Protein AF-0000000071114055 (afdb_homodimer)

Nearest PDB structures (foldseek):
  3h9j-assembly1_B  TM=8.373E-01  e=1.378E-15  Escherichia coli
  3h5r-assembly1_D  TM=8.541E-01  e=4.914E-15  Escherichia coli
  3h9j-assembly2_D  TM=8.555E-01  e=6.753E-15  Escherichia coli
  3h5r-assembly1_C  TM=8.258E-01  e=2.602E-15  Escherichia coli
  3h5n-assembly1_C  TM=8.292E-01  e=1.197E-14  Escherichia coli

pLDDT: mean 90.51, std 11.68, range [39.25, 97.94]

Sequence (422 aa):
MYGVRKLIVADYDIIEPSNLNRQILYTESDVGKEKINVLSEKIHKYNSDVQVVPISIKVSSVEELEKIVAEYGSIDFIVKAIDTPIDIIKIVNQFAVSHKISYISGGFNGCYLIIDNIYIPTIGSCFGCRNINKDINKYTLSDKTKWPTTPEMPAILGGIMTNLIIKIFLGCYNEILIDNAYVYNMRNHALSQEKYVLENGECPICKKIIKMYGVRKLIVADYDIIEPSNLNRQILYTESDVGKEKINVLSEKIHKYNSDVQVVPISIKVSSVEELEKIVAEYGSIDFIVKAIDTPIDIIKIVNQFAVSHKISYISGGFNGCYLIIDNIYIPTIGSCFGCRNINKDINKYTLSDKTKWPTTPEMPAILGGIMTNLIIKIFLGCYNEILIDNAYVYNMRNHALSQEKYVLENGECPICKKIIK

Secondary structure (DSSP, 8-state):
-TT--EEEEE--PBP-GGGTTT-TT--GGGTTSBHHHHHHHHHHHH-TTSEEEEE-----SHHHHHHHHHHH---SEEEE----STTHHHHHHHHHHHHT-EEEEEEEETTEEEEEEEE-TTTS--GGGG-SSS-TTT--------PPPPTHHHHHHHHHHHHHHHHHHHT-GGGS-TTEEEEEETTTTEEEEEE--PPSEE-TTT-PEE-/-TT--EEEEE---B--GGGTTT-TT--GGGTTSBHHHHHHHHHHHH-TTSEEEEE-----SHHHHHHHHHHH---SEEEE----STTHHHHHHHHHHHHT-EEEEEEEETTEEEEEEEE-TTTS--GGGG-SSS-TTS----S---PPPPTHHHHHHHHHHHHHHHHHHHT-GGGS-TTEEEEEETTTTEEEEEE--PPSEE-TTT-PEE-

Organism: Streptococcus pneumoniae serotype 4 (strain ATCC BAA-334 / TIGR4) (NCBI:txid170187)

Foldseek 3Di:
DLPAAEAEDEEADFDDPLCVQAPPQDDPVRHRPGPQVSVQVSVCVVPVRHHYHYDNDDDDALVVVVVCCVVPHDDQEEEAEDPPPVLVLVRCQLNCLVVQHWYWYWDDAAQKTKTDDTDHGPPADTPLQLQVPPPSVPPRPPVRPDDRDGRVRCVVNVVVVVVVVSCVVVVVCVVPDGQWMWMAGNPVGDIDIGHRDGDAQQRPRNRDGDD/DLPAAEAEDEEADFAAPLCVQAPPQDDPVRHGPGPQVSVQVSVCVVPVRHHYHYDNDDDDALVVVVVVCVVPHDDQEEEAEDPPPVLVLVRCQLNCLVVQHWYWYWDDAAQKTKTDDTDHGPPADTPLQLQVPPPSVPPRPPVRPPDRDGRVRCVVNVVVVVVVVSCVVVVVCVVPDGQWMWMAGNVVGDIDIHHRDGDAQQRPRNRDGDD

Structure (mmCIF, N/CA/C/O backbone):
data_AF-0000000071114055-model_v1
#
loop_
_entity.id
_entity.type
_entity.pdbx_description
1 polymer 'HesA/MoeB/ThiF family protein'
#
loop_
_atom_site.group_PDB
_atom_site.id
_atom_site.type_symbol
_atom_site.label_atom_id
_atom_site.label_alt_id
_atom_site.label_comp_id
_atom_site.label_asym_id
_atom_site.label_entity_id
_atom_site.label_seq_id
_atom_site.pdbx_PDB_ins_code
_atom_site.Cartn_x
_atom_site.Cartn_y
_atom_site.Cartn_z
_atom_site.occupancy
_atom_site.B_iso_or_equiv
_atom_site.auth_seq_id
_atom_site.auth_comp_id
_atom_site.auth_asym_id
_atom_site.auth_atom_id
_atom_site.pdbx_PDB_model_num
ATOM 1 N N . MET A 1 1 ? 13.852 5.281 6.555 1 71.81 1 MET A N 1
ATOM 2 C CA . MET A 1 1 ? 12.742 6.207 6.75 1 71.81 1 MET A CA 1
ATOM 3 C C . MET A 1 1 ? 13.047 7.566 6.129 1 71.81 1 MET A C 1
ATOM 5 O O . MET A 1 1 ? 12.719 8.602 6.703 1 71.81 1 MET A O 1
ATOM 9 N N . TYR A 1 2 ? 13.695 7.555 5.008 1 81.94 2 TYR A N 1
ATOM 10 C CA . TYR A 1 2 ? 13.945 8.703 4.145 1 81.94 2 TYR A CA 1
ATOM 11 C C . TYR A 1 2 ? 14.586 9.844 4.93 1 81.94 2 TYR A C 1
ATOM 13 O O . TYR A 1 2 ? 14.281 11.016 4.688 1 81.94 2 TYR A O 1
ATOM 21 N N . GLY A 1 3 ? 15.234 9.555 6.051 1 84.62 3 GLY A N 1
ATOM 22 C CA . GLY A 1 3 ? 15.945 10.578 6.805 1 84.62 3 GLY A CA 1
ATOM 23 C C . GLY A 1 3 ? 15.125 11.164 7.938 1 84.62 3 GLY A C 1
ATOM 24 O O . GLY A 1 3 ? 15.602 12.023 8.672 1 84.62 3 GLY A O 1
ATOM 25 N N . VAL A 1 4 ? 13.875 10.766 8.078 1 89.5 4 VAL A N 1
ATOM 26 C CA . VAL A 1 4 ? 13.07 11.195 9.219 1 89.5 4 VAL A CA 1
ATOM 27 C C . VAL A 1 4 ? 13.719 10.727 10.516 1 89.5 4 VAL A C 1
ATOM 29 O O . VAL A 1 4 ? 14.062 9.547 10.656 1 89.5 4 VAL A O 1
ATOM 32 N N . ARG A 1 5 ? 13.82 11.578 11.461 1 92.94 5 ARG A N 1
ATOM 33 C CA . ARG A 1 5 ? 14.508 11.234 12.695 1 92.94 5 ARG A CA 1
ATOM 34 C C . ARG A 1 5 ? 13.555 11.273 13.883 1 92.94 5 ARG A C 1
ATOM 36 O O . ARG A 1 5 ? 13.812 10.656 14.922 1 92.94 5 ARG A O 1
ATOM 43 N N . LYS A 1 6 ? 12.586 12.109 13.695 1 96 6 LYS A N 1
ATOM 44 C CA . LYS A 1 6 ? 11.617 12.258 14.781 1 96 6 LYS A CA 1
ATOM 45 C C . LYS A 1 6 ? 10.188 12.18 14.258 1 96 6 LYS A C 1
ATOM 47 O O . LYS A 1 6 ? 9.852 12.797 13.25 1 96 6 LYS A O 1
ATOM 52 N N . LEU A 1 7 ? 9.414 11.391 14.906 1 96.25 7 LEU A N 1
ATOM 53 C CA . LEU A 1 7 ? 7.996 11.242 14.609 1 96.25 7 LEU A CA 1
ATOM 54 C C . LEU A 1 7 ? 7.145 11.492 15.852 1 96.25 7 LEU A C 1
ATOM 56 O O . LEU A 1 7 ? 7.254 10.766 16.844 1 96.25 7 LEU A O 1
ATOM 60 N N . ILE A 1 8 ? 6.387 12.555 15.789 1 96.88 8 ILE A N 1
ATOM 61 C CA . ILE A 1 8 ? 5.398 12.805 16.828 1 96.88 8 ILE A CA 1
ATOM 62 C C . ILE A 1 8 ? 4.043 12.234 16.406 1 96.88 8 ILE A C 1
ATOM 64 O O . ILE A 1 8 ? 3.527 12.578 15.336 1 96.88 8 ILE A O 1
ATOM 68 N N . VAL A 1 9 ? 3.49 11.367 17.219 1 96.25 9 VAL A N 1
ATOM 69 C CA . VAL A 1 9 ? 2.23 10.711 16.891 1 96.25 9 VAL A CA 1
ATOM 70 C C . VAL A 1 9 ? 1.19 11.016 17.969 1 96.25 9 VAL A C 1
ATOM 72 O O . VAL A 1 9 ? 1.419 10.758 19.156 1 96.25 9 VAL A O 1
ATOM 75 N N . ALA A 1 10 ? 0.084 11.57 17.578 1 95.81 10 ALA A N 1
ATOM 76 C CA . ALA A 1 10 ? -1.011 11.898 18.484 1 95.81 10 ALA A CA 1
ATOM 77 C C . ALA A 1 10 ? -2.24 11.039 18.203 1 95.81 10 ALA A C 1
ATOM 79 O O . ALA A 1 10 ? -2.752 11.039 17.078 1 95.81 10 ALA A O 1
ATOM 80 N N . ASP A 1 11 ? -2.637 10.32 19.094 1 94.31 11 ASP A N 1
ATOM 81 C CA . ASP A 1 11 ? -3.795 9.43 19.062 1 94.31 11 ASP A CA 1
ATOM 82 C C . ASP A 1 11 ? -4.23 9.047 20.469 1 94.31 11 ASP A C 1
ATOM 84 O O . ASP A 1 11 ? -3.418 9.047 21.406 1 94.31 11 ASP A O 1
ATOM 88 N N . TYR A 1 12 ? -5.496 8.711 20.641 1 94 12 TYR A N 1
ATOM 89 C CA . TYR A 1 12 ? -5.961 8.383 21.984 1 94 12 TYR A CA 1
ATOM 90 C C . TYR A 1 12 ? -6.645 7.02 22.016 1 94 12 TYR A C 1
ATOM 92 O O . TYR A 1 12 ? -7.152 6.59 23.047 1 94 12 TYR A O 1
ATOM 100 N N . ASP A 1 13 ? -6.648 6.285 20.953 1 93.88 13 ASP A N 1
ATOM 101 C CA . ASP A 1 13 ? -7.414 5.051 20.812 1 93.88 13 ASP A CA 1
ATOM 102 C C . ASP A 1 13 ? -6.641 3.863 21.391 1 93.88 13 ASP A C 1
ATOM 104 O O . ASP A 1 13 ? -5.414 3.91 21.5 1 93.88 13 ASP A O 1
ATOM 108 N N . ILE A 1 14 ? -7.441 2.879 21.688 1 96.81 14 ILE A N 1
ATOM 109 C CA . ILE A 1 14 ? -6.922 1.563 22.047 1 96.81 14 ILE A CA 1
ATOM 110 C C . ILE A 1 14 ? -7.086 0.606 20.875 1 96.81 14 ILE A C 1
ATOM 112 O O . ILE A 1 14 ? -8 0.758 20.062 1 96.81 14 ILE A O 1
ATOM 116 N N . ILE A 1 15 ? -6.199 -0.333 20.828 1 97.19 15 ILE A N 1
ATOM 117 C CA . ILE A 1 15 ? -6.25 -1.305 19.734 1 97.19 15 ILE A CA 1
ATOM 118 C C . ILE A 1 15 ? -7.43 -2.254 19.953 1 97.19 15 ILE A C 1
ATOM 120 O O . ILE A 1 15 ? -7.559 -2.863 21.016 1 97.19 15 ILE A O 1
ATOM 124 N N . GLU A 1 16 ? -8.242 -2.318 18.969 1 96.19 16 GLU A N 1
ATOM 125 C CA . GLU A 1 16 ? -9.383 -3.225 18.938 1 96.19 16 GLU A CA 1
ATOM 126 C C . GLU A 1 16 ? -9.188 -4.336 17.906 1 96.19 16 GLU A C 1
ATOM 128 O O . GLU A 1 16 ? -8.398 -4.188 16.969 1 96.19 16 GLU A O 1
ATOM 133 N N . PRO A 1 17 ? -9.938 -5.422 18.078 1 93.44 17 PRO A N 1
ATOM 134 C CA . PRO A 1 17 ? -9.82 -6.504 17.094 1 93.44 17 PRO A CA 1
ATOM 135 C C . PRO A 1 17 ? -10.062 -6.031 15.664 1 93.44 17 PRO A C 1
ATOM 137 O O . PRO A 1 17 ? -9.406 -6.508 14.734 1 93.44 17 PRO A O 1
ATOM 140 N N . SER A 1 18 ? -10.922 -5.086 15.508 1 89.94 18 SER A N 1
ATOM 141 C CA . SER A 1 18 ? -11.273 -4.598 14.18 1 89.94 18 SER A CA 1
ATOM 142 C C . SER A 1 18 ? -10.109 -3.855 13.531 1 89.94 18 SER A C 1
ATOM 144 O O . SER A 1 18 ? -10.117 -3.613 12.328 1 89.94 18 SER A O 1
ATOM 146 N N . ASN A 1 19 ? -9.102 -3.473 14.312 1 90.81 19 ASN A N 1
ATOM 147 C CA . ASN A 1 19 ? -7.941 -2.768 13.773 1 90.81 19 ASN A CA 1
ATOM 148 C C . ASN A 1 19 ? -6.969 -3.727 13.094 1 90.81 19 ASN A C 1
ATOM 150 O O . ASN A 1 19 ? -6.148 -3.309 12.273 1 90.81 19 ASN A O 1
ATOM 154 N N . LEU A 1 20 ? -7.074 -4.973 13.43 1 91.25 20 LEU A N 1
ATOM 155 C CA . LEU A 1 20 ? -6.066 -5.949 13.016 1 91.25 20 LEU A CA 1
ATOM 156 C C . LEU A 1 20 ? -6.16 -6.23 11.523 1 91.25 20 LEU A C 1
ATOM 158 O O . LEU A 1 20 ? -5.195 -6.691 10.914 1 91.25 20 LEU A O 1
ATOM 162 N N . ASN A 1 21 ? -7.234 -5.875 10.93 1 86.88 21 ASN A N 1
ATOM 163 C CA . ASN A 1 21 ? -7.402 -6.148 9.508 1 86.88 21 ASN A CA 1
ATOM 164 C C . ASN A 1 21 ? -6.688 -5.109 8.648 1 86.88 21 ASN A C 1
ATOM 166 O O . ASN A 1 21 ? -6.32 -5.387 7.508 1 86.88 21 ASN A O 1
ATOM 170 N N . ARG A 1 22 ? -6.457 -3.949 9.273 1 87.69 22 ARG A N 1
ATOM 171 C CA . ARG A 1 22 ? -6.051 -2.893 8.352 1 87.69 22 ARG A CA 1
ATOM 172 C C . ARG A 1 22 ? -4.883 -2.094 8.922 1 87.69 22 ARG A C 1
ATOM 174 O O . ARG A 1 22 ? -4.293 -1.267 8.219 1 87.69 22 ARG A O 1
ATOM 181 N N . GLN A 1 23 ? -4.578 -2.27 10.109 1 90 23 GLN A N 1
ATOM 182 C CA . GLN A 1 23 ? -3.414 -1.613 10.695 1 90 23 GLN A CA 1
ATOM 183 C C . GLN A 1 23 ? -2.291 -2.613 10.953 1 90 23 GLN A C 1
ATOM 185 O O . GLN A 1 23 ? -2.287 -3.301 11.977 1 90 23 GLN A O 1
ATOM 190 N N . ILE A 1 24 ? -1.28 -2.578 10.211 1 88.31 24 ILE A N 1
ATOM 191 C CA . ILE A 1 24 ? -0.362 -3.695 10.016 1 88.31 24 ILE A CA 1
ATOM 192 C C . ILE A 1 24 ? 0.672 -3.717 11.141 1 88.31 24 ILE A C 1
ATOM 194 O O . ILE A 1 24 ? 1.422 -4.684 11.289 1 88.31 24 ILE A O 1
ATOM 198 N N . LEU A 1 25 ? 0.739 -2.736 11.898 1 91.62 25 LEU A N 1
ATOM 199 C CA . LEU A 1 25 ? 1.747 -2.723 12.953 1 91.62 25 LEU A CA 1
ATOM 200 C C . LEU A 1 25 ? 1.233 -3.426 14.203 1 91.62 25 LEU A C 1
ATOM 202 O O . LEU A 1 25 ? 2.008 -3.717 15.117 1 91.62 25 LEU A O 1
ATOM 206 N N . TYR A 1 26 ? -0.04 -3.721 14.266 1 95.25 26 TYR A N 1
ATOM 207 C CA . TYR A 1 26 ? -0.627 -4.32 15.461 1 95.25 26 TYR A CA 1
ATOM 208 C C . TYR A 1 26 ? -0.868 -5.809 15.266 1 95.25 26 TYR A C 1
ATOM 210 O O . TYR A 1 26 ? -1.292 -6.238 14.188 1 95.25 26 TYR A O 1
ATOM 218 N N . THR A 1 27 ? -0.626 -6.559 16.281 1 95.62 27 THR A N 1
ATOM 219 C CA . THR A 1 27 ? -0.859 -7.996 16.281 1 95.62 27 THR A CA 1
ATOM 220 C C . THR A 1 27 ? -1.947 -8.367 17.281 1 95.62 27 THR A C 1
ATOM 222 O O . THR A 1 27 ? -2.439 -7.516 18.016 1 95.62 27 THR A O 1
ATOM 225 N N . GLU A 1 28 ? -2.307 -9.633 17.312 1 96.19 28 GLU A N 1
ATOM 226 C CA . GLU A 1 28 ? -3.357 -10.133 18.203 1 96.19 28 GLU A CA 1
ATOM 227 C C . GLU A 1 28 ? -3.031 -9.844 19.656 1 96.19 28 GLU A C 1
ATOM 229 O O . GLU A 1 28 ? -3.918 -9.492 20.438 1 96.19 28 GLU A O 1
ATOM 234 N N . SER A 1 29 ? -1.782 -9.883 20.031 1 96.94 29 SER A N 1
ATOM 235 C CA . SER A 1 29 ? -1.371 -9.703 21.422 1 96.94 29 SER A CA 1
ATOM 236 C C . SER A 1 29 ? -1.438 -8.234 21.828 1 96.94 29 SER A C 1
ATOM 238 O O . SER A 1 29 ? -1.354 -7.914 23.016 1 96.94 29 SER A O 1
ATOM 240 N N . ASP A 1 30 ? -1.608 -7.395 20.875 1 97.5 30 ASP A N 1
ATOM 241 C CA . ASP A 1 30 ? -1.59 -5.961 21.172 1 97.5 30 ASP A CA 1
ATOM 242 C C . ASP A 1 30 ? -2.986 -5.453 21.516 1 97.5 30 ASP A C 1
ATOM 244 O O . ASP A 1 30 ? -3.143 -4.328 22 1 97.5 30 ASP A O 1
ATOM 248 N N . VAL A 1 31 ? -3.984 -6.273 21.281 1 97.38 31 VAL A N 1
ATOM 249 C CA . VAL A 1 31 ? -5.363 -5.852 21.516 1 97.38 31 VAL A CA 1
ATOM 250 C C . VAL A 1 31 ? -5.527 -5.414 22.969 1 97.38 31 VAL A C 1
ATOM 252 O O . VAL A 1 31 ? -5.059 -6.094 23.875 1 97.38 31 VAL A O 1
ATOM 255 N N . GLY A 1 32 ? -6.148 -4.219 23.172 1 97.88 32 GLY A N 1
ATOM 256 C CA . GLY A 1 32 ? -6.367 -3.682 24.5 1 97.88 32 GLY A CA 1
ATOM 257 C C . GLY A 1 32 ? -5.32 -2.664 24.922 1 97.88 32 GLY A C 1
ATOM 258 O O . GLY A 1 32 ? -5.512 -1.928 25.891 1 97.88 32 GLY A O 1
ATOM 259 N N . LYS A 1 33 ? -4.234 -2.617 24.203 1 97.69 33 LYS A N 1
ATOM 260 C CA . LYS A 1 33 ? -3.162 -1.671 24.5 1 97.69 33 LYS A CA 1
ATOM 261 C C . LYS A 1 33 ? -3.383 -0.346 23.781 1 97.69 33 LYS A C 1
ATOM 263 O O . LYS A 1 33 ? -4.18 -0.27 22.844 1 97.69 33 LYS A O 1
ATOM 268 N N . GLU A 1 34 ? -2.686 0.67 24.219 1 96.81 34 GLU A N 1
ATOM 269 C CA . GLU A 1 34 ? -2.752 1.97 23.562 1 96.81 34 GLU A CA 1
ATOM 270 C C . GLU A 1 34 ? -2.062 1.933 22.203 1 96.81 34 GLU A C 1
ATOM 272 O O . GLU A 1 34 ? -0.915 1.496 22.094 1 96.81 34 GLU A O 1
ATOM 277 N N . LYS A 1 35 ? -2.717 2.439 21.141 1 96.44 35 LYS A N 1
ATOM 278 C CA . LYS A 1 35 ? -2.201 2.418 19.781 1 96.44 35 LYS A CA 1
ATOM 279 C C . LYS A 1 35 ? -0.82 3.064 19.703 1 96.44 35 LYS A C 1
ATOM 281 O O . LYS A 1 35 ? 0.11 2.488 19.141 1 96.44 35 LYS A O 1
ATOM 286 N N . ILE A 1 36 ? -0.714 4.176 20.281 1 95.81 36 ILE A N 1
ATOM 287 C CA . ILE A 1 36 ? 0.465 5.012 20.078 1 95.81 36 ILE A CA 1
ATOM 288 C C . ILE A 1 36 ? 1.675 4.371 20.75 1 95.81 36 ILE A C 1
ATOM 290 O O . ILE A 1 36 ? 2.793 4.441 20.234 1 95.81 36 ILE A O 1
ATOM 294 N N . ASN A 1 37 ? 1.49 3.768 21.859 1 96.31 37 ASN A N 1
ATOM 295 C CA . ASN A 1 37 ? 2.605 3.111 22.531 1 96.31 37 ASN A CA 1
ATOM 296 C C . ASN A 1 37 ? 3.1 1.897 21.75 1 96.31 37 ASN A C 1
ATOM 298 O O . ASN A 1 37 ? 4.305 1.713 21.578 1 96.31 37 ASN A O 1
ATOM 302 N N . VAL A 1 38 ? 2.146 1.115 21.328 1 97.12 38 VAL A N 1
ATOM 303 C CA . VAL A 1 38 ? 2.51 -0.054 20.531 1 97.12 38 VAL A CA 1
ATOM 304 C C . VAL A 1 38 ? 3.178 0.391 19.234 1 97.12 38 VAL A C 1
ATOM 306 O O . VAL A 1 38 ? 4.188 -0.18 18.812 1 97.12 38 VAL A O 1
ATOM 309 N N . LEU A 1 39 ? 2.621 1.394 18.656 1 96.25 39 LEU A N 1
ATOM 310 C CA . LEU A 1 39 ? 3.189 1.944 17.422 1 96.25 39 LEU A CA 1
ATOM 311 C C . LEU A 1 39 ? 4.633 2.381 17.641 1 96.25 39 LEU A C 1
ATOM 313 O O . LEU A 1 39 ? 5.512 2.066 16.828 1 96.25 39 LEU A O 1
ATOM 317 N N . SER A 1 40 ? 4.844 3.088 18.672 1 96.12 40 SER A N 1
ATOM 318 C CA . SER A 1 40 ? 6.184 3.559 19 1 96.12 40 SER A CA 1
ATOM 319 C C . SER A 1 40 ? 7.156 2.395 19.156 1 96.12 40 SER A C 1
ATOM 321 O O . SER A 1 40 ? 8.258 2.416 18.609 1 96.12 40 SER A O 1
ATOM 323 N N . GLU A 1 41 ? 6.719 1.407 19.891 1 96.19 41 GLU A N 1
ATOM 324 C CA . GLU A 1 41 ? 7.547 0.224 20.125 1 96.19 41 GLU A CA 1
ATOM 325 C C . GLU A 1 41 ? 7.879 -0.472 18.797 1 96.19 41 GLU A C 1
ATOM 327 O O . GLU A 1 41 ? 9.031 -0.849 18.562 1 96.19 41 GLU A O 1
ATOM 332 N N . LYS A 1 42 ? 6.895 -0.615 18.016 1 95.25 42 LYS A N 1
ATOM 333 C CA . LYS A 1 42 ? 7.074 -1.316 16.75 1 95.25 42 LYS A CA 1
ATOM 334 C C . LYS A 1 42 ? 8.008 -0.541 15.812 1 95.25 42 LYS A C 1
ATOM 336 O O . LYS A 1 42 ? 8.898 -1.121 15.195 1 95.25 42 LYS A O 1
ATOM 341 N N . ILE A 1 43 ? 7.84 0.717 15.688 1 94.56 43 ILE A N 1
ATOM 342 C CA . ILE A 1 43 ? 8.664 1.54 14.812 1 94.56 43 ILE A CA 1
ATOM 343 C C . ILE A 1 43 ? 10.117 1.483 15.273 1 94.56 43 ILE A C 1
ATOM 345 O O . ILE A 1 43 ? 11.039 1.408 14.453 1 94.56 43 ILE A O 1
ATOM 349 N N . HIS A 1 44 ? 10.273 1.513 16.531 1 94.31 44 HIS A N 1
ATOM 350 C CA . HIS A 1 44 ? 11.625 1.436 17.078 1 94.31 44 HIS A CA 1
ATOM 351 C C . HIS A 1 44 ? 12.312 0.141 16.656 1 94.31 44 HIS A C 1
ATOM 353 O O . HIS A 1 44 ? 13.516 0.131 16.391 1 94.31 44 HIS A O 1
ATOM 359 N N . LYS A 1 45 ? 11.578 -0.948 16.609 1 93.25 45 LYS A N 1
ATOM 360 C CA . LYS A 1 45 ? 12.125 -2.234 16.203 1 93.25 45 LYS A CA 1
ATOM 361 C C . LYS A 1 45 ? 12.508 -2.217 14.719 1 93.25 45 LYS A C 1
ATOM 363 O O . LYS A 1 45 ? 13.438 -2.914 14.305 1 93.25 45 LYS A O 1
ATOM 368 N N . TYR A 1 46 ? 11.805 -1.411 13.961 1 91.5 46 TYR A N 1
ATOM 369 C CA . TYR A 1 46 ? 12.078 -1.298 12.531 1 91.5 46 TYR A CA 1
ATOM 370 C C . TYR A 1 46 ? 13.297 -0.418 12.281 1 91.5 46 TYR A C 1
ATOM 372 O O . TYR A 1 46 ? 14.125 -0.725 11.414 1 91.5 46 TYR A O 1
ATOM 380 N N . ASN A 1 47 ? 13.367 0.656 12.961 1 92.56 47 ASN A N 1
ATOM 381 C CA . ASN A 1 47 ? 14.453 1.619 12.836 1 92.56 47 ASN A CA 1
ATOM 382 C C . ASN A 1 47 ? 14.773 2.277 14.18 1 92.56 47 ASN A C 1
ATOM 384 O O . ASN A 1 47 ? 14.109 3.234 14.578 1 92.56 47 ASN A O 1
ATOM 388 N N . SER A 1 48 ? 15.75 1.902 14.742 1 93.31 48 SER A N 1
ATOM 389 C CA . SER A 1 48 ? 16.109 2.338 16.094 1 93.31 48 SER A CA 1
ATOM 390 C C . SER A 1 48 ? 16.625 3.77 16.094 1 93.31 48 SER A C 1
ATOM 392 O O . SER A 1 48 ? 16.75 4.395 17.141 1 93.31 48 SER A O 1
ATOM 394 N N . ASP A 1 49 ? 16.891 4.309 14.914 1 92.94 49 ASP A N 1
ATOM 395 C CA . ASP A 1 49 ? 17.422 5.668 14.812 1 92.94 49 ASP A CA 1
ATOM 396 C C . ASP A 1 49 ? 16.297 6.699 14.852 1 92.94 49 ASP A C 1
ATOM 398 O O . ASP A 1 49 ? 16.547 7.898 14.992 1 92.94 49 ASP A O 1
ATOM 402 N N . VAL A 1 50 ? 15.102 6.238 14.766 1 94.06 50 VAL A N 1
ATOM 403 C CA . VAL A 1 50 ? 13.977 7.16 14.727 1 94.06 50 VAL A CA 1
ATOM 404 C C . VAL A 1 50 ? 13.398 7.332 16.125 1 94.06 50 VAL A C 1
ATOM 406 O O . VAL A 1 50 ? 13.094 6.348 16.812 1 94.06 50 VAL A O 1
ATOM 409 N N . GLN A 1 51 ? 13.32 8.516 16.531 1 95.44 51 GLN A N 1
ATOM 410 C CA . GLN A 1 51 ? 12.648 8.828 17.797 1 95.44 51 GLN A CA 1
ATOM 411 C C . GLN A 1 51 ? 11.148 8.992 17.578 1 95.44 51 GLN A C 1
ATOM 413 O O . GLN A 1 51 ? 10.711 9.875 16.844 1 95.44 51 GLN A O 1
ATOM 418 N N . VAL A 1 52 ? 10.406 8.172 18.25 1 96.06 52 VAL A N 1
ATOM 419 C CA . VAL A 1 52 ? 8.953 8.273 18.203 1 96.06 52 VAL A CA 1
ATOM 420 C C . VAL A 1 52 ? 8.43 8.859 19.516 1 96.06 52 VAL A C 1
ATOM 422 O O . VAL A 1 52 ? 8.766 8.359 20.594 1 96.06 52 VAL A O 1
ATOM 425 N N . VAL A 1 53 ? 7.656 9.891 19.438 1 96.62 53 VAL A N 1
ATOM 426 C CA . VAL A 1 53 ? 7.055 10.547 20.594 1 96.62 53 VAL A CA 1
ATOM 427 C C . VAL A 1 53 ? 5.539 10.344 20.562 1 96.62 53 VAL A C 1
ATOM 429 O O . VAL A 1 53 ? 4.824 11.047 19.844 1 96.62 53 VAL A O 1
ATOM 432 N N . PRO A 1 54 ? 5.086 9.391 21.344 1 97 54 PRO A N 1
ATOM 433 C CA . PRO A 1 54 ? 3.641 9.164 21.422 1 97 54 PRO A CA 1
ATOM 434 C C . PRO A 1 54 ? 2.941 10.156 22.359 1 97 54 PRO A C 1
ATOM 436 O O . PRO A 1 54 ? 3.408 10.391 23.484 1 97 54 PRO A O 1
ATOM 439 N N . ILE A 1 55 ? 1.879 10.742 21.906 1 96.5 55 ILE A N 1
ATOM 440 C CA . ILE A 1 55 ? 1.08 11.656 22.703 1 96.5 55 ILE A CA 1
ATOM 441 C C . ILE A 1 55 ? -0.366 11.172 22.766 1 96.5 55 ILE A C 1
ATOM 443 O O . ILE A 1 55 ? -1.066 11.164 21.75 1 96.5 55 ILE A O 1
ATOM 447 N N . SER A 1 56 ? -0.821 10.773 23.922 1 95.44 56 SER A N 1
ATOM 448 C CA . SER A 1 56 ? -2.207 10.352 24.094 1 95.44 56 SER A CA 1
ATOM 449 C C . SER A 1 56 ? -3.133 11.555 24.25 1 95.44 56 SER A C 1
ATOM 451 O O . SER A 1 56 ? -3.334 12.047 25.359 1 95.44 56 SER A O 1
ATOM 453 N N . ILE A 1 57 ? -3.688 11.938 23.125 1 94.38 57 ILE A N 1
ATOM 454 C CA . ILE A 1 57 ? -4.523 13.133 23.156 1 94.38 57 ILE A CA 1
ATOM 455 C C . ILE A 1 57 ? -5.539 13.07 22.016 1 94.38 57 ILE A C 1
ATOM 457 O O . ILE A 1 57 ? -5.246 12.539 20.938 1 94.38 57 ILE A O 1
ATOM 461 N N . LYS A 1 58 ? -6.645 13.547 22.281 1 93 58 LYS A N 1
ATOM 462 C CA . LYS A 1 58 ? -7.613 13.852 21.234 1 93 58 LYS A CA 1
ATOM 463 C C . LYS A 1 58 ? -7.477 15.289 20.766 1 93 58 LYS A C 1
ATOM 465 O O . LYS A 1 58 ? -8.039 16.203 21.359 1 93 58 LYS A O 1
ATOM 470 N N . VAL A 1 59 ? -6.77 15.477 19.688 1 93.94 59 VAL A N 1
ATOM 471 C CA . VAL A 1 59 ? -6.559 16.828 19.188 1 93.94 59 VAL A CA 1
ATOM 472 C C . VAL A 1 59 ? -7.895 17.422 18.75 1 93.94 59 VAL A C 1
ATOM 474 O O . VAL A 1 59 ? -8.602 16.844 17.922 1 93.94 59 VAL A O 1
ATOM 477 N N . SER A 1 60 ? -8.234 18.578 19.312 1 93.12 60 SER A N 1
ATOM 478 C CA . SER A 1 60 ? -9.539 19.156 19 1 93.12 60 SER A CA 1
ATOM 479 C C . SER A 1 60 ? -9.445 20.672 18.828 1 93.12 60 SER A C 1
ATOM 481 O O . SER A 1 60 ? -10.461 21.344 18.641 1 93.12 60 SER A O 1
ATOM 483 N N . SER A 1 61 ? -8.242 21.172 18.891 1 95.5 61 SER A N 1
ATOM 484 C CA . SER A 1 61 ? -8.078 22.609 18.719 1 95.5 61 SER A CA 1
ATOM 485 C C . SER A 1 61 ? -6.672 22.969 18.25 1 95.5 61 SER A C 1
ATOM 487 O O . SER A 1 61 ? -5.754 22.156 18.375 1 95.5 61 SER A O 1
ATOM 489 N N . VAL A 1 62 ? -6.488 24.156 17.75 1 96.75 62 VAL A N 1
ATOM 490 C CA . VAL A 1 62 ? -5.184 24.656 17.328 1 96.75 62 VAL A CA 1
ATOM 491 C C . VAL A 1 62 ? -4.266 24.797 18.547 1 96.75 62 VAL A C 1
ATOM 493 O O . VAL A 1 62 ? -3.066 24.531 18.453 1 96.75 62 VAL A O 1
ATOM 496 N N . GLU A 1 63 ? -4.855 25.172 19.656 1 96.94 63 GLU A N 1
ATOM 497 C CA . GLU A 1 63 ? -4.094 25.344 20.891 1 96.94 63 GLU A CA 1
ATOM 498 C C . GLU A 1 63 ? -3.4 24.047 21.297 1 96.94 63 GLU A C 1
ATOM 500 O O . GLU A 1 63 ? -2.277 24.078 21.812 1 96.94 63 GLU A O 1
ATOM 505 N N . GLU A 1 64 ? -4.07 22.984 21.125 1 96.38 64 GLU A N 1
ATOM 506 C CA . GLU A 1 64 ? -3.473 21.703 21.453 1 96.38 64 GLU A CA 1
ATOM 507 C C . GLU A 1 64 ? -2.258 21.406 20.578 1 96.38 64 GLU A C 1
ATOM 509 O O . GLU A 1 64 ? -1.258 20.875 21.047 1 96.38 64 GLU A O 1
ATOM 514 N N . LEU A 1 65 ? -2.332 21.766 19.359 1 96.88 65 LEU A N 1
ATOM 515 C CA . LEU A 1 65 ? -1.197 21.609 18.453 1 96.88 65 LEU A CA 1
ATOM 516 C C . LEU A 1 65 ? -0.049 22.531 18.844 1 96.88 65 LEU A C 1
ATOM 518 O O . LEU A 1 65 ? 1.115 22.125 18.828 1 96.88 65 LEU A O 1
ATOM 522 N N . GLU A 1 66 ? -0.417 23.734 19.25 1 97.38 66 GLU A N 1
ATOM 523 C CA . GLU A 1 66 ? 0.589 24.672 19.734 1 97.38 66 GLU A CA 1
ATOM 524 C C . GLU A 1 66 ? 1.317 24.109 20.953 1 97.38 66 GLU A C 1
ATOM 526 O O . GLU A 1 66 ? 2.539 24.234 21.062 1 97.38 66 GLU A O 1
ATOM 531 N N . LYS A 1 67 ? 0.549 23.516 21.781 1 96.88 67 LYS A N 1
ATOM 532 C CA . LYS A 1 67 ? 1.136 22.938 22.984 1 96.88 67 LYS A CA 1
ATOM 533 C C . LYS A 1 67 ? 2.09 21.797 22.625 1 96.88 67 LYS A C 1
ATOM 535 O O . LYS A 1 67 ? 3.146 21.641 23.25 1 96.88 67 LYS A O 1
ATOM 540 N N . ILE A 1 68 ? 1.712 21.016 21.672 1 95.88 68 ILE A N 1
ATOM 541 C CA . ILE A 1 68 ? 2.547 19.906 21.25 1 95.88 68 ILE A CA 1
ATOM 542 C C . ILE A 1 68 ? 3.877 20.438 20.719 1 95.88 68 ILE A C 1
ATOM 544 O O . ILE A 1 68 ? 4.941 19.922 21.078 1 95.88 68 ILE A O 1
ATOM 548 N N . VAL A 1 69 ? 3.857 21.438 19.922 1 94.88 69 VAL A N 1
ATOM 549 C CA . VAL A 1 69 ? 5.07 22 19.328 1 94.88 69 VAL A CA 1
ATOM 550 C C . VAL A 1 69 ? 5.922 22.641 20.422 1 94.88 69 VAL A C 1
ATOM 552 O O . VAL A 1 69 ? 7.148 22.531 20.406 1 94.88 69 VAL A O 1
ATOM 555 N N . ALA A 1 70 ? 5.262 23.312 21.297 1 95.69 70 ALA A N 1
ATOM 556 C CA . ALA A 1 70 ? 5.973 23.953 22.406 1 95.69 70 ALA A CA 1
ATOM 557 C C . ALA A 1 70 ? 6.711 22.922 23.25 1 95.69 70 ALA A C 1
ATOM 559 O O . ALA A 1 70 ? 7.832 23.188 23.703 1 95.69 70 ALA A O 1
ATOM 560 N N . GLU A 1 71 ? 6.109 21.812 23.406 1 95.94 71 GLU A N 1
ATOM 561 C CA . GLU A 1 71 ? 6.641 20.812 24.312 1 95.94 71 GLU A CA 1
ATOM 562 C C . GLU A 1 71 ? 7.664 19.922 23.609 1 95.94 71 GLU A C 1
ATOM 564 O O . GLU A 1 71 ? 8.664 19.531 24.219 1 95.94 71 GLU A O 1
ATOM 569 N N . TYR A 1 72 ? 7.438 19.672 22.375 1 94.56 72 TYR A N 1
ATOM 570 C CA . TYR A 1 72 ? 8.219 18.609 21.781 1 94.56 72 TYR A CA 1
ATOM 571 C C . TYR A 1 72 ? 9.062 19.125 20.625 1 94.56 72 TYR A C 1
ATOM 573 O O . TYR A 1 72 ? 9.844 18.375 20.016 1 94.56 72 TYR A O 1
ATOM 581 N N . GLY A 1 73 ? 8.898 20.375 20.281 1 91 73 GLY A N 1
ATOM 582 C CA . GLY A 1 73 ? 9.75 20.984 19.281 1 91 73 GLY A CA 1
ATOM 583 C C . GLY A 1 73 ? 9.039 21.219 17.953 1 91 73 GLY A C 1
ATOM 584 O O . GLY A 1 73 ? 7.891 20.797 17.781 1 91 73 GLY A O 1
ATOM 585 N N . SER A 1 74 ? 9.781 21.75 17.047 1 90.44 74 SER A N 1
ATOM 586 C CA . SER A 1 74 ? 9.203 22.172 15.773 1 90.44 74 SER A CA 1
ATOM 587 C C . SER A 1 74 ? 8.875 20.984 14.891 1 90.44 74 SER A C 1
ATOM 589 O O . SER A 1 74 ? 9.469 19.906 15.031 1 90.44 74 SER A O 1
ATOM 591 N N . ILE A 1 75 ? 7.922 21.172 14.023 1 94.44 75 ILE A N 1
ATOM 592 C CA . ILE A 1 75 ? 7.418 20.188 13.07 1 94.44 75 ILE A CA 1
ATOM 593 C C . ILE A 1 75 ? 7.727 20.656 11.648 1 94.44 75 ILE A C 1
ATOM 595 O O . ILE A 1 75 ? 7.539 21.828 11.312 1 94.44 75 ILE A O 1
ATOM 599 N N . ASP A 1 76 ? 8.234 19.688 10.859 1 95.62 76 ASP A N 1
ATOM 600 C CA . ASP A 1 76 ? 8.562 20.031 9.477 1 95.62 76 ASP A CA 1
ATOM 601 C C . ASP A 1 76 ? 7.41 19.672 8.547 1 95.62 76 ASP A C 1
ATOM 603 O O . ASP A 1 76 ? 7.32 20.203 7.434 1 95.62 76 ASP A O 1
ATOM 607 N N . PHE A 1 77 ? 6.617 18.812 8.961 1 97.62 77 PHE A N 1
ATOM 608 C CA . PHE A 1 77 ? 5.543 18.312 8.109 1 97.62 77 PHE A CA 1
ATOM 609 C C . PHE A 1 77 ? 4.441 17.672 8.945 1 97.62 77 PHE A C 1
ATOM 611 O O . PHE A 1 77 ? 4.719 17.016 9.945 1 97.62 77 PHE A O 1
ATOM 618 N N . ILE A 1 78 ? 3.16 17.812 8.516 1 97.94 78 ILE A N 1
ATOM 619 C CA . ILE A 1 78 ? 2.035 17.234 9.242 1 97.94 78 ILE A CA 1
ATOM 620 C C . ILE A 1 78 ? 1.296 16.25 8.359 1 97.94 78 ILE A C 1
ATOM 622 O O . ILE A 1 78 ? 1.037 16.516 7.184 1 97.94 78 ILE A O 1
ATOM 626 N N . VAL A 1 79 ? 1.026 15.102 8.883 1 97.88 79 VAL A N 1
ATOM 627 C CA . VAL A 1 79 ? 0.159 14.117 8.242 1 97.88 79 VAL A CA 1
ATOM 628 C C . VAL A 1 79 ? -1.146 13.992 9.023 1 97.88 79 VAL A C 1
ATOM 630 O O . VAL A 1 79 ? -1.14 13.625 10.195 1 97.88 79 VAL A O 1
ATOM 633 N N . LYS A 1 80 ? -2.217 14.297 8.406 1 96.5 80 LYS A N 1
ATOM 634 C CA . LYS A 1 80 ? -3.529 14.102 9.016 1 96.5 80 LYS A CA 1
ATOM 635 C C . LYS A 1 80 ? -4.164 12.797 8.547 1 96.5 80 LYS A C 1
ATOM 637 O O . LYS A 1 80 ? -4.52 12.664 7.371 1 96.5 80 LYS A O 1
ATOM 642 N N . ALA A 1 81 ? -4.312 11.914 9.445 1 91.5 81 ALA A N 1
ATOM 643 C CA . ALA A 1 81 ? -4.887 10.609 9.125 1 91.5 81 ALA A CA 1
ATOM 644 C C . ALA A 1 81 ? -6.062 10.289 10.047 1 91.5 81 ALA A C 1
ATOM 646 O O . ALA A 1 81 ? -6.375 9.117 10.281 1 91.5 81 ALA A O 1
ATOM 647 N N . ILE A 1 82 ? -6.668 11.266 10.672 1 86.94 82 ILE A N 1
ATOM 648 C CA . ILE A 1 82 ? -7.812 11.062 11.547 1 86.94 82 ILE A CA 1
ATOM 649 C C . ILE A 1 82 ? -9.055 11.719 10.945 1 86.94 82 ILE A C 1
ATOM 651 O O . ILE A 1 82 ? -8.938 12.625 10.117 1 86.94 82 ILE A O 1
ATOM 655 N N . ASP A 1 83 ? -10.141 11.148 11.375 1 82.31 83 ASP A N 1
ATOM 656 C CA . ASP A 1 83 ? -11.367 11.672 10.789 1 82.31 83 ASP A CA 1
ATOM 657 C C . ASP A 1 83 ? -12.25 12.328 11.852 1 82.31 83 ASP A C 1
ATOM 659 O O . ASP A 1 83 ? -13.312 12.867 11.539 1 82.31 83 ASP A O 1
ATOM 663 N N . THR A 1 84 ? -11.82 12.227 13.062 1 81.88 84 THR A N 1
ATOM 664 C CA . THR A 1 84 ? -12.523 12.867 14.172 1 81.88 84 THR A CA 1
ATOM 665 C C . THR A 1 84 ? -11.578 13.766 14.961 1 81.88 84 THR A C 1
ATOM 667 O O . THR A 1 84 ? -10.438 13.391 15.227 1 81.88 84 THR A O 1
ATOM 670 N N . PRO A 1 85 ? -11.992 14.883 15.32 1 85.25 85 PRO A N 1
ATOM 671 C CA . PRO A 1 85 ? -13.312 15.477 15.109 1 85.25 85 PRO A CA 1
ATOM 672 C C . PRO A 1 85 ? -13.562 15.867 13.648 1 85.25 85 PRO A C 1
ATOM 674 O O . PRO A 1 85 ? -12.617 15.938 12.859 1 85.25 85 PRO A O 1
ATOM 677 N N . ILE A 1 86 ? -14.742 16.156 13.352 1 80.12 86 ILE A N 1
ATOM 678 C CA . ILE A 1 86 ? -15.172 16.391 11.977 1 80.12 86 ILE A CA 1
ATOM 679 C C . ILE A 1 86 ? -14.438 17.594 11.406 1 80.12 86 ILE A C 1
ATOM 681 O O . ILE A 1 86 ? -14.164 17.656 10.203 1 80.12 86 ILE A O 1
ATOM 685 N N . ASP A 1 87 ? -14.055 18.531 12.242 1 86.88 87 ASP A N 1
ATOM 686 C CA . ASP A 1 87 ? -13.438 19.766 11.781 1 86.88 87 ASP A CA 1
ATOM 687 C C . ASP A 1 87 ? -11.914 19.688 11.898 1 86.88 87 ASP A C 1
ATOM 689 O O . ASP A 1 87 ? -11.234 20.719 11.82 1 86.88 87 ASP A O 1
ATOM 693 N N . ILE A 1 88 ? -11.359 18.547 12.031 1 92 88 ILE A N 1
ATOM 694 C CA . ILE A 1 88 ? -9.93 18.375 12.266 1 92 88 ILE A CA 1
ATOM 695 C C . ILE A 1 88 ? -9.141 18.984 11.109 1 92 88 ILE A C 1
ATOM 697 O O . ILE A 1 88 ? -8.055 19.531 11.312 1 92 88 ILE A O 1
ATOM 701 N N . ILE A 1 89 ? -9.68 18.953 9.938 1 92.94 89 ILE A N 1
ATOM 702 C CA . ILE A 1 89 ? -8.969 19.484 8.789 1 92.94 89 ILE A CA 1
ATOM 703 C C . ILE A 1 89 ? -8.82 21 8.938 1 92.94 89 ILE A C 1
ATOM 705 O O . ILE A 1 89 ? -7.801 21.578 8.555 1 92.94 89 ILE A O 1
ATOM 709 N N . LYS A 1 90 ? -9.797 21.703 9.492 1 93.19 90 LYS A N 1
ATOM 710 C CA . LYS A 1 90 ? -9.734 23.141 9.727 1 93.19 90 LYS A CA 1
ATOM 711 C C . LYS A 1 90 ? -8.656 23.469 10.758 1 93.19 90 LYS A C 1
ATOM 713 O O . LYS A 1 90 ? -7.906 24.438 10.578 1 93.19 90 LYS A O 1
ATOM 718 N N . ILE A 1 91 ? -8.656 22.641 11.727 1 95 91 ILE A N 1
ATOM 719 C CA . ILE A 1 91 ? -7.707 22.828 12.82 1 95 91 ILE A CA 1
ATOM 720 C C . ILE A 1 91 ? -6.281 22.672 12.297 1 95 91 ILE A C 1
ATOM 722 O O . ILE A 1 91 ? -5.43 23.531 12.523 1 95 91 ILE A O 1
ATOM 726 N N . VAL A 1 92 ? -6.059 21.625 11.562 1 96.38 92 VAL A N 1
ATOM 727 C CA . VAL A 1 92 ? -4.738 21.344 11.008 1 96.38 92 VAL A CA 1
ATOM 728 C C . VAL A 1 92 ? -4.344 22.438 10.016 1 96.38 92 VAL A C 1
ATOM 730 O O . VAL A 1 92 ? -3.211 22.922 10.039 1 96.38 92 VAL A O 1
ATOM 733 N N . ASN A 1 93 ? -5.285 22.828 9.211 1 96.56 93 ASN A N 1
ATOM 734 C CA . ASN A 1 93 ? -5.023 23.859 8.211 1 96.56 93 ASN A CA 1
ATOM 735 C C . ASN A 1 93 ? -4.629 25.188 8.859 1 96.56 93 ASN A C 1
ATOM 737 O O . ASN A 1 93 ? -3.633 25.797 8.469 1 96.56 93 ASN A O 1
ATOM 741 N N . GLN A 1 94 ? -5.355 25.625 9.812 1 96.81 94 GLN A N 1
ATOM 742 C CA . GLN A 1 94 ? -5.078 26.891 10.5 1 96.81 94 GLN A CA 1
ATOM 743 C C . GLN A 1 94 ? -3.693 26.875 11.141 1 96.81 94 GLN A C 1
ATOM 745 O O . GLN A 1 94 ? -2.92 27.812 10.984 1 96.81 94 GLN A O 1
ATOM 750 N N . PHE A 1 95 ? -3.449 25.812 11.797 1 97.38 95 PHE A N 1
ATOM 751 C CA . PHE A 1 95 ? -2.156 25.672 12.453 1 97.38 95 PHE A CA 1
ATOM 752 C C . PHE A 1 95 ? -1.025 25.672 11.43 1 97.38 95 PHE A C 1
ATOM 754 O O . PHE A 1 95 ? -0.047 26.406 11.586 1 97.38 95 PHE A O 1
ATOM 761 N N . ALA A 1 96 ? -1.172 24.828 10.414 1 97.75 96 ALA A N 1
ATOM 762 C CA . ALA A 1 96 ? -0.139 24.672 9.398 1 97.75 96 ALA A CA 1
ATOM 763 C C . ALA A 1 96 ? 0.139 25.984 8.68 1 97.75 96 ALA A C 1
ATOM 765 O O . ALA A 1 96 ? 1.297 26.344 8.453 1 97.75 96 ALA A O 1
ATOM 766 N N . VAL A 1 97 ? -0.905 26.703 8.32 1 97.31 97 VAL A N 1
ATOM 767 C CA . VAL A 1 97 ? -0.763 27.969 7.609 1 97.31 97 VAL A CA 1
ATOM 768 C C . VAL A 1 97 ? -0.041 28.984 8.5 1 97.31 97 VAL A C 1
ATOM 770 O O . VAL A 1 97 ? 0.907 29.641 8.062 1 97.31 97 VAL A O 1
ATOM 773 N N . SER A 1 98 ? -0.445 29.062 9.719 1 96.5 98 SER A N 1
ATOM 774 C CA . SER A 1 98 ? 0.14 30.016 10.656 1 96.5 98 SER A CA 1
ATOM 775 C C . SER A 1 98 ? 1.627 29.75 10.859 1 96.5 98 SER A C 1
ATOM 777 O O . SER A 1 98 ? 2.408 30.688 11.062 1 96.5 98 SER A O 1
ATOM 779 N N . HIS A 1 99 ? 2.029 28.516 10.789 1 96.62 99 HIS A N 1
ATOM 780 C CA . HIS A 1 99 ? 3.412 28.141 11.055 1 96.62 99 HIS A CA 1
ATOM 781 C C . HIS A 1 99 ? 4.18 27.891 9.766 1 96.62 99 HIS A C 1
ATOM 783 O O . HIS A 1 99 ? 5.355 27.531 9.797 1 96.62 99 HIS A O 1
ATOM 789 N N . LYS A 1 100 ? 3.479 28.031 8.648 1 96.19 100 LYS A N 1
ATOM 790 C CA . LYS A 1 100 ? 4.07 27.781 7.34 1 96.19 100 LYS A CA 1
ATOM 791 C C . LYS A 1 100 ? 4.629 26.359 7.25 1 96.19 100 LYS A C 1
ATOM 793 O O . LYS A 1 100 ? 5.77 26.156 6.832 1 96.19 100 LYS A O 1
ATOM 798 N N . ILE A 1 101 ? 3.84 25.422 7.688 1 97.06 101 ILE A N 1
ATOM 799 C CA . ILE A 1 101 ? 4.188 24.016 7.664 1 97.06 101 ILE A CA 1
ATOM 800 C C . ILE A 1 101 ? 3.342 23.297 6.617 1 97.06 101 ILE A C 1
ATOM 802 O O . ILE A 1 101 ? 2.129 23.5 6.539 1 97.06 101 ILE A O 1
ATOM 806 N N . SER A 1 102 ? 3.982 22.5 5.773 1 97.44 102 SER A N 1
ATOM 807 C CA . SER A 1 102 ? 3.24 21.672 4.816 1 97.44 102 SER A CA 1
ATOM 808 C C . SER A 1 102 ? 2.461 20.578 5.52 1 97.44 102 SER A C 1
ATOM 810 O O . SER A 1 102 ? 2.893 20.062 6.555 1 97.44 102 SER A O 1
ATOM 812 N N . TYR A 1 103 ? 1.335 20.234 4.902 1 97.62 103 TYR A N 1
ATOM 813 C CA . TYR A 1 103 ? 0.622 19.062 5.422 1 97.62 103 TYR A CA 1
ATOM 814 C C . TYR A 1 103 ? -0.097 18.328 4.305 1 97.62 103 TYR A C 1
ATOM 816 O O . TYR A 1 103 ? -0.284 18.859 3.211 1 97.62 103 TYR A O 1
ATOM 824 N N . ILE A 1 104 ? -0.387 17.062 4.566 1 97.56 104 ILE A N 1
ATOM 825 C CA . ILE A 1 104 ? -1.164 16.203 3.67 1 97.56 104 ILE A CA 1
ATOM 826 C C . ILE A 1 104 ? -2.275 15.516 4.453 1 97.56 104 ILE A C 1
ATOM 828 O O . ILE A 1 104 ? -2.072 15.102 5.598 1 97.56 104 ILE A O 1
ATOM 832 N N . SER A 1 105 ? -3.4 15.469 3.883 1 96.06 105 SER A N 1
ATOM 833 C CA . SER A 1 105 ? -4.562 14.82 4.484 1 96.06 105 SER A CA 1
ATOM 834 C C . SER A 1 105 ? -5.145 13.758 3.561 1 96.06 105 SER A C 1
ATOM 836 O O . SER A 1 105 ? -5.289 13.984 2.359 1 96.06 105 SER A O 1
ATOM 838 N N . GLY A 1 106 ? -5.414 12.609 4.121 1 93.38 106 GLY A N 1
ATOM 839 C CA . GLY A 1 106 ? -6.004 11.523 3.352 1 93.38 106 GLY A CA 1
ATOM 840 C C . GLY A 1 106 ? -7.043 10.742 4.125 1 93.38 106 GLY A C 1
ATOM 841 O O . GLY A 1 106 ? -7.094 10.812 5.355 1 93.38 106 GLY A O 1
ATOM 842 N N . GLY A 1 107 ? -7.898 10.008 3.402 1 91.5 107 GLY A N 1
ATOM 843 C CA . GLY A 1 107 ? -8.938 9.164 3.975 1 91.5 107 GLY A CA 1
ATOM 844 C C . GLY A 1 107 ? -9.648 8.305 2.943 1 91.5 107 GLY A C 1
ATOM 845 O O . GLY A 1 107 ? -9.172 8.156 1.818 1 91.5 107 GLY A O 1
ATOM 846 N N . PHE A 1 108 ? -10.703 7.695 3.482 1 90.56 108 PHE A N 1
ATOM 847 C CA . PHE A 1 108 ? -11.477 6.773 2.658 1 90.56 108 PHE A CA 1
ATOM 848 C C . PHE A 1 108 ? -12.93 7.219 2.561 1 90.56 108 PHE A C 1
ATOM 850 O O . PHE A 1 108 ? -13.461 7.828 3.49 1 90.56 108 PHE A O 1
ATOM 857 N N . ASN A 1 109 ? -13.539 6.949 1.497 1 88.12 109 ASN A N 1
ATOM 858 C CA . ASN A 1 109 ? -14.977 7.07 1.275 1 88.12 109 ASN A CA 1
ATOM 859 C C . ASN A 1 109 ? -15.5 5.961 0.368 1 88.12 109 ASN A C 1
ATOM 861 O O . ASN A 1 109 ? -15.367 6.039 -0.854 1 88.12 109 ASN A O 1
ATOM 865 N N . GLY A 1 110 ? -16.141 4.953 1.055 1 89.19 110 GLY A N 1
ATOM 866 C CA . GLY A 1 110 ? -16.5 3.791 0.265 1 89.19 110 GLY A CA 1
ATOM 867 C C . GLY A 1 110 ? -15.312 3.094 -0.364 1 89.19 110 GLY A C 1
ATOM 868 O O . GLY A 1 110 ? -14.359 2.732 0.331 1 89.19 110 GLY A O 1
ATOM 869 N N . CYS A 1 111 ? -15.359 3.027 -1.713 1 91 111 CYS A N 1
ATOM 870 C CA . CYS A 1 111 ? -14.281 2.336 -2.406 1 91 111 CYS A CA 1
ATOM 871 C C . CYS A 1 111 ? -13.227 3.324 -2.893 1 91 111 CYS A C 1
ATOM 873 O O . CYS A 1 111 ? -12.328 2.957 -3.658 1 91 111 CYS A O 1
ATOM 875 N N . TYR A 1 112 ? -13.32 4.551 -2.395 1 92.88 112 TYR A N 1
ATOM 876 C CA . TYR A 1 112 ? -12.406 5.582 -2.871 1 92.88 112 TYR A CA 1
ATOM 877 C C . TYR A 1 112 ? -11.359 5.91 -1.815 1 92.88 112 TYR A C 1
ATOM 879 O O . TYR A 1 112 ? -11.68 6.062 -0.635 1 92.88 112 TYR A O 1
ATOM 887 N N . LEU A 1 113 ? -10.148 5.902 -2.268 1 95.25 113 LEU A N 1
ATOM 888 C CA . LEU A 1 113 ? -9.039 6.469 -1.505 1 95.25 113 LEU A CA 1
ATOM 889 C C . LEU A 1 113 ? -8.789 7.918 -1.906 1 95.25 113 LEU A C 1
ATOM 891 O O . LEU A 1 113 ? -8.609 8.219 -3.088 1 95.25 113 LEU A O 1
ATOM 895 N N . ILE A 1 114 ? -8.727 8.805 -0.915 1 94 114 ILE A N 1
ATOM 896 C CA . ILE A 1 114 ? -8.742 10.219 -1.275 1 94 114 ILE A CA 1
ATOM 897 C C . ILE A 1 114 ? -7.633 10.953 -0.531 1 94 114 ILE A C 1
ATOM 899 O O . ILE A 1 114 ? -7.461 10.773 0.676 1 94 114 ILE A O 1
ATOM 903 N N . ILE A 1 115 ? -6.812 11.609 -1.202 1 95.81 115 ILE A N 1
ATOM 904 C CA . ILE A 1 115 ? -5.977 12.672 -0.666 1 95.81 115 ILE A CA 1
ATOM 905 C C . ILE A 1 115 ? -6.586 14.031 -1.009 1 95.81 115 ILE A C 1
ATOM 907 O O . ILE A 1 115 ? -6.441 14.516 -2.131 1 95.81 115 ILE A O 1
ATOM 911 N N . ASP A 1 116 ? -7.168 14.594 -0.061 1 91.81 116 ASP A N 1
ATOM 912 C CA . ASP A 1 116 ? -8.078 15.703 -0.335 1 91.81 116 ASP A CA 1
ATOM 913 C C . ASP A 1 116 ? -7.379 17.047 -0.132 1 91.81 116 ASP A C 1
ATOM 915 O O . ASP A 1 116 ? -7.82 18.062 -0.662 1 91.81 116 ASP A O 1
ATOM 919 N N . ASN A 1 117 ? -6.316 17.094 0.633 1 92.94 117 ASN A N 1
ATOM 920 C CA . ASN A 1 117 ? -5.613 18.344 0.871 1 92.94 117 ASN A CA 1
ATOM 921 C C . ASN A 1 117 ? -4.102 18.141 0.905 1 92.94 117 ASN A C 1
ATOM 923 O O . ASN A 1 117 ? -3.604 17.297 1.638 1 92.94 117 ASN A O 1
ATOM 927 N N . ILE A 1 118 ? -3.496 18.828 0.142 1 96.25 118 ILE A N 1
ATOM 928 C CA . ILE A 1 118 ? -2.051 19.016 0.19 1 96.25 118 ILE A CA 1
ATOM 929 C C . ILE A 1 118 ? -1.731 20.516 0.264 1 96.25 118 ILE A C 1
ATOM 931 O O . ILE A 1 118 ? -2.08 21.266 -0.642 1 96.25 118 ILE A O 1
ATOM 935 N N . TYR A 1 119 ? -1.137 20.891 1.336 1 96.81 119 TYR A N 1
ATOM 936 C CA . TYR A 1 119 ? -0.764 22.297 1.506 1 96.81 119 TYR A CA 1
ATOM 937 C C . TYR A 1 119 ? 0.75 22.453 1.537 1 96.81 119 TYR A C 1
ATOM 939 O O . TYR A 1 119 ? 1.438 21.781 2.305 1 96.81 119 TYR A O 1
ATOM 947 N N . ILE A 1 120 ? 1.202 23.266 0.728 1 96.75 120 ILE A N 1
ATOM 948 C CA . ILE A 1 120 ? 2.602 23.672 0.682 1 96.75 120 ILE A CA 1
ATOM 949 C C . ILE A 1 120 ? 2.693 25.203 0.776 1 96.75 120 ILE A C 1
ATOM 951 O O . ILE A 1 120 ? 2.209 25.906 -0.106 1 96.75 120 ILE A O 1
ATOM 955 N N . PRO A 1 121 ? 3.318 25.625 1.798 1 94.81 121 PRO A N 1
ATOM 956 C CA . PRO A 1 121 ? 3.393 27.078 1.976 1 94.81 121 PRO A CA 1
ATOM 957 C C . PRO A 1 121 ? 3.887 27.797 0.726 1 94.81 121 PRO A C 1
ATOM 959 O O . PRO A 1 121 ? 4.828 27.344 0.073 1 94.81 121 PRO A O 1
ATOM 962 N N . THR A 1 122 ? 3.238 28.875 0.335 1 88.5 122 THR A N 1
ATOM 963 C CA . THR A 1 122 ? 3.594 29.828 -0.705 1 88.5 122 THR A CA 1
ATOM 964 C C . THR A 1 122 ? 3.352 29.234 -2.092 1 88.5 122 THR A C 1
ATOM 966 O O . THR A 1 122 ? 3.443 29.953 -3.098 1 88.5 122 THR A O 1
ATOM 969 N N . ILE A 1 123 ? 3.172 28.031 -2.316 1 89.38 123 ILE A N 1
ATOM 970 C CA . ILE A 1 123 ? 3.035 27.422 -3.631 1 89.38 123 ILE A CA 1
ATOM 971 C C . ILE A 1 123 ? 1.572 27.062 -3.889 1 89.38 123 ILE A C 1
ATOM 973 O O . ILE A 1 123 ? 1.025 27.391 -4.945 1 89.38 123 ILE A O 1
ATOM 977 N N . GLY A 1 124 ? 0.818 26.5 -2.941 1 88.69 124 GLY A N 1
ATOM 978 C CA . GLY A 1 124 ? -0.541 26.016 -3.104 1 88.69 124 GLY A CA 1
ATOM 979 C C . GLY A 1 124 ? -1.549 26.75 -2.242 1 88.69 124 GLY A C 1
ATOM 980 O O . GLY A 1 124 ? -1.191 27.688 -1.521 1 88.69 124 GLY A O 1
ATOM 981 N N . SER A 1 125 ? -2.896 26.422 -2.551 1 95 125 SER A N 1
ATOM 982 C CA . SER A 1 125 ? -3.992 26.953 -1.741 1 95 125 SER A CA 1
ATOM 983 C C . SER A 1 125 ? -4.164 26.156 -0.456 1 95 125 SER A C 1
ATOM 985 O O . SER A 1 125 ? -3.814 24.969 -0.404 1 95 125 SER A O 1
ATOM 987 N N . CYS A 1 126 ? -4.613 26.844 0.482 1 95.69 126 CYS A N 1
ATOM 988 C CA . CYS A 1 126 ? -4.93 26.125 1.713 1 95.69 126 CYS A CA 1
ATOM 989 C C . CYS A 1 126 ? -6.391 25.703 1.733 1 95.69 126 CYS A C 1
ATOM 991 O O . CYS A 1 126 ? -7.145 26 0.81 1 95.69 126 CYS A O 1
ATOM 993 N N . PHE A 1 127 ? -6.812 24.984 2.73 1 94.44 127 PHE A N 1
ATOM 994 C CA . PHE A 1 127 ? -8.188 24.516 2.846 1 94.44 127 PHE A CA 1
ATOM 995 C C . PHE A 1 127 ? -9.148 25.703 2.898 1 94.44 127 PHE A C 1
ATOM 997 O O . PHE A 1 127 ? -10.25 25.641 2.34 1 94.44 127 PHE A O 1
ATOM 1004 N N . GLY A 1 128 ? -8.758 26.734 3.574 1 93.75 128 GLY A N 1
ATOM 1005 C CA . GLY A 1 128 ? -9.578 27.938 3.672 1 93.75 128 GLY A CA 1
ATOM 1006 C C . GLY A 1 128 ? -9.891 28.562 2.324 1 93.75 128 GLY A C 1
ATOM 1007 O O . GLY A 1 128 ? -10.969 29.125 2.127 1 93.75 128 GLY A O 1
ATOM 1008 N N . CYS A 1 129 ? -8.992 28.484 1.403 1 94.75 129 CYS A N 1
ATOM 1009 C CA . CYS A 1 129 ? -9.148 29.078 0.078 1 94.75 129 CYS A CA 1
ATOM 1010 C C . CYS A 1 129 ? -10.328 28.453 -0.657 1 94.75 129 CYS A C 1
ATOM 1012 O O . CYS A 1 129 ? -10.906 29.078 -1.55 1 94.75 129 CYS A O 1
ATOM 1014 N N . ARG A 1 130 ? -10.695 27.25 -0.302 1 92.31 130 ARG A N 1
ATOM 1015 C CA . ARG A 1 130 ? -11.805 26.531 -0.932 1 92.31 130 ARG A CA 1
ATOM 1016 C C . ARG A 1 130 ? -13.117 26.797 -0.201 1 92.31 130 ARG A C 1
ATOM 1018 O O . ARG A 1 130 ? -14.18 26.391 -0.658 1 92.31 130 ARG A O 1
ATOM 1025 N N . ASN A 1 131 ? -13.008 27.422 0.917 1 89.69 131 ASN A N 1
ATOM 1026 C CA . ASN A 1 131 ? -14.156 27.562 1.808 1 89.69 131 ASN A CA 1
ATOM 1027 C C . ASN A 1 131 ? -14.305 29 2.312 1 89.69 131 ASN A C 1
ATOM 1029 O O . ASN A 1 131 ? -14.617 29.219 3.482 1 89.69 131 ASN A O 1
ATOM 1033 N N . ILE A 1 132 ? -13.977 29.906 1.56 1 83.56 132 ILE A N 1
ATOM 1034 C CA . ILE A 1 132 ? -13.953 31.312 1.926 1 83.56 132 ILE A CA 1
ATOM 1035 C C . ILE A 1 132 ? -15.344 31.75 2.379 1 83.56 132 ILE A C 1
ATOM 1037 O O . ILE A 1 132 ? -15.484 32.438 3.391 1 83.56 132 ILE A O 1
ATOM 1041 N N . ASN A 1 133 ? -16.406 31.328 1.638 1 76.06 133 ASN A N 1
ATOM 1042 C CA . ASN A 1 133 ? -17.766 31.781 1.904 1 76.06 133 ASN A CA 1
ATOM 1043 C C . ASN A 1 133 ? -18.547 30.781 2.758 1 76.06 133 ASN A C 1
ATOM 1045 O O . ASN A 1 133 ? -19.734 30.953 2.99 1 76.06 133 ASN A O 1
ATOM 1049 N N . LYS A 1 134 ? -17.906 29.734 2.939 1 69.75 134 LYS A N 1
ATOM 1050 C CA . LYS A 1 134 ? -18.656 28.703 3.66 1 69.75 134 LYS A CA 1
ATOM 1051 C C . LYS A 1 134 ? -18.406 28.797 5.164 1 69.75 134 LYS A C 1
ATOM 1053 O O . LYS A 1 134 ? -17.344 29.25 5.598 1 69.75 134 LYS A O 1
ATOM 1058 N N . ASP A 1 135 ? -19.578 28.844 5.887 1 54.81 135 ASP A N 1
ATOM 1059 C CA . ASP A 1 135 ? -19.422 28.734 7.332 1 54.81 135 ASP A CA 1
ATOM 1060 C C . ASP A 1 135 ? -18.672 27.453 7.711 1 54.81 135 ASP A C 1
ATOM 1062 O O . ASP A 1 135 ? -19.203 26.359 7.539 1 54.81 135 ASP A O 1
ATOM 1066 N N . ILE A 1 136 ? -17.484 27.469 7.75 1 47.56 136 ILE A N 1
ATOM 1067 C CA . ILE A 1 136 ? -16.516 26.422 7.992 1 47.56 136 ILE A CA 1
ATOM 1068 C C . ILE A 1 136 ? -17.016 25.5 9.102 1 47.56 136 ILE A C 1
ATOM 1070 O O . ILE A 1 136 ? -16.641 24.312 9.156 1 47.56 136 ILE A O 1
ATOM 1074 N N . ASN A 1 137 ? -17.703 26.109 9.945 1 44.34 137 ASN A N 1
ATOM 1075 C CA . ASN A 1 137 ? -18.188 25.359 11.102 1 44.34 137 ASN A CA 1
ATOM 1076 C C . ASN A 1 137 ? -19.266 24.359 10.703 1 44.34 137 ASN A C 1
ATOM 1078 O O . ASN A 1 137 ? -19.625 23.469 11.492 1 44.34 137 ASN A O 1
ATOM 1082 N N . LYS A 1 138 ? -19.891 24.594 9.656 1 46.38 138 LYS A N 1
ATOM 1083 C CA . LYS A 1 138 ? -21.031 23.75 9.289 1 46.38 138 LYS A CA 1
ATOM 1084 C C . LYS A 1 138 ? -20.594 22.625 8.367 1 46.38 138 LYS A C 1
ATOM 1086 O O . LYS A 1 138 ? -21.422 21.797 7.953 1 46.38 138 LYS A O 1
ATOM 1091 N N . TYR A 1 139 ? -19.547 22.672 7.766 1 40.41 139 TYR A N 1
ATOM 1092 C CA . TYR A 1 139 ? -19.188 21.625 6.82 1 40.41 139 TYR A CA 1
ATOM 1093 C C . TYR A 1 139 ? -19 20.281 7.527 1 40.41 139 TYR A C 1
ATOM 1095 O O . TYR A 1 139 ? -18.109 20.141 8.375 1 40.41 139 TYR A O 1
ATOM 1103 N N . THR A 1 140 ? -20.109 19.734 7.898 1 40.75 140 THR A N 1
ATOM 1104 C CA . THR A 1 140 ? -20.078 18.406 8.492 1 40.75 140 THR A CA 1
ATOM 1105 C C . THR A 1 140 ? -19.766 17.344 7.434 1 40.75 140 THR A C 1
ATOM 1107 O O . THR A 1 140 ? -20.297 17.391 6.324 1 40.75 140 THR A O 1
ATOM 1110 N N . LEU A 1 141 ? -18.516 16.906 7.254 1 44.59 141 LEU A N 1
ATOM 1111 C CA . LEU A 1 141 ? -18.453 15.672 6.48 1 44.59 141 LEU A CA 1
ATOM 1112 C C . LEU A 1 141 ? -19.703 14.828 6.688 1 44.59 141 LEU A C 1
ATOM 1114 O O . LEU A 1 141 ? -20.203 14.727 7.805 1 44.59 141 LEU A O 1
ATOM 1118 N N . SER A 1 142 ? -20.594 14.859 5.801 1 42.97 142 SER A N 1
ATOM 1119 C CA . SER A 1 142 ? -21.828 14.078 5.883 1 42.97 142 SER A CA 1
ATOM 1120 C C . SER A 1 142 ? -21.656 12.898 6.832 1 42.97 142 SER A C 1
ATOM 1122 O O . SER A 1 142 ? -20.547 12.438 7.074 1 42.97 142 SER A O 1
ATOM 1124 N N . ASP A 1 143 ? -22.734 12.727 7.715 1 45.94 143 ASP A N 1
ATOM 1125 C CA . ASP A 1 143 ? -22.938 11.539 8.539 1 45.94 143 ASP A CA 1
ATOM 1126 C C . ASP A 1 143 ? -22.266 10.32 7.914 1 45.94 143 ASP A C 1
ATOM 1128 O O . ASP A 1 143 ? -22.672 9.867 6.84 1 45.94 143 ASP A O 1
ATOM 1132 N N . LYS A 1 144 ? -21.094 10.305 8.031 1 49.88 144 LYS A N 1
ATOM 1133 C CA . LYS A 1 144 ? -20.141 9.375 7.43 1 49.88 144 LYS A CA 1
ATOM 1134 C C . LYS A 1 144 ? -20.625 7.934 7.555 1 49.88 144 LYS A C 1
ATOM 1136 O O . LYS A 1 144 ? -20.828 7.438 8.664 1 49.88 144 LYS A O 1
ATOM 1141 N N . THR A 1 145 ? -21.594 7.598 6.824 1 51.56 145 THR A N 1
ATOM 1142 C CA . THR A 1 145 ? -21.734 6.148 6.75 1 51.56 145 THR A CA 1
ATOM 1143 C C . THR A 1 145 ? -20.375 5.461 6.914 1 51.56 145 THR A C 1
ATOM 1145 O O . THR A 1 145 ? -19.406 5.852 6.273 1 51.56 145 THR A O 1
ATOM 1148 N N . LYS A 1 146 ? -20.219 4.926 8.086 1 60.41 146 LYS A N 1
ATOM 1149 C CA . LYS A 1 146 ? -19.031 4.105 8.344 1 60.41 146 LYS A CA 1
ATOM 1150 C C . LYS A 1 146 ? -18.891 3 7.301 1 60.41 146 LYS A C 1
ATOM 1152 O O . LYS A 1 146 ? -19.797 2.164 7.148 1 60.41 146 LYS A O 1
ATOM 1157 N N . TRP A 1 147 ? -18.031 3.305 6.371 1 68.12 147 TRP A N 1
ATOM 1158 C CA . TRP A 1 147 ? -17.734 2.242 5.418 1 68.12 147 TRP A CA 1
ATOM 1159 C C . TRP A 1 147 ? -16.609 1.346 5.945 1 68.12 147 TRP A C 1
ATOM 1161 O O . TRP A 1 147 ? -15.672 1.823 6.59 1 68.12 147 TRP A O 1
ATOM 1171 N N . PRO A 1 148 ? -16.859 0.099 5.742 1 78.75 148 PRO A N 1
ATOM 1172 C CA . PRO A 1 148 ? -15.773 -0.805 6.141 1 78.75 148 PRO A CA 1
ATOM 1173 C C . PRO A 1 148 ? -14.484 -0.576 5.352 1 78.75 148 PRO A C 1
ATOM 1175 O O . PRO A 1 148 ? -14.539 -0.266 4.156 1 78.75 148 PRO A O 1
ATOM 1178 N N . THR A 1 149 ? -13.406 -0.505 6.02 1 86.06 149 THR A N 1
ATOM 1179 C CA . THR A 1 149 ? -12.086 -0.374 5.41 1 86.06 149 THR A CA 1
ATOM 1180 C C . THR A 1 149 ? -11.438 -1.744 5.211 1 86.06 149 THR A C 1
ATOM 1182 O O . THR A 1 149 ? -11.414 -2.561 6.133 1 86.06 149 THR A O 1
ATOM 1185 N N . THR A 1 150 ? -11 -1.98 4.004 1 90.12 150 THR A N 1
ATOM 1186 C CA . THR A 1 150 ? -10.305 -3.23 3.715 1 90.12 150 THR A CA 1
ATOM 1187 C C . THR A 1 150 ? -8.797 -3.057 3.852 1 90.12 150 THR A C 1
ATOM 1189 O O . THR A 1 150 ? -8.289 -1.934 3.803 1 90.12 150 THR A O 1
ATOM 1192 N N . PRO A 1 151 ? -8.07 -4.102 4.016 1 90.94 151 PRO A N 1
ATOM 1193 C CA . PRO A 1 151 ? -6.645 -4.0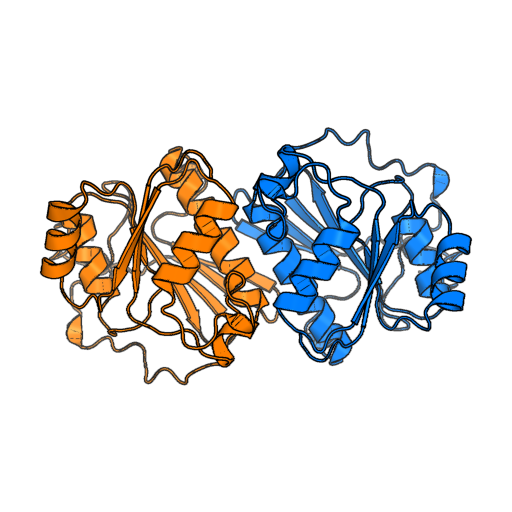16 4.332 1 90.94 151 PRO A CA 1
ATOM 1194 C C . PRO A 1 151 ? -5.836 -3.338 3.229 1 90.94 151 PRO A C 1
ATOM 1196 O O . PRO A 1 151 ? -4.82 -2.691 3.508 1 90.94 151 PRO A O 1
ATOM 1199 N N . GLU A 1 152 ? -6.258 -3.439 2.029 1 94.94 152 GLU A N 1
ATOM 1200 C CA . GLU A 1 152 ? -5.516 -2.896 0.896 1 94.94 152 GLU A CA 1
ATOM 1201 C C . GLU A 1 152 ? -5.574 -1.372 0.875 1 94.94 152 GLU A C 1
ATOM 1203 O O . GLU A 1 152 ? -4.637 -0.714 0.419 1 94.94 152 GLU A O 1
ATOM 1208 N N . MET A 1 153 ? -6.664 -0.887 1.403 1 95.12 153 MET A N 1
ATOM 1209 C CA . MET A 1 153 ? -6.945 0.54 1.276 1 95.12 153 MET A CA 1
ATOM 1210 C C . MET A 1 153 ? -5.871 1.369 1.973 1 95.12 153 MET A C 1
ATOM 1212 O O . MET A 1 153 ? -5.219 2.203 1.343 1 95.12 153 MET A O 1
ATOM 1216 N N . PRO A 1 154 ? -5.598 1.113 3.23 1 95.44 154 PRO A N 1
ATOM 1217 C CA . PRO A 1 154 ? -4.551 1.915 3.871 1 95.44 154 PRO A CA 1
ATOM 1218 C C . PRO A 1 154 ? -3.166 1.659 3.279 1 95.44 154 PRO A C 1
ATOM 1220 O O . PRO A 1 154 ? -2.322 2.559 3.264 1 95.44 154 PRO A O 1
ATOM 1223 N N . ALA A 1 155 ? -2.885 0.487 2.799 1 96.06 155 ALA A N 1
ATOM 1224 C CA . ALA A 1 155 ? -1.594 0.2 2.182 1 96.06 155 ALA A CA 1
ATOM 1225 C C . ALA A 1 155 ? -1.364 1.078 0.955 1 96.06 155 ALA A C 1
ATOM 1227 O O . ALA A 1 155 ? -0.315 1.714 0.825 1 96.06 155 ALA A O 1
ATOM 1228 N N . ILE A 1 156 ? -2.346 1.086 0.109 1 97.25 156 ILE A N 1
ATOM 1229 C CA . ILE A 1 156 ? -2.24 1.854 -1.127 1 97.25 156 ILE A CA 1
ATOM 1230 C C . ILE A 1 156 ? -2.184 3.346 -0.805 1 97.25 156 ILE A C 1
ATOM 1232 O O . ILE A 1 156 ? -1.263 4.043 -1.233 1 97.25 156 ILE A O 1
ATOM 1236 N N . LEU A 1 157 ? -3.123 3.797 -0.035 1 96.94 157 LEU A N 1
ATOM 1237 C CA . LEU A 1 157 ? -3.199 5.223 0.272 1 96.94 157 LEU A CA 1
ATOM 1238 C C . LEU A 1 157 ? -1.951 5.684 1.019 1 96.94 157 LEU A C 1
ATOM 1240 O O . LEU A 1 157 ? -1.387 6.734 0.703 1 96.94 157 LEU A O 1
ATOM 1244 N N . GLY A 1 158 ? -1.553 4.906 2.018 1 96.56 158 GLY A N 1
ATOM 1245 C CA . GLY A 1 158 ? -0.34 5.23 2.75 1 96.56 158 GLY A CA 1
ATOM 1246 C C . GLY A 1 158 ? 0.89 5.312 1.866 1 96.56 158 GLY A C 1
ATOM 1247 O O . GLY A 1 158 ? 1.749 6.172 2.066 1 96.56 158 GLY A O 1
ATOM 1248 N N . GLY A 1 159 ? 0.957 4.414 0.927 1 96.69 159 GLY A N 1
ATOM 1249 C CA . GLY A 1 159 ? 2.057 4.449 -0.024 1 96.69 159 GLY A CA 1
ATOM 1250 C C . GLY A 1 159 ? 2.076 5.715 -0.864 1 96.69 159 GLY A C 1
ATOM 1251 O O . GLY A 1 159 ? 3.125 6.34 -1.029 1 96.69 159 GLY A O 1
ATOM 1252 N N . ILE A 1 160 ? 0.937 6.07 -1.386 1 96.88 160 ILE A N 1
ATOM 1253 C CA . ILE A 1 160 ? 0.838 7.254 -2.234 1 96.88 160 ILE A CA 1
ATOM 1254 C C . ILE A 1 160 ? 1.176 8.5 -1.423 1 96.88 160 ILE A C 1
ATOM 1256 O O . ILE A 1 160 ? 1.969 9.336 -1.859 1 96.88 160 ILE A O 1
ATOM 1260 N N . MET A 1 161 ? 0.62 8.602 -0.243 1 97.38 161 MET A N 1
ATOM 1261 C CA . MET A 1 161 ? 0.866 9.758 0.615 1 97.38 161 MET A CA 1
ATOM 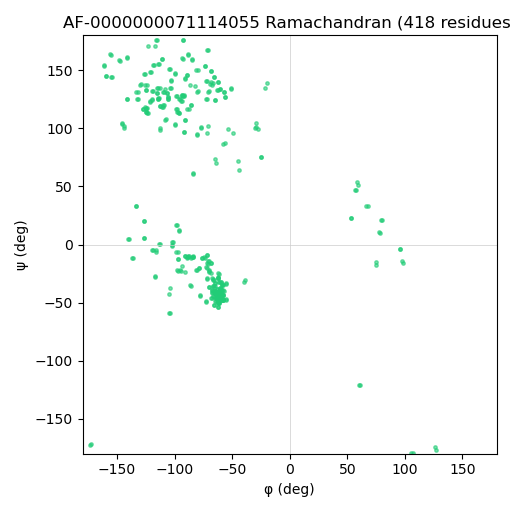1262 C C . MET A 1 161 ? 2.35 9.883 0.95 1 97.38 161 MET A C 1
ATOM 1264 O O . MET A 1 161 ? 2.914 10.977 0.894 1 97.38 161 MET A O 1
ATOM 1268 N N . THR A 1 162 ? 2.949 8.758 1.269 1 96.62 162 THR A N 1
ATOM 1269 C CA . THR A 1 162 ? 4.367 8.773 1.607 1 96.62 162 THR A CA 1
ATOM 1270 C C . THR A 1 162 ? 5.203 9.258 0.427 1 96.62 162 THR A C 1
ATOM 1272 O O . THR A 1 162 ? 6.121 10.062 0.6 1 96.62 162 THR A O 1
ATOM 1275 N N . ASN A 1 163 ? 4.902 8.766 -0.73 1 96.5 163 ASN A N 1
ATOM 1276 C CA . ASN A 1 163 ? 5.625 9.219 -1.917 1 96.5 163 ASN A CA 1
ATOM 1277 C C . ASN A 1 163 ? 5.5 10.727 -2.111 1 96.5 163 ASN A C 1
ATOM 1279 O O . ASN A 1 163 ? 6.484 11.398 -2.42 1 96.5 163 ASN A O 1
ATOM 1283 N N . LEU A 1 164 ? 4.328 11.258 -1.938 1 96.62 164 LEU A N 1
ATOM 1284 C CA . LEU A 1 164 ? 4.09 12.688 -2.098 1 96.62 164 LEU A CA 1
ATOM 1285 C C . LEU A 1 164 ? 4.84 13.484 -1.034 1 96.62 164 LEU A C 1
ATOM 1287 O O . LEU A 1 164 ? 5.402 14.547 -1.328 1 96.62 164 LEU A O 1
ATOM 1291 N N . ILE A 1 165 ? 4.859 12.992 0.152 1 96.81 165 ILE A N 1
ATOM 1292 C CA . ILE A 1 165 ? 5.566 13.648 1.249 1 96.81 165 ILE A CA 1
ATOM 1293 C C . ILE A 1 165 ? 7.051 13.766 0.91 1 96.81 165 ILE A C 1
ATOM 1295 O O . ILE A 1 165 ? 7.652 14.828 1.078 1 96.81 165 ILE A O 1
ATOM 1299 N N . ILE A 1 166 ? 7.59 12.719 0.429 1 95.56 166 ILE A N 1
ATOM 1300 C CA . ILE A 1 166 ? 9.008 12.711 0.084 1 95.56 166 ILE A CA 1
ATOM 1301 C C . ILE A 1 166 ? 9.273 13.719 -1.035 1 95.56 166 ILE A C 1
ATOM 1303 O O . ILE A 1 166 ? 10.266 14.453 -0.997 1 95.56 166 ILE A O 1
ATOM 1307 N N . LYS A 1 167 ? 8.43 13.75 -1.959 1 95.62 167 LYS A N 1
ATOM 1308 C CA . LYS A 1 167 ? 8.578 14.711 -3.047 1 95.62 167 LYS A CA 1
ATOM 1309 C C . LYS A 1 167 ? 8.555 16.141 -2.521 1 95.62 167 LYS A C 1
ATOM 1311 O O . LYS A 1 167 ? 9.305 17 -2.998 1 95.62 167 LYS A O 1
ATOM 1316 N N . ILE A 1 168 ? 7.684 16.375 -1.633 1 95.38 168 ILE A N 1
ATOM 1317 C CA . ILE A 1 168 ? 7.586 17.703 -1.036 1 95.38 168 ILE A CA 1
ATOM 1318 C C . ILE A 1 168 ? 8.883 18.047 -0.307 1 95.38 168 ILE A C 1
ATOM 1320 O O . ILE A 1 168 ? 9.43 19.141 -0.473 1 95.38 168 ILE A O 1
ATOM 1324 N N . PHE A 1 169 ? 9.477 17.094 0.451 1 94.69 169 PHE A N 1
ATOM 1325 C CA . PHE A 1 169 ? 10.719 17.297 1.185 1 94.69 169 PHE A CA 1
ATOM 1326 C C . PHE A 1 169 ? 11.875 17.547 0.228 1 94.69 169 PHE A C 1
ATOM 1328 O O . PHE A 1 169 ? 12.773 18.344 0.531 1 94.69 169 PHE A O 1
ATOM 1335 N N . LEU A 1 170 ? 11.758 16.906 -0.906 1 93.81 170 LEU A N 1
ATOM 1336 C CA . LEU A 1 170 ? 12.852 17 -1.867 1 93.81 170 LEU A CA 1
ATOM 1337 C C . LEU A 1 170 ? 12.672 18.203 -2.785 1 93.81 170 LEU A C 1
ATOM 1339 O O . LEU A 1 170 ? 13.547 18.5 -3.602 1 93.81 170 LEU A O 1
ATOM 1343 N N . GLY A 1 171 ? 11.547 18.812 -2.719 1 93.25 171 GLY A N 1
ATOM 1344 C CA . GLY A 1 171 ? 11.273 19.969 -3.549 1 93.25 171 GLY A CA 1
ATOM 1345 C C . GLY A 1 171 ? 10.891 19.609 -4.973 1 93.25 171 GLY A C 1
ATOM 1346 O O . GLY A 1 171 ? 11.086 20.406 -5.895 1 93.25 171 GLY A O 1
ATOM 1347 N N . CYS A 1 172 ? 10.43 18.391 -5.195 1 93.19 172 CYS A N 1
ATOM 1348 C CA . CYS A 1 172 ? 10 17.938 -6.516 1 93.19 172 CYS A CA 1
ATOM 1349 C C . CYS A 1 172 ? 8.555 18.344 -6.789 1 93.19 172 CYS A C 1
ATOM 1351 O O . CYS A 1 172 ? 7.727 17.5 -7.129 1 93.19 172 CYS A O 1
ATOM 1353 N N . TYR A 1 173 ? 8.336 19.594 -6.785 1 91.62 173 TYR A N 1
ATOM 1354 C CA . TYR A 1 173 ? 6.973 20.109 -6.867 1 91.62 173 TYR A CA 1
ATOM 1355 C C . TYR A 1 173 ? 6.402 19.922 -8.266 1 91.62 173 TYR A C 1
ATOM 1357 O O . TYR A 1 173 ? 5.18 19.906 -8.453 1 91.62 173 TYR A O 1
ATOM 1365 N N . ASN A 1 174 ? 7.242 19.734 -9.242 1 90.75 174 ASN A N 1
ATOM 1366 C CA . ASN A 1 174 ? 6.797 19.516 -10.609 1 90.75 174 ASN A CA 1
ATOM 1367 C C . ASN A 1 174 ? 6.148 18.141 -10.773 1 90.75 174 ASN A C 1
ATOM 1369 O O . ASN A 1 174 ? 5.469 17.891 -11.766 1 90.75 174 ASN A O 1
ATOM 1373 N N . GLU A 1 175 ? 6.32 17.297 -9.836 1 91.62 175 GLU A N 1
ATOM 1374 C CA . GLU A 1 175 ? 5.754 15.945 -9.891 1 91.62 175 GLU A CA 1
ATOM 1375 C C . GLU A 1 175 ? 4.508 15.836 -9.016 1 91.62 175 GLU A C 1
ATOM 1377 O O . GLU A 1 175 ? 3.951 14.75 -8.852 1 91.62 175 GLU A O 1
ATOM 1382 N N . ILE A 1 176 ? 4.141 16.922 -8.43 1 92.62 176 ILE A N 1
ATOM 1383 C CA . ILE A 1 176 ? 2.938 17 -7.613 1 92.62 176 ILE A CA 1
ATOM 1384 C C . ILE A 1 176 ? 1.917 17.922 -8.273 1 92.62 176 ILE A C 1
ATOM 1386 O O . ILE A 1 176 ? 2.244 19.047 -8.656 1 92.62 176 ILE A O 1
ATOM 1390 N N . LEU A 1 177 ? 0.731 17.438 -8.469 1 89.44 177 LEU A N 1
ATOM 1391 C CA . LEU A 1 177 ? -0.3 18.344 -8.945 1 89.44 177 LEU A CA 1
ATOM 1392 C C . LEU A 1 177 ? -0.822 19.234 -7.812 1 89.44 177 LEU A C 1
ATOM 1394 O O . LEU A 1 177 ? -1.688 18.812 -7.043 1 89.44 177 LEU A O 1
ATOM 1398 N N . ILE A 1 178 ? -0.324 20.391 -7.812 1 89.5 178 ILE A N 1
ATOM 1399 C CA . ILE A 1 178 ? -0.667 21.359 -6.77 1 89.5 178 ILE A CA 1
ATOM 1400 C C . ILE A 1 178 ? -2.131 21.766 -6.91 1 89.5 178 ILE A C 1
ATOM 1402 O O . ILE A 1 178 ? -2.629 21.938 -8.023 1 89.5 178 ILE A O 1
ATOM 1406 N N . ASP A 1 179 ? -2.822 21.844 -5.84 1 94.56 179 ASP A N 1
ATOM 1407 C CA . ASP A 1 179 ? -4.219 22.266 -5.781 1 94.56 179 ASP A CA 1
ATOM 1408 C C . ASP A 1 179 ? -5.129 21.234 -6.449 1 94.56 179 ASP A C 1
ATOM 1410 O O . ASP A 1 179 ? -6.055 21.609 -7.18 1 94.56 179 ASP A O 1
ATOM 1414 N N . ASN A 1 180 ? -4.75 20.031 -6.344 1 94 180 ASN A N 1
ATOM 1415 C CA . ASN A 1 180 ? -5.566 18.906 -6.793 1 94 180 ASN A CA 1
ATOM 1416 C C . ASN A 1 180 ? -5.762 17.875 -5.684 1 94 180 ASN A C 1
ATOM 1418 O O . ASN A 1 180 ? -4.855 17.641 -4.883 1 94 180 ASN A O 1
ATOM 1422 N N . ALA A 1 181 ? -6.906 17.297 -5.742 1 94.38 181 ALA A N 1
ATOM 1423 C CA . ALA A 1 181 ? -7.137 16.094 -4.953 1 94.38 181 ALA A CA 1
ATOM 1424 C C . ALA A 1 181 ? -6.789 14.836 -5.75 1 94.38 181 ALA A C 1
ATOM 1426 O O . ALA A 1 181 ? -6.941 14.805 -6.973 1 94.38 181 ALA A O 1
ATOM 1427 N N . TYR A 1 182 ? -6.262 13.891 -5.082 1 94.38 182 TYR A N 1
ATOM 1428 C CA . TYR A 1 182 ? -6.051 12.578 -5.668 1 94.38 182 TYR A CA 1
ATOM 1429 C C . TYR A 1 182 ? -7.16 11.609 -5.258 1 94.38 182 TYR A C 1
ATOM 1431 O O . TYR A 1 182 ? -7.453 11.461 -4.07 1 94.38 182 TYR A O 1
ATOM 1439 N N . VAL A 1 183 ? -7.746 10.984 -6.23 1 94.56 183 VAL A N 1
ATOM 1440 C CA . VAL A 1 183 ? -8.836 10.055 -5.969 1 94.56 183 VAL A CA 1
ATOM 1441 C C . VAL A 1 183 ? -8.539 8.711 -6.629 1 94.56 183 VAL A C 1
ATOM 1443 O O . VAL A 1 183 ? -8.453 8.617 -7.855 1 94.56 183 VAL A O 1
ATOM 1446 N N . TYR A 1 184 ? -8.406 7.734 -5.824 1 94.38 184 TYR A N 1
ATOM 1447 C CA . TYR A 1 184 ? -8.188 6.375 -6.297 1 94.38 184 TYR A CA 1
ATOM 1448 C C . TYR A 1 184 ? -9.453 5.531 -6.137 1 94.38 184 TYR A C 1
ATOM 1450 O O . TYR A 1 184 ? -9.992 5.41 -5.035 1 94.38 184 TYR A O 1
ATOM 1458 N N . ASN A 1 185 ? -9.875 4.949 -7.23 1 93.56 185 ASN A N 1
ATOM 1459 C CA . ASN A 1 185 ? -11.039 4.074 -7.25 1 93.56 185 ASN A CA 1
ATOM 1460 C C . ASN A 1 185 ? -10.641 2.605 -7.137 1 93.56 185 ASN A C 1
ATOM 1462 O O . ASN A 1 185 ? -10.047 2.041 -8.062 1 93.56 185 ASN A O 1
ATOM 1466 N N . MET A 1 186 ? -10.977 1.999 -6.078 1 92.94 186 MET A N 1
ATOM 1467 C CA . MET A 1 186 ? -10.586 0.619 -5.797 1 92.94 186 MET A CA 1
ATOM 1468 C C . MET A 1 186 ? -11.328 -0.35 -6.715 1 92.94 186 MET A C 1
ATOM 1470 O O . MET A 1 186 ? -10.914 -1.501 -6.871 1 92.94 186 MET A O 1
ATOM 1474 N N . ARG A 1 187 ? -12.406 0.031 -7.234 1 91.75 187 ARG A N 1
ATOM 1475 C CA . ARG A 1 187 ? -13.219 -0.869 -8.047 1 91.75 187 ARG A CA 1
ATOM 1476 C C . ARG A 1 187 ? -12.562 -1.119 -9.406 1 91.75 187 ARG A C 1
ATOM 1478 O O . ARG A 1 187 ? -12.391 -2.27 -9.812 1 91.75 187 ARG A O 1
ATOM 1485 N N . ASN A 1 188 ? -12.188 -0.078 -10.039 1 89.94 188 ASN A N 1
ATOM 1486 C CA . ASN A 1 188 ? -11.648 -0.253 -11.383 1 89.94 188 ASN A CA 1
ATOM 1487 C C . ASN A 1 188 ? -10.164 0.098 -11.43 1 89.94 188 ASN A C 1
ATOM 1489 O O . ASN A 1 188 ? -9.547 0.067 -12.5 1 89.94 188 ASN A O 1
ATOM 1493 N N . HIS A 1 189 ? -9.602 0.48 -10.281 1 92.12 189 HIS A N 1
ATOM 1494 C CA . HIS A 1 189 ? -8.195 0.836 -10.156 1 92.12 189 HIS A CA 1
ATOM 1495 C C . HIS A 1 189 ? -7.832 1.994 -11.078 1 92.12 189 HIS A C 1
ATOM 1497 O O . HIS A 1 189 ? -6.879 1.899 -11.859 1 92.12 189 HIS A O 1
ATOM 1503 N N . ALA A 1 190 ? -8.562 3.008 -10.93 1 89.69 190 ALA A N 1
ATOM 1504 C CA . ALA A 1 190 ? -8.289 4.27 -11.609 1 89.69 190 ALA A CA 1
ATOM 1505 C C . ALA A 1 190 ? -7.891 5.355 -10.617 1 89.69 190 ALA A C 1
ATOM 1507 O O . ALA A 1 190 ? -8.461 5.449 -9.531 1 89.69 190 ALA A O 1
ATOM 1508 N N . LEU A 1 191 ? -6.887 6.039 -10.961 1 91.12 191 LEU A N 1
ATOM 1509 C CA . LEU A 1 191 ? -6.473 7.199 -10.18 1 91.12 191 LEU A CA 1
ATOM 1510 C C . LEU A 1 191 ? -6.734 8.492 -10.945 1 91.12 191 LEU A C 1
ATOM 1512 O O . LEU A 1 191 ? -6.242 8.672 -12.062 1 91.12 191 LEU A O 1
ATOM 1516 N N . SER A 1 192 ? -7.539 9.32 -10.359 1 90.31 192 SER A N 1
ATOM 1517 C CA . SER A 1 192 ? -7.867 10.594 -10.977 1 90.31 192 SER A CA 1
ATOM 1518 C C . SER A 1 192 ? -7.418 11.766 -10.109 1 90.31 192 SER A C 1
ATOM 1520 O O . SER A 1 192 ? -7.203 11.602 -8.906 1 90.31 192 SER A O 1
ATOM 1522 N N . GLN A 1 193 ? -7.207 12.789 -10.773 1 89.44 193 GLN A N 1
ATOM 1523 C CA . GLN A 1 193 ? -6.891 14.055 -10.109 1 89.44 193 GLN A CA 1
ATOM 1524 C C . GLN A 1 193 ? -7.984 15.094 -10.359 1 89.44 193 GLN A C 1
ATOM 1526 O O . GLN A 1 193 ? -8.422 15.273 -11.5 1 89.44 193 GLN A O 1
ATOM 1531 N N . GLU A 1 194 ? -8.398 15.68 -9.242 1 91.75 194 GLU A N 1
ATOM 1532 C CA . GLU A 1 194 ? -9.484 16.656 -9.312 1 91.75 194 GLU A CA 1
ATOM 1533 C C . GLU A 1 194 ? -9.031 18.016 -8.805 1 91.75 194 GLU A C 1
ATOM 1535 O O . GLU A 1 194 ? -8.648 18.156 -7.641 1 91.75 194 GLU A O 1
ATOM 1540 N N . LYS A 1 195 ? -9.211 19.016 -9.656 1 93.69 195 LYS A N 1
ATOM 1541 C CA . LYS A 1 195 ? -8.781 20.359 -9.273 1 93.69 195 LYS A CA 1
ATOM 1542 C C . LYS A 1 195 ? -9.648 20.906 -8.141 1 93.69 195 LYS A C 1
ATOM 1544 O O . LYS A 1 195 ? -10.875 20.734 -8.148 1 93.69 195 LYS A O 1
ATOM 1549 N N . TYR A 1 196 ? -8.992 21.578 -7.227 1 92.19 196 TYR A N 1
ATOM 1550 C CA . TYR A 1 196 ? -9.742 22.25 -6.172 1 92.19 196 TYR A CA 1
ATOM 1551 C C . TYR A 1 196 ? -10.656 23.328 -6.754 1 92.19 196 TYR A C 1
ATOM 1553 O O . TYR A 1 196 ? -10.266 24.031 -7.688 1 92.19 196 TYR A O 1
ATOM 1561 N N . VAL A 1 197 ? -11.789 23.406 -6.223 1 91.25 197 VAL A N 1
ATOM 1562 C CA . VAL A 1 197 ? -12.641 24.547 -6.52 1 91.25 197 VAL A CA 1
ATOM 1563 C C . VAL A 1 197 ? -12.391 25.656 -5.5 1 91.25 197 VAL A C 1
ATOM 1565 O O . VAL A 1 197 ? -12.82 25.562 -4.348 1 91.25 197 VAL A O 1
ATOM 1568 N N . LEU A 1 198 ? -11.727 26.703 -5.953 1 92.81 198 LEU A N 1
ATOM 1569 C CA . LEU A 1 198 ? -11.406 27.828 -5.078 1 92.81 198 LEU A CA 1
ATOM 1570 C C . LEU A 1 198 ? -12.523 28.875 -5.098 1 92.81 198 LEU A C 1
ATOM 1572 O O . LEU A 1 198 ? -13.164 29.078 -6.125 1 92.81 198 LEU A O 1
ATOM 1576 N N . GLU A 1 199 ? -12.703 29.469 -3.973 1 92.25 199 GLU A N 1
ATOM 1577 C CA . GLU A 1 199 ? -13.742 30.484 -3.873 1 92.25 199 GLU A CA 1
ATOM 1578 C C . GLU A 1 199 ? -13.156 31.891 -3.986 1 92.25 199 GLU A C 1
ATOM 1580 O O . GLU A 1 199 ? -12.094 32.156 -3.434 1 92.25 199 GLU A O 1
ATOM 1585 N N . ASN A 1 200 ? -13.938 32.719 -4.555 1 93.56 200 ASN A N 1
ATOM 1586 C CA . ASN A 1 200 ? -13.484 34.094 -4.73 1 93.56 200 ASN A CA 1
ATOM 1587 C C . ASN A 1 200 ? -13.469 34.875 -3.404 1 93.56 200 ASN A C 1
ATOM 1589 O O . ASN A 1 200 ? -14.367 34.688 -2.576 1 93.56 200 ASN A O 1
ATOM 1593 N N . GLY A 1 201 ? -12.344 35.75 -3.266 1 94.31 201 GLY A N 1
ATOM 1594 C CA . GLY A 1 201 ? -12.219 36.562 -2.082 1 94.31 201 GLY A CA 1
ATOM 1595 C C . GLY A 1 201 ? -10.883 36.406 -1.386 1 94.31 201 GLY A C 1
ATOM 1596 O O . GLY A 1 201 ? -9.969 35.781 -1.91 1 94.31 201 GLY A O 1
ATOM 1597 N N . GLU A 1 202 ? -10.789 37.094 -0.267 1 95.44 202 GLU A N 1
ATOM 1598 C CA . GLU A 1 202 ? -9.594 36.938 0.561 1 95.44 202 GLU A CA 1
ATOM 1599 C C . GLU A 1 202 ? -9.742 35.781 1.535 1 95.44 202 GLU A C 1
ATOM 1601 O O . GLU A 1 202 ? -10.664 35.75 2.35 1 95.44 202 GLU A O 1
ATOM 1606 N N . CYS A 1 203 ? -8.938 34.781 1.412 1 95.5 203 CYS A N 1
ATOM 1607 C CA . CYS A 1 203 ? -8.969 33.656 2.336 1 95.5 203 CYS A CA 1
ATOM 1608 C C . CYS A 1 203 ? -8.773 34.125 3.773 1 95.5 203 CYS A C 1
ATOM 1610 O O . CYS A 1 203 ? -7.809 34.844 4.074 1 95.5 203 CYS A O 1
ATOM 1612 N N . PRO A 1 204 ? -9.641 33.75 4.617 1 93.25 204 PRO A N 1
ATOM 1613 C CA . PRO A 1 204 ? -9.523 34.219 6.004 1 93.25 204 PRO A CA 1
ATOM 1614 C C . PRO A 1 204 ? -8.367 33.562 6.75 1 93.25 204 PRO A C 1
ATOM 1616 O O . PRO A 1 204 ? -8.016 33.969 7.852 1 93.25 204 PRO A O 1
ATOM 1619 N N . ILE A 1 205 ? -7.738 32.562 6.176 1 95.06 205 ILE A N 1
ATOM 1620 C CA . ILE A 1 205 ? -6.707 31.797 6.875 1 95.06 205 ILE A CA 1
ATOM 1621 C C . ILE A 1 205 ? -5.328 32.219 6.355 1 95.06 205 ILE A C 1
ATOM 1623 O O . ILE A 1 205 ? -4.523 32.781 7.09 1 95.06 205 ILE A O 1
ATOM 1627 N N . CYS A 1 206 ? -5.105 32.062 5.047 1 95.25 206 CYS A N 1
ATOM 1628 C CA . CYS A 1 206 ? -3.771 32.344 4.535 1 95.25 206 CYS A CA 1
ATOM 1629 C C . CYS A 1 206 ? -3.705 33.75 3.951 1 95.25 206 CYS A C 1
ATOM 1631 O O . CYS A 1 206 ? -2.629 34.219 3.588 1 95.25 206 CYS A O 1
ATOM 1633 N N . LYS A 1 207 ? -4.887 34.406 3.742 1 93.94 207 LYS A N 1
ATOM 1634 C CA . LYS A 1 207 ? -5.008 35.812 3.338 1 93.94 207 LYS A CA 1
ATOM 1635 C C . LYS A 1 207 ? -4.746 35.969 1.844 1 93.94 207 LYS A C 1
ATOM 1637 O O . LYS A 1 207 ? -4.613 37.094 1.353 1 93.94 207 LYS A O 1
ATOM 1642 N N . LYS A 1 208 ? -4.66 34.906 1.165 1 93.5 208 LYS A N 1
ATOM 1643 C CA . LYS A 1 208 ? -4.562 34.969 -0.291 1 93.5 208 LYS A CA 1
ATOM 1644 C C . LYS A 1 208 ? -5.836 35.531 -0.901 1 93.5 208 LYS A C 1
ATOM 1646 O O . LYS A 1 208 ? -6.941 35.219 -0.454 1 93.5 208 LYS A O 1
ATOM 1651 N N . ILE A 1 209 ? -5.645 36.281 -1.939 1 94.31 209 ILE A N 1
ATOM 1652 C CA . ILE A 1 209 ? -6.781 36.812 -2.689 1 94.31 209 ILE A CA 1
ATOM 1653 C C . ILE A 1 209 ? -7.027 35.938 -3.924 1 94.31 209 ILE A C 1
ATOM 1655 O O . ILE A 1 209 ? -6.156 35.812 -4.789 1 94.31 209 ILE A O 1
ATOM 1659 N N . ILE A 1 210 ? -8.133 35.344 -3.957 1 91 210 ILE A N 1
ATOM 1660 C CA . ILE A 1 210 ? -8.531 34.5 -5.062 1 91 210 ILE A CA 1
ATOM 1661 C C . ILE A 1 210 ? -9.531 35.219 -5.957 1 91 210 ILE A C 1
ATOM 1663 O O . ILE A 1 210 ? -10.516 35.781 -5.473 1 91 210 ILE A O 1
ATOM 1667 N N . LYS A 1 211 ? -9.273 35.094 -7.262 1 88.12 211 LYS A N 1
ATOM 1668 C CA . LYS A 1 211 ? -10.133 35.781 -8.227 1 88.12 211 LYS A CA 1
ATOM 1669 C C . LYS A 1 211 ? -10.758 34.781 -9.203 1 88.12 211 LYS A C 1
ATOM 1671 O O . LYS A 1 211 ? -10.156 33.75 -9.531 1 88.12 211 LYS A O 1
ATOM 1676 N N . MET B 1 1 ? -7.68 -12 6.98 1 71.75 1 MET B N 1
ATOM 1677 C CA . MET B 1 1 ? -6.98 -12.438 5.777 1 71.75 1 MET B CA 1
ATOM 1678 C C . MET B 1 1 ? -7.961 -13 4.75 1 71.75 1 MET B C 1
ATOM 1680 O O . MET B 1 1 ? -7.672 -14 4.094 1 71.75 1 MET B O 1
ATOM 1684 N N . TYR B 1 2 ? -9.109 -12.414 4.656 1 81.69 2 TYR B N 1
ATOM 1685 C CA . TYR B 1 2 ? -10.125 -12.648 3.643 1 81.69 2 TYR B CA 1
ATOM 1686 C C . TYR B 1 2 ? -10.477 -14.133 3.557 1 81.69 2 TYR B C 1
ATOM 1688 O O . TYR B 1 2 ? -10.719 -14.656 2.467 1 81.69 2 TYR B O 1
ATOM 1696 N N . GLY B 1 3 ? -10.234 -14.891 4.617 1 84.56 3 GLY B N 1
ATOM 1697 C CA . GLY B 1 3 ? -10.625 -16.297 4.641 1 84.56 3 GLY B C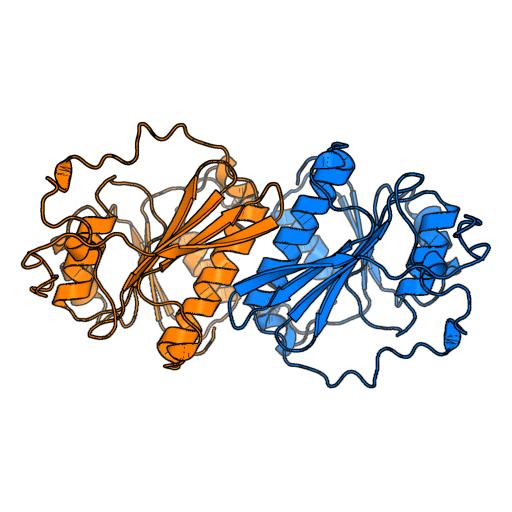A 1
ATOM 1698 C C . GLY B 1 3 ? -9.5 -17.234 4.242 1 84.56 3 GLY B C 1
ATOM 1699 O O . GLY B 1 3 ? -9.672 -18.453 4.238 1 84.56 3 GLY B O 1
ATOM 1700 N N . VAL B 1 4 ? -8.352 -16.703 3.855 1 89.44 4 VAL B N 1
ATOM 1701 C CA . VAL B 1 4 ? -7.195 -17.547 3.572 1 89.44 4 VAL B CA 1
ATOM 1702 C C . VAL B 1 4 ? -6.801 -18.328 4.828 1 89.44 4 VAL B C 1
ATOM 1704 O O . VAL B 1 4 ? -6.652 -17.75 5.902 1 89.44 4 VAL B O 1
ATOM 1707 N N . ARG B 1 5 ? -6.562 -19.562 4.695 1 93 5 ARG B N 1
ATOM 1708 C CA . ARG B 1 5 ? -6.27 -20.391 5.863 1 93 5 ARG B CA 1
ATOM 1709 C C . ARG B 1 5 ? -4.859 -20.969 5.785 1 93 5 ARG B C 1
ATOM 1711 O O . ARG B 1 5 ? -4.281 -21.359 6.805 1 93 5 ARG B O 1
ATOM 1718 N N . LYS B 1 6 ? -4.465 -21.094 4.559 1 96 6 LYS B N 1
ATOM 1719 C CA . LYS B 1 6 ? -3.139 -21.672 4.355 1 96 6 LYS B CA 1
ATOM 1720 C C . LYS B 1 6 ? -2.332 -20.859 3.355 1 96 6 LYS B C 1
ATOM 1722 O O . LYS B 1 6 ? -2.842 -20.484 2.297 1 96 6 LYS B O 1
ATOM 1727 N N . LEU B 1 7 ? -1.144 -20.562 3.73 1 96.19 7 LEU B N 1
ATOM 1728 C CA . LEU B 1 7 ? -0.196 -19.859 2.875 1 96.19 7 LEU B CA 1
ATOM 1729 C C . LEU B 1 7 ? 1.102 -20.641 2.732 1 96.19 7 LEU B C 1
ATOM 1731 O O . LEU B 1 7 ? 1.804 -20.875 3.719 1 96.19 7 LEU B O 1
ATOM 1735 N N . ILE B 1 8 ? 1.346 -21.078 1.53 1 96.81 8 ILE B N 1
ATOM 1736 C CA . ILE B 1 8 ? 2.635 -21.688 1.223 1 96.81 8 ILE B CA 1
ATOM 1737 C C . ILE B 1 8 ? 3.578 -20.641 0.645 1 96.81 8 ILE B C 1
ATOM 1739 O O . ILE B 1 8 ? 3.252 -19.984 -0.347 1 96.81 8 ILE B O 1
ATOM 1743 N N . VAL B 1 9 ? 4.719 -20.469 1.267 1 96.25 9 VAL B N 1
ATOM 1744 C CA . VAL B 1 9 ? 5.668 -19.453 0.845 1 96.25 9 VAL B CA 1
ATOM 1745 C C . VAL B 1 9 ? 7.004 -20.094 0.488 1 96.25 9 VAL B C 1
ATOM 1747 O O . VAL B 1 9 ? 7.594 -20.812 1.307 1 96.25 9 VAL B O 1
ATOM 1750 N N . ALA B 1 10 ? 7.469 -19.891 -0.701 1 95.75 10 ALA B N 1
ATOM 1751 C CA . ALA B 1 10 ? 8.742 -20.422 -1.179 1 95.75 10 ALA B CA 1
ATOM 1752 C C . ALA B 1 10 ? 9.742 -19.312 -1.431 1 95.75 10 ALA B C 1
ATOM 1754 O O . ALA B 1 10 ? 9.477 -18.391 -2.211 1 95.75 10 ALA B O 1
ATOM 1755 N N . ASP B 1 11 ? 10.766 -19.328 -0.79 1 94.25 11 ASP B N 1
ATOM 1756 C CA . ASP B 1 11 ? 11.883 -18.375 -0.866 1 94.25 11 ASP B CA 1
ATOM 1757 C C . ASP B 1 11 ? 13.141 -18.984 -0.257 1 94.25 11 ASP B C 1
ATOM 1759 O O . ASP B 1 11 ? 13.07 -19.844 0.622 1 94.25 11 ASP B O 1
ATOM 1763 N N . TYR B 1 12 ? 14.305 -18.531 -0.692 1 94.06 12 TYR B N 1
ATOM 1764 C CA . TYR B 1 12 ? 15.531 -19.109 -0.167 1 94.06 12 TYR B CA 1
ATOM 1765 C C . TYR B 1 12 ? 16.453 -18.016 0.386 1 94.06 12 TYR B C 1
ATOM 1767 O O . TYR B 1 12 ? 17.562 -18.312 0.828 1 94.06 12 TYR B O 1
ATOM 1775 N N . ASP B 1 13 ? 16.047 -16.797 0.439 1 93.81 13 ASP B N 1
ATOM 1776 C CA . ASP B 1 13 ? 16.906 -15.672 0.792 1 93.81 13 ASP B CA 1
ATOM 1777 C C . ASP B 1 13 ? 16.984 -15.5 2.307 1 93.81 13 ASP B C 1
ATOM 1779 O O . ASP B 1 13 ? 16.109 -15.953 3.037 1 93.81 13 ASP B O 1
ATOM 1783 N N . ILE B 1 14 ? 18.047 -14.812 2.648 1 96.81 14 ILE B N 1
ATOM 1784 C CA . ILE B 1 14 ? 18.234 -14.336 4.016 1 96.81 14 ILE B CA 1
ATOM 1785 C C . ILE B 1 14 ? 17.953 -12.844 4.082 1 96.81 14 ILE B C 1
ATOM 1787 O O . ILE B 1 14 ? 18.125 -12.117 3.098 1 96.81 14 ILE B O 1
ATOM 1791 N N . ILE B 1 15 ? 17.516 -12.453 5.23 1 97.19 15 ILE B N 1
ATOM 1792 C CA . ILE B 1 15 ? 17.203 -11.039 5.414 1 97.19 15 ILE B CA 1
ATOM 1793 C C . ILE B 1 15 ? 18.484 -10.219 5.473 1 97.19 15 ILE B C 1
ATOM 1795 O O . ILE B 1 15 ? 19.375 -10.516 6.27 1 97.19 15 ILE B O 1
ATOM 1799 N N . GLU B 1 16 ? 18.547 -9.258 4.625 1 96.19 16 GLU B N 1
ATOM 1800 C CA . GLU B 1 16 ? 19.656 -8.312 4.574 1 96.19 16 GLU B CA 1
ATOM 1801 C C . GLU B 1 16 ? 19.219 -6.918 5.023 1 96.19 16 GLU B C 1
ATOM 1803 O O . GLU B 1 16 ? 18.031 -6.594 4.984 1 96.19 16 GLU B O 1
ATOM 1808 N N . PRO B 1 17 ? 20.188 -6.105 5.41 1 93.44 17 PRO B N 1
ATOM 1809 C CA . PRO B 1 17 ? 19.828 -4.742 5.816 1 93.44 17 PRO B CA 1
ATOM 1810 C C . PRO B 1 17 ? 19.047 -3.998 4.742 1 93.44 17 PRO B C 1
ATOM 1812 O O . PRO B 1 17 ? 18.141 -3.225 5.059 1 93.44 17 PRO B O 1
ATOM 1815 N N . SER B 1 18 ? 19.344 -4.27 3.514 1 90.06 18 SER B N 1
ATOM 1816 C CA . SER B 1 18 ? 18.703 -3.574 2.404 1 90.06 18 SER B CA 1
ATOM 1817 C C . SER B 1 18 ? 17.219 -3.947 2.301 1 90.06 18 SER B C 1
ATOM 1819 O O . SER B 1 18 ? 16.453 -3.266 1.623 1 90.06 18 SER B O 1
ATOM 1821 N N . ASN B 1 19 ? 16.797 -5.035 2.959 1 90.94 19 ASN B N 1
ATOM 1822 C CA . ASN B 1 19 ? 15.406 -5.461 2.918 1 90.94 19 ASN B CA 1
ATOM 1823 C C . ASN B 1 19 ? 14.539 -4.629 3.859 1 90.94 19 ASN B C 1
ATOM 1825 O O . ASN B 1 19 ? 13.32 -4.574 3.701 1 90.94 19 ASN B O 1
ATOM 1829 N N . LEU B 1 20 ? 15.164 -4.004 4.801 1 91.38 20 LEU B N 1
ATOM 1830 C CA . LEU B 1 20 ? 14.43 -3.355 5.887 1 91.38 20 LEU B CA 1
ATOM 1831 C C . LEU B 1 20 ? 13.719 -2.105 5.387 1 91.38 20 LEU B C 1
ATOM 1833 O O . LEU B 1 20 ? 12.758 -1.641 6.012 1 91.38 20 LEU B O 1
ATOM 1837 N N . ASN B 1 21 ? 14.094 -1.626 4.262 1 86.94 21 ASN B N 1
ATOM 1838 C CA . ASN B 1 21 ? 13.469 -0.412 3.742 1 86.94 21 ASN B CA 1
ATOM 1839 C C . ASN B 1 21 ? 12.125 -0.708 3.078 1 86.94 21 ASN B C 1
ATOM 1841 O O . ASN B 1 21 ? 11.266 0.166 2.998 1 86.94 21 ASN B O 1
ATOM 1845 N N . ARG B 1 22 ? 11.977 -1.982 2.678 1 87.81 22 ARG B N 1
ATOM 1846 C CA . ARG B 1 22 ? 10.828 -2.162 1.794 1 87.81 22 ARG B CA 1
ATOM 1847 C C . ARG B 1 22 ? 10.047 -3.416 2.164 1 87.81 22 ARG B C 1
ATOM 1849 O O . ARG B 1 22 ? 8.953 -3.646 1.642 1 87.81 22 ARG B O 1
ATOM 1856 N N . GLN B 1 23 ? 10.57 -4.211 2.967 1 90 23 GLN B N 1
ATOM 1857 C CA . GLN B 1 23 ? 9.836 -5.383 3.439 1 90 23 GLN B CA 1
ATOM 1858 C C . GLN B 1 23 ? 9.414 -5.215 4.895 1 90 23 GLN B C 1
ATOM 1860 O O . GLN B 1 23 ? 10.203 -5.449 5.812 1 90 23 GLN B O 1
ATOM 1865 N N . ILE B 1 24 ? 8.195 -5.023 5.141 1 88.31 24 ILE B N 1
ATOM 1866 C CA . ILE B 1 24 ? 7.695 -4.402 6.359 1 88.31 24 ILE B CA 1
ATOM 1867 C C . ILE B 1 24 ? 7.566 -5.453 7.461 1 88.31 24 ILE B C 1
ATOM 1869 O O . ILE B 1 24 ? 7.336 -5.117 8.625 1 88.31 24 ILE B O 1
ATOM 1873 N N . LEU B 1 25 ? 7.691 -6.645 7.156 1 91.69 25 LEU B N 1
ATOM 1874 C CA . LEU B 1 25 ? 7.531 -7.66 8.195 1 91.69 25 LEU B CA 1
ATOM 1875 C C . LEU B 1 25 ? 8.859 -7.922 8.906 1 91.69 25 LEU B C 1
ATOM 1877 O O . LEU B 1 25 ? 8.883 -8.578 9.945 1 91.69 25 LEU B O 1
ATOM 1881 N N . TYR B 1 26 ? 9.945 -7.402 8.391 1 95.25 26 TYR B N 1
ATOM 1882 C CA . TYR B 1 26 ? 11.258 -7.664 8.969 1 95.25 26 TYR B CA 1
ATOM 1883 C C . TYR B 1 26 ? 11.742 -6.469 9.781 1 95.25 26 TYR B C 1
ATOM 1885 O O . TYR B 1 26 ? 11.555 -5.316 9.375 1 95.25 26 TYR B O 1
ATOM 1893 N N . THR B 1 27 ? 12.375 -6.742 10.867 1 95.69 27 THR B N 1
ATOM 1894 C CA . THR B 1 27 ? 12.961 -5.719 11.727 1 95.69 27 THR B CA 1
ATOM 1895 C C . THR B 1 27 ? 14.477 -5.855 11.773 1 95.69 27 THR B C 1
ATOM 1897 O O . THR B 1 27 ? 15.039 -6.793 11.211 1 95.69 27 THR B O 1
ATOM 1900 N N . GLU B 1 28 ? 15.133 -4.938 12.461 1 96.25 28 GLU B N 1
ATOM 1901 C CA . GLU B 1 28 ? 16.594 -4.918 12.562 1 96.25 28 GLU B CA 1
ATOM 1902 C C . GLU B 1 28 ? 17.109 -6.215 13.172 1 96.25 28 GLU B C 1
ATOM 1904 O O . GLU B 1 28 ? 18.141 -6.734 12.742 1 96.25 28 GLU B O 1
ATOM 1909 N N . SER B 1 29 ? 16.391 -6.797 14.094 1 97 29 SER B N 1
ATOM 1910 C CA . SER B 1 29 ? 16.844 -7.992 14.797 1 97 29 SER B CA 1
ATOM 1911 C C . SER B 1 29 ? 16.719 -9.234 13.922 1 97 29 SER B C 1
ATOM 1913 O O . SER B 1 29 ? 17.25 -10.289 14.25 1 97 29 SER B O 1
ATOM 1915 N N . ASP B 1 30 ? 16.047 -9.094 12.828 1 97.56 30 ASP B N 1
ATOM 1916 C CA . ASP B 1 30 ? 15.805 -10.25 11.969 1 97.56 30 ASP B CA 1
ATOM 1917 C C . ASP B 1 30 ? 16.922 -10.43 10.945 1 97.56 30 ASP B C 1
ATOM 1919 O O . ASP B 1 30 ? 17 -11.461 10.273 1 97.56 30 ASP B O 1
ATOM 1923 N N . VAL B 1 31 ? 17.766 -9.422 10.828 1 97.44 31 VAL B N 1
ATOM 1924 C CA . VAL B 1 31 ? 18.828 -9.477 9.828 1 97.44 31 VAL B CA 1
ATOM 1925 C C . VAL B 1 31 ? 19.688 -10.727 10.047 1 97.44 31 VAL B C 1
ATOM 1927 O O . VAL B 1 31 ? 20.062 -11.039 11.172 1 97.44 31 VAL B O 1
ATOM 1930 N N . GLY B 1 32 ? 19.938 -11.5 8.945 1 97.88 32 GLY B N 1
ATOM 1931 C CA . GLY B 1 32 ? 20.734 -12.719 9.016 1 97.88 32 GLY B CA 1
ATOM 1932 C C . GLY B 1 32 ? 19.891 -13.977 9.094 1 97.88 32 GLY B C 1
ATOM 1933 O O . GLY B 1 32 ? 20.391 -15.078 8.891 1 97.88 32 GLY B O 1
ATOM 1934 N N . LYS B 1 33 ? 18.641 -13.828 9.406 1 97.69 33 LYS B N 1
ATOM 1935 C CA . LYS B 1 33 ? 17.734 -14.969 9.5 1 97.69 33 LYS B CA 1
ATOM 1936 C C . LYS B 1 33 ? 17.094 -15.281 8.148 1 97.69 33 LYS B C 1
ATOM 1938 O O . LYS B 1 33 ? 17.141 -14.461 7.23 1 97.69 33 LYS B O 1
ATOM 1943 N N . GLU B 1 34 ? 16.547 -16.469 8.031 1 96.81 34 GLU B N 1
ATOM 1944 C CA . GLU B 1 34 ? 15.844 -16.844 6.816 1 96.81 34 GLU B CA 1
ATOM 1945 C C . GLU B 1 34 ? 14.531 -16.078 6.668 1 96.81 34 GLU B C 1
ATOM 1947 O O . GLU B 1 34 ? 13.727 -16.047 7.598 1 96.81 34 GLU B O 1
ATOM 1952 N N . LYS B 1 35 ? 14.266 -15.5 5.484 1 96.44 35 LYS B N 1
ATOM 1953 C CA . LYS B 1 35 ? 13.086 -14.688 5.223 1 96.44 35 LYS B CA 1
ATOM 1954 C C . LYS B 1 35 ? 11.805 -15.453 5.551 1 96.44 35 LYS B C 1
ATOM 1956 O O . LYS B 1 35 ? 10.93 -14.945 6.254 1 96.44 35 LYS B O 1
ATOM 1961 N N . ILE B 1 36 ? 11.75 -16.625 5.094 1 95.88 36 ILE B N 1
ATOM 1962 C CA . ILE B 1 36 ? 10.492 -17.375 5.117 1 95.88 36 ILE B CA 1
ATOM 1963 C C . ILE B 1 36 ? 10.148 -17.75 6.555 1 95.88 36 ILE B C 1
ATOM 1965 O O . ILE B 1 36 ? 8.977 -17.75 6.941 1 95.88 36 ILE B O 1
ATOM 1969 N N . ASN B 1 37 ? 11.109 -18.062 7.324 1 96.38 37 ASN B N 1
ATOM 1970 C CA . ASN B 1 37 ? 10.836 -18.406 8.719 1 96.38 37 ASN B CA 1
ATOM 1971 C C . ASN B 1 37 ? 10.352 -17.203 9.516 1 96.38 37 ASN B C 1
ATOM 1973 O O . ASN B 1 37 ? 9.383 -17.297 10.273 1 96.38 37 ASN B O 1
ATOM 1977 N N . VAL B 1 38 ? 11.047 -16.125 9.32 1 97.19 38 VAL B N 1
ATOM 1978 C CA . VAL B 1 38 ? 10.641 -14.898 10.008 1 97.19 38 VAL B CA 1
ATOM 1979 C C . VAL B 1 38 ? 9.25 -14.484 9.539 1 97.19 38 VAL B C 1
ATOM 1981 O O . VAL B 1 38 ? 8.398 -14.102 10.344 1 97.19 38 VAL B O 1
ATOM 1984 N N . LEU B 1 39 ? 9.039 -14.586 8.266 1 96.25 39 LEU B N 1
ATOM 1985 C CA . LEU B 1 39 ? 7.738 -14.266 7.699 1 96.25 39 LEU B CA 1
ATOM 1986 C C . LEU B 1 39 ? 6.645 -15.117 8.328 1 96.25 39 LEU B C 1
ATOM 1988 O O . LEU B 1 39 ? 5.594 -14.602 8.719 1 96.25 39 LEU B O 1
ATOM 1992 N N . SER B 1 40 ? 6.887 -16.359 8.398 1 96.12 40 SER B N 1
ATOM 1993 C CA . SER B 1 40 ? 5.93 -17.281 9 1 96.12 40 SER B CA 1
ATOM 1994 C C . SER B 1 40 ? 5.613 -16.891 10.438 1 96.12 40 SER B C 1
ATOM 1996 O O . SER B 1 40 ? 4.445 -16.828 10.828 1 96.12 40 SER B O 1
ATOM 1998 N N . GLU B 1 41 ? 6.652 -16.625 11.18 1 96.19 41 GLU B N 1
ATOM 1999 C CA . GLU B 1 41 ? 6.488 -16.234 12.578 1 96.19 41 GLU B CA 1
ATOM 2000 C C . GLU B 1 41 ? 5.66 -14.953 12.695 1 96.19 41 GLU B C 1
ATOM 2002 O O . GLU B 1 41 ? 4.758 -14.867 13.523 1 96.19 41 GLU B O 1
ATOM 2007 N N . LYS B 1 42 ? 5.988 -14.031 11.875 1 95.25 42 LYS B N 1
ATOM 2008 C CA . LYS B 1 42 ? 5.309 -12.734 11.93 1 95.25 42 LYS B CA 1
ATOM 2009 C C . LYS B 1 42 ? 3.84 -12.875 11.531 1 95.25 42 LYS B C 1
ATOM 2011 O O . LYS B 1 42 ? 2.963 -12.312 12.195 1 95.25 42 LYS B O 1
ATOM 2016 N N . ILE B 1 43 ? 3.535 -13.578 10.516 1 94.56 43 ILE B N 1
ATOM 2017 C CA . ILE B 1 43 ? 2.162 -13.75 10.055 1 94.56 43 ILE B CA 1
ATOM 2018 C C . ILE B 1 43 ? 1.34 -14.445 11.141 1 94.56 43 ILE B C 1
ATOM 2020 O O . ILE B 1 43 ? 0.184 -14.086 11.375 1 94.56 43 ILE B O 1
ATOM 2024 N N . HIS B 1 44 ? 1.948 -15.383 11.742 1 94.25 44 HIS B N 1
ATOM 2025 C CA . HIS B 1 44 ? 1.255 -16.078 12.812 1 94.25 44 HIS B CA 1
ATOM 2026 C C . HIS B 1 44 ? 0.852 -15.125 13.93 1 94.25 44 HIS B C 1
ATOM 2028 O O . HIS B 1 44 ? -0.216 -15.281 14.523 1 94.25 44 HIS B O 1
ATOM 2034 N N . LYS B 1 45 ? 1.703 -14.172 14.242 1 93.25 45 LYS B N 1
ATOM 2035 C CA . LYS B 1 45 ? 1.405 -13.188 15.281 1 93.25 45 LYS B CA 1
ATOM 2036 C C . LYS B 1 45 ? 0.248 -12.289 14.859 1 93.25 45 LYS B C 1
ATOM 2038 O O . LYS B 1 45 ? -0.505 -11.805 15.703 1 93.25 45 LYS B O 1
ATOM 2043 N N . TYR B 1 46 ? 0.118 -12.094 13.57 1 91.5 46 TYR B N 1
ATOM 2044 C CA . TYR B 1 46 ? -0.956 -11.258 13.047 1 91.5 46 TYR B CA 1
ATOM 2045 C C . TYR B 1 46 ? -2.281 -12.008 13.047 1 91.5 46 TYR B C 1
ATOM 2047 O O . TYR B 1 46 ? -3.326 -11.438 13.375 1 91.5 46 TYR B O 1
ATOM 2055 N N . ASN B 1 47 ? -2.248 -13.211 12.633 1 92.56 47 ASN B N 1
ATOM 2056 C CA . ASN B 1 47 ? -3.422 -14.078 12.555 1 92.56 47 ASN B CA 1
ATOM 2057 C C . ASN B 1 47 ? -3.07 -15.531 12.852 1 92.56 47 ASN B C 1
ATOM 2059 O O . ASN B 1 47 ? -2.6 -16.25 11.969 1 92.56 47 ASN B O 1
ATOM 2063 N N . SER B 1 48 ? -3.377 -15.961 13.922 1 93.31 48 SER B N 1
ATOM 2064 C CA . SER B 1 48 ? -2.982 -17.281 14.391 1 93.31 48 SER B CA 1
ATOM 2065 C C . SER B 1 48 ? -3.791 -18.375 13.703 1 93.31 48 SER B C 1
ATOM 2067 O O . SER B 1 48 ? -3.443 -19.562 13.789 1 93.31 48 SER B O 1
ATOM 2069 N N . ASP B 1 49 ? -4.832 -17.984 12.984 1 92.88 49 ASP B N 1
ATOM 2070 C CA . ASP B 1 49 ? -5.684 -18.953 12.312 1 92.88 49 ASP B CA 1
ATOM 2071 C C . ASP B 1 49 ? -5.098 -19.359 10.961 1 92.88 49 ASP B C 1
ATOM 2073 O O . ASP B 1 49 ? -5.559 -20.312 10.336 1 92.88 49 ASP B O 1
ATOM 2077 N N . VAL B 1 50 ? -4.105 -18.656 10.539 1 94.06 50 VAL B N 1
ATOM 2078 C CA . VAL B 1 50 ? -3.527 -18.922 9.227 1 94.06 50 VAL B CA 1
ATOM 2079 C C . VAL B 1 50 ? -2.316 -19.844 9.375 1 94.06 50 VAL B C 1
ATOM 2081 O O . VAL B 1 50 ? -1.411 -19.578 10.164 1 94.06 50 VAL B O 1
ATOM 2084 N N . GLN B 1 51 ? -2.352 -20.891 8.68 1 95.38 51 GLN B N 1
ATOM 2085 C CA . GLN B 1 51 ? -1.193 -21.766 8.617 1 95.38 51 GLN B CA 1
ATOM 2086 C C . GLN B 1 51 ? -0.217 -21.312 7.535 1 95.38 51 GLN B C 1
ATOM 2088 O O . GLN B 1 51 ? -0.569 -21.266 6.352 1 95.38 51 GLN B O 1
ATOM 2093 N N . VAL B 1 52 ? 0.963 -21.016 7.949 1 96.06 52 VAL B N 1
ATOM 2094 C CA . VAL B 1 52 ? 2.01 -20.641 7.008 1 96.06 52 VAL B CA 1
ATOM 2095 C C . VAL B 1 52 ? 3.01 -21.781 6.859 1 96.06 52 VAL B C 1
ATOM 2097 O O . VAL B 1 52 ? 3.523 -22.297 7.855 1 96.06 52 VAL B O 1
ATOM 2100 N N . VAL B 1 53 ? 3.27 -22.203 5.664 1 96.56 53 VAL B N 1
ATOM 2101 C CA . VAL B 1 53 ? 4.215 -23.266 5.348 1 96.56 53 VAL B CA 1
ATOM 2102 C C . VAL B 1 53 ? 5.41 -22.688 4.594 1 96.56 53 VAL B C 1
ATOM 2104 O O . VAL B 1 53 ? 5.336 -22.453 3.387 1 96.56 53 VAL B O 1
ATOM 2107 N N . PRO B 1 54 ? 6.477 -22.453 5.336 1 96.94 54 PRO B N 1
ATOM 2108 C CA . PRO B 1 54 ? 7.688 -21.953 4.68 1 96.94 54 PRO B CA 1
ATOM 2109 C C . PRO B 1 54 ? 8.484 -23.062 3.984 1 96.94 54 PRO B C 1
ATOM 2111 O O . PRO B 1 54 ? 8.711 -24.125 4.57 1 96.94 54 PRO B O 1
ATOM 2114 N N . ILE B 1 55 ? 8.867 -22.828 2.758 1 96.44 55 ILE B N 1
ATOM 2115 C CA . ILE B 1 55 ? 9.68 -23.766 1.994 1 96.44 55 ILE B CA 1
ATOM 2116 C C . ILE B 1 55 ? 10.953 -23.062 1.511 1 96.44 55 ILE B C 1
ATOM 2118 O O . ILE B 1 55 ? 10.891 -22.156 0.677 1 96.44 55 ILE B O 1
ATOM 2122 N N . SER B 1 56 ? 12.086 -23.469 2.014 1 95.44 56 SER B N 1
ATOM 2123 C CA . SER B 1 56 ? 13.367 -22.922 1.567 1 95.44 56 SER B CA 1
ATOM 2124 C C . SER B 1 56 ? 13.82 -23.562 0.262 1 95.44 56 SER B C 1
ATOM 2126 O O . SER B 1 56 ? 14.484 -24.609 0.275 1 95.44 56 SER B O 1
ATOM 2128 N N . ILE B 1 57 ? 13.484 -22.891 -0.802 1 94.31 57 ILE B N 1
ATOM 2129 C CA . ILE B 1 57 ? 13.797 -23.453 -2.105 1 94.31 57 ILE B CA 1
ATOM 2130 C C . ILE B 1 57 ? 13.914 -22.344 -3.146 1 94.31 57 ILE B C 1
ATOM 2132 O O . ILE B 1 57 ? 13.211 -21.344 -3.062 1 94.31 57 ILE B O 1
ATOM 2136 N N . LYS B 1 58 ? 14.781 -22.531 -4 1 92.88 58 LYS B N 1
ATOM 2137 C CA . LYS B 1 58 ? 14.82 -21.734 -5.223 1 92.88 58 LYS B CA 1
ATOM 2138 C C . LYS B 1 58 ? 14.023 -22.406 -6.34 1 92.88 58 LYS B C 1
ATOM 2140 O O . LYS B 1 58 ? 14.539 -23.281 -7.039 1 92.88 58 LYS B O 1
ATOM 2145 N N . VAL B 1 59 ? 12.812 -21.984 -6.508 1 93.81 59 VAL B N 1
ATOM 2146 C CA . VAL B 1 59 ? 11.969 -22.594 -7.535 1 93.81 59 VAL B CA 1
ATOM 2147 C C . VAL B 1 59 ? 12.562 -22.312 -8.914 1 93.81 59 VAL B C 1
ATOM 2149 O O . VAL B 1 59 ? 12.789 -21.156 -9.273 1 93.81 59 VAL B O 1
ATOM 2152 N N . SER B 1 60 ? 12.82 -23.375 -9.672 1 92.94 60 SER B N 1
ATOM 2153 C CA . SER B 1 60 ? 13.461 -23.172 -10.969 1 92.94 60 SER B CA 1
ATOM 2154 C C . SER B 1 60 ? 12.867 -24.094 -12.031 1 92.94 60 SER B C 1
ATOM 2156 O O . SER B 1 60 ? 13.344 -24.125 -13.164 1 92.94 60 SER B O 1
ATOM 2158 N N . SER B 1 61 ? 11.852 -24.828 -11.648 1 95.44 61 SER B N 1
ATOM 2159 C CA . SER B 1 61 ? 11.227 -25.719 -12.617 1 95.44 61 SER B CA 1
ATOM 2160 C C . SER B 1 61 ? 9.781 -26.016 -12.242 1 95.44 61 SER B C 1
ATOM 2162 O O . SER B 1 61 ? 9.383 -25.812 -11.086 1 95.44 61 SER B O 1
ATOM 2164 N N . VAL B 1 62 ? 9.016 -26.516 -13.172 1 96.69 62 VAL B N 1
ATOM 2165 C CA . VAL B 1 62 ? 7.633 -26.938 -12.945 1 96.69 62 VAL B CA 1
ATOM 2166 C C . VAL B 1 62 ? 7.609 -28.125 -11.984 1 96.69 62 VAL B C 1
ATOM 2168 O O . VAL B 1 62 ? 6.719 -28.219 -11.133 1 96.69 62 VAL B O 1
ATOM 2171 N N . GLU B 1 63 ? 8.594 -28.969 -12.109 1 96.88 63 GLU B N 1
ATOM 2172 C CA . GLU B 1 63 ? 8.688 -30.156 -11.258 1 96.88 63 GLU B CA 1
ATOM 2173 C C . GLU B 1 63 ? 8.766 -29.766 -9.789 1 96.88 63 GLU B C 1
ATOM 2175 O O . GLU B 1 63 ? 8.203 -30.453 -8.93 1 96.88 63 GLU B O 1
ATOM 2180 N N . GLU B 1 64 ? 9.469 -28.75 -9.523 1 96.31 64 GLU B N 1
ATOM 2181 C CA . GLU B 1 64 ? 9.57 -28.281 -8.141 1 96.31 64 GLU B CA 1
ATOM 2182 C C . GLU B 1 64 ? 8.219 -27.828 -7.605 1 96.31 64 GLU B C 1
ATOM 2184 O O . GLU B 1 64 ? 7.891 -28.078 -6.441 1 96.31 64 GLU B O 1
ATOM 2189 N N . LEU B 1 65 ? 7.457 -27.203 -8.422 1 96.81 65 LEU B N 1
ATOM 2190 C CA . LEU B 1 65 ? 6.113 -26.797 -8.023 1 96.81 65 LEU B CA 1
ATOM 2191 C C . LEU B 1 65 ? 5.211 -28.016 -7.816 1 96.81 65 LEU B C 1
ATOM 2193 O O . LEU B 1 65 ? 4.426 -28.047 -6.871 1 96.81 65 LEU B O 1
ATOM 2197 N N . GLU B 1 66 ? 5.383 -28.984 -8.695 1 97.38 66 GLU B N 1
ATOM 2198 C CA . GLU B 1 66 ? 4.641 -30.234 -8.539 1 97.38 66 GLU B CA 1
ATOM 2199 C C . GLU B 1 66 ? 4.961 -30.906 -7.211 1 97.38 66 GLU B C 1
ATOM 2201 O O . GLU B 1 66 ? 4.062 -31.406 -6.535 1 97.38 66 GLU B O 1
ATOM 2206 N N . LYS B 1 67 ? 6.195 -30.859 -6.906 1 96.81 67 LYS B N 1
ATOM 2207 C CA . LYS B 1 67 ? 6.621 -31.469 -5.648 1 96.81 67 LYS B CA 1
ATOM 2208 C C . LYS B 1 67 ? 6.008 -30.734 -4.457 1 96.81 67 LYS B C 1
ATOM 2210 O O . LYS B 1 67 ? 5.609 -31.375 -3.473 1 96.81 67 LYS B O 1
ATOM 2215 N N . ILE B 1 68 ? 5.965 -29.453 -4.547 1 95.81 68 ILE B N 1
ATOM 2216 C CA . ILE B 1 68 ? 5.395 -28.656 -3.469 1 95.81 68 ILE B CA 1
ATOM 2217 C C . ILE B 1 68 ? 3.924 -29.016 -3.281 1 95.81 68 ILE B C 1
ATOM 2219 O O . ILE B 1 68 ? 3.471 -29.234 -2.154 1 95.81 68 ILE B O 1
ATOM 2223 N N . VAL B 1 69 ? 3.188 -29.125 -4.324 1 94.88 69 VAL B N 1
ATOM 2224 C CA . VAL B 1 69 ? 1.764 -29.438 -4.258 1 94.88 69 VAL B CA 1
ATOM 2225 C C . VAL B 1 69 ? 1.571 -30.875 -3.74 1 94.88 69 VAL B C 1
ATOM 2227 O O . VAL B 1 69 ? 0.663 -31.125 -2.947 1 94.88 69 VAL B O 1
ATOM 2230 N N . ALA B 1 70 ? 2.395 -31.719 -4.211 1 95.62 70 ALA B N 1
ATOM 2231 C CA . ALA B 1 70 ? 2.316 -33.125 -3.771 1 95.62 70 ALA B CA 1
ATOM 2232 C C . ALA B 1 70 ? 2.541 -33.219 -2.268 1 95.62 70 ALA B C 1
ATOM 2234 O O . ALA B 1 70 ? 1.887 -34.031 -1.593 1 95.62 70 ALA B O 1
ATOM 2235 N N . GLU B 1 71 ? 3.402 -32.438 -1.787 1 95.88 71 GLU B N 1
ATOM 2236 C CA . GLU B 1 71 ? 3.816 -32.531 -0.391 1 95.88 71 GLU B CA 1
ATOM 2237 C C . GLU B 1 71 ? 2.879 -31.75 0.523 1 95.88 71 GLU B C 1
ATOM 2239 O O . GLU B 1 71 ? 2.582 -32.188 1.637 1 95.88 71 GLU B O 1
ATOM 2244 N N . TYR B 1 72 ? 2.408 -30.656 0.025 1 94.5 72 TYR B N 1
ATOM 2245 C CA . TYR B 1 72 ? 1.766 -29.75 0.966 1 94.5 72 TYR B CA 1
ATOM 2246 C C . TYR B 1 72 ? 0.3 -29.547 0.605 1 94.5 72 TYR B C 1
ATOM 2248 O O . TYR B 1 72 ? -0.43 -28.859 1.324 1 94.5 72 TYR B O 1
ATOM 2256 N N . GLY B 1 73 ? -0.133 -30.109 -0.488 1 90.88 73 GLY B N 1
ATOM 2257 C CA . GLY B 1 73 ? -1.541 -30.062 -0.848 1 90.88 73 GLY B CA 1
ATOM 2258 C C . GLY B 1 73 ? -1.838 -29.094 -1.978 1 90.88 73 GLY B C 1
ATOM 2259 O O . GLY B 1 73 ? -0.951 -28.359 -2.426 1 90.88 73 GLY B O 1
ATOM 2260 N N . SER B 1 74 ? -3.094 -29.031 -2.305 1 90.38 74 SER B N 1
ATOM 2261 C CA . SER B 1 74 ? -3.523 -28.281 -3.477 1 90.38 74 SER B CA 1
ATOM 2262 C C . SER B 1 74 ? -3.453 -26.781 -3.223 1 90.38 74 SER B C 1
ATOM 2264 O O . SER B 1 74 ? -3.52 -26.328 -2.074 1 90.38 74 SER B O 1
ATOM 2266 N N . ILE B 1 75 ? -3.293 -26.047 -4.281 1 94.38 75 ILE B N 1
ATOM 2267 C CA . ILE B 1 75 ? -3.189 -24.578 -4.301 1 94.38 75 ILE B CA 1
ATOM 2268 C C . ILE B 1 75 ? -4.391 -24 -5.039 1 94.38 75 ILE B C 1
ATOM 2270 O O . ILE B 1 75 ? -4.781 -24.484 -6.098 1 94.38 75 ILE B O 1
ATOM 2274 N N . ASP B 1 76 ? -4.957 -22.953 -4.402 1 95.56 76 ASP B N 1
ATOM 2275 C CA . ASP B 1 76 ? -6.105 -22.312 -5.031 1 95.56 76 ASP B CA 1
ATOM 2276 C C . ASP B 1 76 ? -5.676 -21.109 -5.863 1 95.56 76 ASP B C 1
ATOM 2278 O O . ASP B 1 76 ? -6.406 -20.672 -6.754 1 95.56 76 ASP B O 1
ATOM 2282 N N . PHE B 1 77 ? -4.582 -20.594 -5.555 1 97.62 77 PHE B N 1
ATOM 2283 C CA . PHE B 1 77 ? -4.121 -19.375 -6.199 1 97.62 77 PHE B CA 1
ATOM 2284 C C . PHE B 1 77 ? -2.611 -19.219 -6.051 1 97.62 77 PHE B C 1
ATOM 2286 O O . PHE B 1 77 ? -2.049 -19.547 -5.004 1 97.62 77 PHE B O 1
ATOM 2293 N N . ILE B 1 78 ? -1.941 -18.656 -7.082 1 97.88 78 ILE B N 1
ATOM 2294 C CA . ILE B 1 78 ? -0.496 -18.453 -7.035 1 97.88 78 ILE B CA 1
ATOM 2295 C C . ILE B 1 78 ? -0.172 -16.969 -7.152 1 97.88 78 ILE B C 1
ATOM 2297 O O . ILE B 1 78 ? -0.74 -16.266 -7.996 1 97.88 78 ILE B O 1
ATOM 2301 N N . VAL B 1 79 ? 0.664 -16.5 -6.297 1 97.81 79 VAL B N 1
ATOM 2302 C CA . VAL B 1 79 ? 1.225 -15.156 -6.398 1 97.81 79 VAL B CA 1
ATOM 2303 C C . VAL B 1 79 ? 2.709 -15.242 -6.742 1 97.81 79 VAL B C 1
ATOM 2305 O O . VAL B 1 79 ? 3.496 -15.82 -5.988 1 97.81 79 VAL B O 1
ATOM 2308 N N . LYS B 1 80 ? 3.08 -14.727 -7.836 1 96.44 80 LYS B N 1
ATOM 2309 C CA . LYS B 1 80 ? 4.488 -14.641 -8.211 1 96.44 80 LYS B CA 1
ATOM 2310 C C . LYS B 1 80 ? 5.062 -13.266 -7.887 1 96.44 80 LYS B C 1
ATOM 2312 O O . LYS B 1 80 ? 4.68 -12.266 -8.492 1 96.44 80 LYS B O 1
ATOM 2317 N N . ALA B 1 81 ? 5.953 -13.25 -6.98 1 91.38 81 ALA B N 1
ATOM 2318 C CA . ALA B 1 81 ? 6.57 -12 -6.551 1 91.38 81 ALA B CA 1
ATOM 2319 C C . ALA B 1 81 ? 8.094 -12.086 -6.629 1 91.38 81 ALA B C 1
ATOM 2321 O O . ALA B 1 81 ? 8.797 -11.359 -5.926 1 91.38 81 ALA B O 1
ATOM 2322 N N . ILE B 1 82 ? 8.648 -12.992 -7.379 1 86.81 82 ILE B N 1
ATOM 2323 C CA . ILE B 1 82 ? 10.08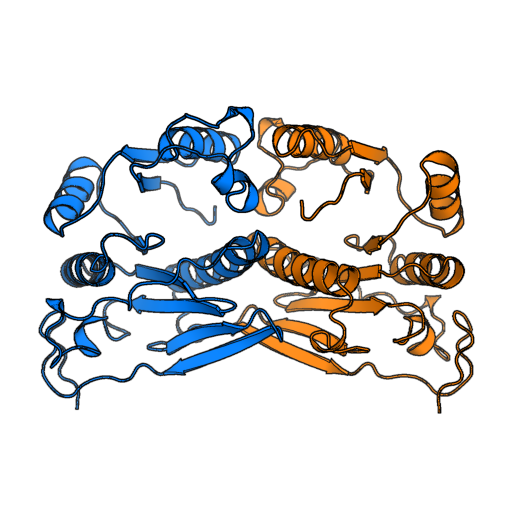6 -13.141 -7.539 1 86.81 82 ILE B CA 1
ATOM 2324 C C . ILE B 1 82 ? 10.484 -12.805 -8.977 1 86.81 82 ILE B C 1
ATOM 2326 O O . ILE B 1 82 ? 9.656 -12.859 -9.883 1 86.81 82 ILE B O 1
ATOM 2330 N N . ASP B 1 83 ? 11.719 -12.422 -9.047 1 81.94 83 ASP B N 1
ATOM 2331 C CA . ASP B 1 83 ? 12.164 -12.016 -10.375 1 81.94 83 ASP B CA 1
ATOM 2332 C C . ASP B 1 83 ? 13.266 -12.93 -10.891 1 81.94 83 ASP B C 1
ATOM 2334 O O . ASP B 1 83 ? 13.727 -12.781 -12.023 1 81.94 83 ASP B O 1
ATOM 2338 N N . THR B 1 84 ? 13.695 -13.805 -10.031 1 81.44 84 THR B N 1
ATOM 2339 C CA . THR B 1 84 ? 14.695 -14.789 -10.422 1 81.44 84 THR B CA 1
ATOM 2340 C C . THR B 1 84 ? 14.188 -16.203 -10.156 1 81.44 84 THR B C 1
ATOM 2342 O O . THR B 1 84 ? 13.578 -16.469 -9.117 1 81.44 84 THR B O 1
ATOM 2345 N N . PRO B 1 85 ? 14.391 -17.078 -11.016 1 84.75 85 PRO B N 1
ATOM 2346 C CA . PRO B 1 85 ? 15.109 -16.953 -12.289 1 84.75 85 PRO B CA 1
ATOM 2347 C C . PRO B 1 85 ? 14.328 -16.141 -13.328 1 84.75 85 PRO B C 1
ATOM 2349 O O . PRO B 1 85 ? 13.133 -15.914 -13.164 1 84.75 85 PRO B O 1
ATOM 2352 N N . ILE B 1 86 ? 14.984 -15.797 -14.336 1 79.5 86 ILE B N 1
ATOM 2353 C CA . ILE B 1 86 ? 14.445 -14.883 -15.336 1 79.5 86 ILE B CA 1
ATOM 2354 C C . ILE B 1 86 ? 13.211 -15.508 -15.992 1 79.5 86 ILE B C 1
ATOM 2356 O O . ILE B 1 86 ? 12.281 -14.797 -16.375 1 79.5 86 ILE B O 1
ATOM 2360 N N . ASP B 1 87 ? 13.141 -16.812 -16.047 1 86.56 87 ASP B N 1
ATOM 2361 C CA . ASP B 1 87 ? 12.047 -17.5 -16.734 1 86.56 87 ASP B CA 1
ATOM 2362 C C . ASP B 1 87 ? 10.977 -17.953 -15.75 1 86.56 87 ASP B C 1
ATOM 2364 O O . ASP B 1 87 ? 10.125 -18.781 -16.094 1 86.56 87 ASP B O 1
ATOM 2368 N N . ILE B 1 88 ? 10.953 -17.453 -14.586 1 91.75 88 ILE B N 1
ATOM 2369 C CA . ILE B 1 88 ? 10.055 -17.906 -13.531 1 91.75 88 ILE B CA 1
ATOM 2370 C C . ILE B 1 88 ? 8.602 -17.734 -13.984 1 91.75 88 ILE B C 1
ATOM 2372 O O . ILE B 1 88 ? 7.742 -18.547 -13.641 1 91.75 88 ILE B O 1
ATOM 2376 N N . ILE B 1 89 ? 8.344 -16.75 -14.766 1 92.88 89 ILE B N 1
ATOM 2377 C CA . ILE B 1 89 ? 6.973 -16.516 -15.211 1 92.88 89 ILE B CA 1
ATOM 2378 C C . ILE B 1 89 ? 6.523 -17.672 -16.109 1 92.88 89 ILE B C 1
ATOM 2380 O O . ILE B 1 89 ? 5.359 -18.078 -16.078 1 92.88 89 ILE B O 1
ATOM 2384 N N . LYS B 1 90 ? 7.391 -18.234 -16.922 1 93.06 90 LYS B N 1
ATOM 2385 C CA . LYS B 1 90 ? 7.078 -19.375 -17.781 1 93.06 90 LYS B CA 1
ATOM 2386 C C . LYS B 1 90 ? 6.758 -20.609 -16.953 1 93.06 90 LYS B C 1
ATOM 2388 O O . LYS B 1 90 ? 5.812 -21.344 -17.25 1 93.06 90 LYS B O 1
ATOM 2393 N N . ILE B 1 91 ? 7.566 -20.719 -15.961 1 94.88 91 ILE B N 1
ATOM 2394 C CA . ILE B 1 91 ? 7.43 -21.875 -15.07 1 94.88 91 ILE B CA 1
ATOM 2395 C C . ILE B 1 91 ? 6.086 -21.812 -14.352 1 94.88 91 ILE B C 1
ATOM 2397 O O . ILE B 1 91 ? 5.328 -22.781 -14.352 1 94.88 91 ILE B O 1
ATOM 2401 N N . VAL B 1 92 ? 5.777 -20.688 -13.812 1 96.31 92 VAL B N 1
ATOM 2402 C CA . VAL B 1 92 ? 4.535 -20.484 -13.078 1 96.31 92 VAL B CA 1
ATOM 2403 C C . VAL B 1 92 ? 3.344 -20.641 -14.023 1 96.31 92 VAL B C 1
ATOM 2405 O O . VAL B 1 92 ? 2.357 -21.297 -13.68 1 96.31 92 VAL B O 1
ATOM 2408 N N . ASN B 1 93 ? 3.473 -20.062 -15.188 1 96.5 93 ASN B N 1
ATOM 2409 C CA . ASN B 1 93 ? 2.398 -20.141 -16.172 1 96.5 93 ASN B CA 1
ATOM 2410 C C . ASN B 1 93 ? 2.102 -21.578 -16.578 1 96.5 93 ASN B C 1
ATOM 2412 O O . ASN B 1 93 ? 0.945 -22 -16.594 1 96.5 93 ASN B O 1
ATOM 2416 N N . GLN B 1 94 ? 3.084 -22.328 -16.906 1 96.75 94 GLN B N 1
ATOM 2417 C CA . GLN B 1 94 ? 2.92 -23.719 -17.328 1 96.75 94 GLN B CA 1
ATOM 2418 C C . GLN B 1 94 ? 2.244 -24.531 -16.234 1 96.75 94 GLN B C 1
ATOM 2420 O O . GLN B 1 94 ? 1.295 -25.281 -16.5 1 96.75 94 GLN B O 1
ATOM 2425 N N . PHE B 1 95 ? 2.74 -24.359 -15.078 1 97.38 95 PHE B N 1
ATOM 2426 C CA . PHE B 1 95 ? 2.182 -25.094 -13.945 1 97.38 95 PHE B CA 1
ATOM 2427 C C . PHE B 1 95 ? 0.724 -24.703 -13.719 1 97.38 95 PHE B C 1
ATOM 2429 O O . PHE B 1 95 ? -0.141 -25.578 -13.594 1 97.38 95 PHE B O 1
ATOM 2436 N N . ALA B 1 96 ? 0.477 -23.406 -13.656 1 97.69 96 ALA B N 1
ATOM 2437 C CA . ALA B 1 96 ? -0.856 -22.891 -13.375 1 97.69 96 ALA B CA 1
ATOM 2438 C C . ALA B 1 96 ? -1.861 -23.344 -14.43 1 97.69 96 ALA B C 1
ATOM 2440 O O . ALA B 1 96 ? -2.975 -23.75 -14.094 1 97.69 96 ALA B O 1
ATOM 2441 N N . VAL B 1 97 ? -1.478 -23.266 -15.68 1 97.25 97 VAL B N 1
ATOM 2442 C CA . VAL B 1 97 ? -2.359 -23.672 -16.781 1 97.25 97 VAL B CA 1
ATOM 2443 C C . VAL B 1 97 ? -2.672 -25.156 -16.672 1 97.25 97 VAL B C 1
ATOM 2445 O O . VAL B 1 97 ? -3.834 -25.562 -16.766 1 97.25 97 VAL B O 1
ATOM 2448 N N . SER B 1 98 ? -1.671 -25.938 -16.453 1 96.44 98 SER B N 1
ATOM 2449 C CA . SER B 1 98 ? -1.838 -27.391 -16.375 1 96.44 98 SER B CA 1
ATOM 2450 C C . SER B 1 98 ? -2.773 -27.766 -15.227 1 96.44 98 SER B C 1
ATOM 2452 O O . SER B 1 98 ? -3.516 -28.75 -15.328 1 96.44 98 SER B O 1
ATOM 2454 N N . HIS B 1 99 ? -2.773 -27.016 -14.164 1 96.56 99 HIS B N 1
ATOM 2455 C CA . HIS B 1 99 ? -3.562 -27.344 -12.984 1 96.56 99 HIS B CA 1
ATOM 2456 C C . HIS B 1 99 ? -4.828 -26.5 -12.914 1 96.56 99 HIS B C 1
ATOM 2458 O O . HIS B 1 99 ? -5.605 -26.625 -11.961 1 96.56 99 HIS B O 1
ATOM 2464 N N . LYS B 1 100 ? -4.988 -25.625 -13.898 1 96.12 100 LYS B N 1
ATOM 2465 C CA . LYS B 1 100 ? -6.133 -24.719 -13.938 1 96.12 100 LYS B CA 1
ATOM 2466 C C . LYS B 1 100 ? -6.211 -23.875 -12.672 1 96.12 100 LYS B C 1
ATOM 2468 O O . LYS B 1 100 ? -7.27 -23.766 -12.047 1 96.12 100 LYS B O 1
ATOM 2473 N N . ILE B 1 101 ? -5.09 -23.328 -12.305 1 97 101 ILE B N 1
ATOM 2474 C CA . ILE B 1 101 ? -4.969 -22.469 -11.133 1 97 101 ILE B CA 1
ATOM 2475 C C . ILE B 1 101 ? -4.73 -21.031 -11.578 1 97 101 ILE B C 1
ATOM 2477 O O . ILE B 1 101 ? -3.914 -20.766 -12.461 1 97 101 ILE B O 1
ATOM 2481 N N . SER B 1 102 ? -5.484 -20.094 -11.016 1 97.31 102 SER B N 1
ATOM 2482 C CA . SER B 1 102 ? -5.246 -18.688 -11.289 1 97.31 102 SER B CA 1
ATOM 2483 C C . SER B 1 102 ? -3.932 -18.219 -10.68 1 97.31 102 SER B C 1
ATOM 2485 O O . SER B 1 102 ? -3.514 -18.719 -9.633 1 97.31 102 SER B O 1
ATOM 2487 N N . TYR B 1 103 ? -3.344 -17.25 -11.359 1 97.56 103 TYR B N 1
ATOM 2488 C CA . TYR B 1 103 ? -2.168 -16.625 -10.758 1 97.56 103 TYR B CA 1
ATOM 2489 C C . TYR B 1 103 ? -2.068 -15.156 -11.133 1 97.56 103 TYR B C 1
ATOM 2491 O O . TYR B 1 103 ? -2.717 -14.703 -12.078 1 97.56 103 TYR B O 1
ATOM 2499 N N . ILE B 1 104 ? -1.339 -14.406 -10.305 1 97.5 104 ILE B N 1
ATOM 2500 C CA . ILE B 1 104 ? -1.029 -13.008 -10.555 1 97.5 104 ILE B CA 1
ATOM 2501 C C . ILE B 1 104 ? 0.471 -12.773 -10.398 1 97.5 104 ILE B C 1
ATOM 2503 O O . ILE B 1 104 ? 1.104 -13.344 -9.508 1 97.5 104 ILE B O 1
ATOM 2507 N N . SER B 1 105 ? 1.005 -12.031 -11.266 1 96 105 SER B N 1
ATOM 2508 C CA . SER B 1 105 ? 2.424 -11.688 -11.242 1 96 105 SER B CA 1
ATOM 2509 C C . SER B 1 105 ? 2.629 -10.18 -11.242 1 96 105 SER B C 1
ATOM 2511 O O . SER B 1 105 ? 1.974 -9.453 -12 1 96 105 SER B O 1
ATOM 2513 N N . GLY B 1 106 ? 3.484 -9.719 -10.367 1 93.31 106 GLY B N 1
ATOM 2514 C CA . GLY B 1 106 ? 3.791 -8.305 -10.297 1 93.31 106 GLY B CA 1
ATOM 2515 C C . GLY B 1 106 ? 5.258 -8.023 -10.023 1 93.31 106 GLY B C 1
ATOM 2516 O O . GLY B 1 106 ? 5.992 -8.906 -9.578 1 93.31 106 GLY B O 1
ATOM 2517 N N . GLY B 1 107 ? 5.691 -6.789 -10.32 1 91.5 107 GLY B N 1
ATOM 2518 C CA . GLY B 1 107 ? 7.055 -6.332 -10.102 1 91.5 107 GLY B CA 1
ATOM 2519 C C . GLY B 1 107 ? 7.238 -4.852 -10.367 1 91.5 107 GLY B C 1
ATOM 2520 O O . GLY B 1 107 ? 6.258 -4.105 -10.453 1 91.5 107 GLY B O 1
ATOM 2521 N N . PHE B 1 108 ? 8.523 -4.523 -10.32 1 90.56 108 PHE B N 1
ATOM 2522 C CA . PHE B 1 108 ? 8.891 -3.123 -10.484 1 90.56 108 PHE B CA 1
ATOM 2523 C C . PHE B 1 108 ? 9.812 -2.938 -11.68 1 90.56 108 PHE B C 1
ATOM 2525 O O . PHE B 1 108 ? 10.586 -3.836 -12.023 1 90.56 108 PHE B O 1
ATOM 2532 N N . ASN B 1 109 ? 9.734 -1.852 -12.305 1 88 109 ASN B N 1
ATOM 2533 C CA . ASN B 1 109 ? 10.656 -1.373 -13.328 1 88 109 AS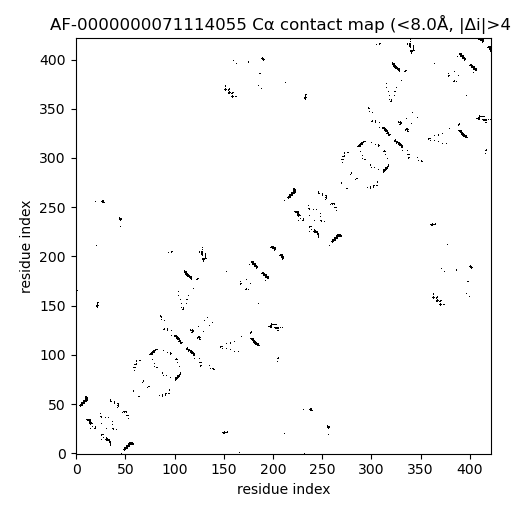N B CA 1
ATOM 2534 C C . ASN B 1 109 ? 10.844 0.14 -13.25 1 88 109 ASN B C 1
ATOM 2536 O O . ASN B 1 109 ? 10.008 0.898 -13.742 1 88 109 ASN B O 1
ATOM 2540 N N . GLY B 1 110 ? 12.016 0.511 -12.617 1 89.12 110 GLY B N 1
ATOM 2541 C CA . GLY B 1 110 ? 12.172 1.935 -12.367 1 89.12 110 GLY B CA 1
ATOM 2542 C C . GLY B 1 110 ? 11.094 2.498 -11.461 1 89.12 110 GLY B C 1
ATOM 2543 O O . GLY B 1 110 ? 10.875 1.988 -10.359 1 89.12 110 GLY B O 1
ATOM 2544 N N . CYS B 1 111 ? 10.367 3.484 -12.016 1 90.94 111 CYS B N 1
ATOM 2545 C CA . CYS B 1 111 ? 9.328 4.117 -11.211 1 90.94 111 CYS B CA 1
ATOM 2546 C C . CYS B 1 111 ? 7.965 3.5 -11.484 1 90.94 111 CYS B C 1
ATOM 2548 O O . CYS B 1 111 ? 6.941 4.02 -11.039 1 90.94 111 CYS B O 1
ATOM 2550 N N . TYR B 1 112 ? 7.984 2.373 -12.18 1 92.81 112 TYR B N 1
ATOM 2551 C CA . TYR B 1 112 ? 6.719 1.758 -12.562 1 92.81 112 TYR B CA 1
ATOM 2552 C C . TYR B 1 112 ? 6.445 0.512 -11.727 1 92.81 112 TYR B C 1
ATOM 2554 O O . TYR B 1 112 ? 7.336 -0.317 -11.531 1 92.81 112 TYR B O 1
ATOM 2562 N N . LEU B 1 113 ? 5.258 0.489 -11.203 1 95.12 113 LEU B N 1
ATOM 2563 C CA . LEU B 1 113 ? 4.699 -0.729 -10.625 1 95.12 113 LEU B CA 1
ATOM 2564 C C . LEU B 1 113 ? 3.863 -1.484 -11.656 1 95.12 113 LEU B C 1
ATOM 2566 O O . LEU B 1 113 ? 2.955 -0.914 -12.266 1 95.12 113 LEU B O 1
ATOM 2570 N N . ILE B 1 114 ? 4.145 -2.779 -11.812 1 93.88 114 ILE B N 1
ATOM 2571 C CA . ILE B 1 114 ? 3.545 -3.465 -12.945 1 93.88 114 ILE B CA 1
ATOM 2572 C C . ILE B 1 114 ? 2.924 -4.781 -12.484 1 93.88 114 ILE B C 1
ATOM 2574 O O . ILE B 1 114 ? 3.547 -5.543 -11.742 1 93.88 114 ILE B O 1
ATOM 2578 N N . ILE B 1 115 ? 1.724 -4.984 -12.742 1 95.69 115 ILE B N 1
ATOM 2579 C CA . ILE B 1 115 ? 1.1 -6.301 -12.766 1 95.69 115 ILE B CA 1
ATOM 2580 C C . ILE B 1 115 ? 0.982 -6.793 -14.203 1 95.69 115 ILE B C 1
ATOM 2582 O O . ILE B 1 115 ? 0.078 -6.383 -14.938 1 95.69 115 ILE B O 1
ATOM 2586 N N . ASP B 1 116 ? 1.826 -7.648 -14.531 1 91.5 116 ASP B N 1
ATOM 2587 C CA . ASP B 1 116 ? 2.045 -7.941 -15.945 1 91.5 116 ASP B CA 1
ATOM 2588 C C . ASP B 1 116 ? 1.247 -9.172 -16.375 1 91.5 116 ASP B C 1
ATOM 2590 O O . ASP B 1 116 ? 0.973 -9.344 -17.562 1 91.5 116 ASP B O 1
ATOM 2594 N N . ASN B 1 117 ? 0.879 -10.031 -15.477 1 92.81 117 ASN B N 1
ATOM 2595 C CA . ASN B 1 117 ? 0.126 -11.227 -15.836 1 92.81 117 ASN B CA 1
ATOM 2596 C C . ASN B 1 117 ? -0.941 -11.555 -14.797 1 92.81 117 ASN B C 1
ATOM 2598 O O . ASN B 1 117 ? -0.647 -11.641 -13.609 1 92.81 117 ASN B O 1
ATOM 2602 N N . ILE B 1 118 ? -2.049 -11.656 -15.234 1 96.12 118 ILE B N 1
ATOM 2603 C CA . ILE B 1 118 ? -3.17 -12.234 -14.5 1 96.12 118 ILE B CA 1
ATOM 2604 C C . ILE B 1 118 ? -3.791 -13.367 -15.312 1 96.12 118 ILE B C 1
ATOM 2606 O O . ILE B 1 118 ? -4.258 -13.148 -16.438 1 96.12 118 ILE B O 1
ATOM 2610 N N . TYR B 1 119 ? -3.727 -14.523 -14.773 1 96.69 119 TYR B N 1
ATOM 2611 C CA . TYR B 1 119 ? -4.309 -15.672 -15.453 1 96.69 119 TYR B CA 1
ATOM 2612 C C . TYR B 1 119 ? -5.488 -16.234 -14.664 1 96.69 119 TYR B C 1
ATOM 2614 O O . TYR B 1 119 ? -5.371 -16.5 -13.469 1 96.69 119 TYR B O 1
ATOM 2622 N N . ILE B 1 120 ? -6.539 -16.328 -15.305 1 96.69 120 ILE B N 1
ATOM 2623 C CA . ILE B 1 120 ? -7.746 -16.969 -14.789 1 96.69 120 ILE B CA 1
ATOM 2624 C C . ILE B 1 120 ? -8.195 -18.078 -15.75 1 96.69 120 ILE B C 1
ATOM 2626 O O . ILE B 1 120 ? -8.547 -17.797 -16.906 1 96.69 120 ILE B O 1
ATOM 2630 N N . PRO B 1 121 ? -8.188 -19.234 -15.242 1 94.69 121 PRO B N 1
ATOM 2631 C CA . PRO B 1 121 ? -8.555 -20.344 -16.125 1 94.69 121 PRO B CA 1
ATOM 2632 C C . PRO B 1 121 ? -9.867 -20.109 -16.859 1 94.69 121 PRO B C 1
ATOM 2634 O O . PRO B 1 121 ? -10.836 -19.609 -16.266 1 94.69 121 PRO B O 1
ATOM 2637 N N . THR B 1 122 ? -9.914 -20.359 -18.156 1 88.25 122 THR B N 1
ATOM 2638 C CA . THR B 1 122 ? -11.062 -20.359 -19.047 1 88.25 122 THR B CA 1
ATOM 2639 C C . THR B 1 122 ? -11.516 -18.938 -19.375 1 88.25 122 THR B C 1
ATOM 2641 O O . THR B 1 122 ? -12.375 -18.734 -20.234 1 88.25 122 THR B O 1
ATOM 2644 N N . ILE B 1 123 ? -11.203 -17.922 -18.734 1 88.75 123 ILE B N 1
ATOM 2645 C CA . ILE B 1 123 ? -11.695 -16.562 -18.953 1 88.75 123 ILE B CA 1
ATOM 2646 C C . ILE B 1 123 ? -10.641 -15.727 -19.656 1 88.75 123 ILE B C 1
ATOM 2648 O O . ILE B 1 123 ? -10.938 -15.039 -20.641 1 88.75 123 ILE B O 1
ATOM 2652 N N . GLY B 1 124 ? -9.328 -15.852 -19.391 1 88.19 124 GLY B N 1
ATOM 2653 C CA . GLY B 1 124 ? -8.242 -15.031 -19.891 1 88.19 124 GLY B CA 1
ATOM 2654 C C . GLY B 1 124 ? -7.176 -15.828 -20.625 1 88.19 124 GLY B C 1
ATOM 2655 O O . GLY B 1 124 ? -7.297 -17.047 -20.766 1 88.19 124 GLY B O 1
ATOM 2656 N N . SER B 1 125 ? -6.23 -15.008 -21.281 1 94.81 125 SER B N 1
ATOM 2657 C CA . SER B 1 125 ? -5.074 -15.602 -21.938 1 94.81 125 SER B CA 1
ATOM 2658 C C . SER B 1 125 ? -3.969 -15.914 -20.938 1 94.81 125 SER B C 1
ATOM 2660 O O . SER B 1 125 ? -3.871 -15.266 -19.891 1 94.81 125 SER B O 1
ATOM 2662 N N . CYS B 1 126 ? -3.277 -16.891 -21.281 1 95.5 126 CYS B N 1
ATOM 2663 C CA . CYS B 1 126 ? -2.115 -17.188 -20.438 1 95.5 126 CYS B CA 1
ATOM 2664 C C . CYS B 1 126 ? -0.869 -16.5 -20.984 1 95.5 126 CYS B C 1
ATOM 2666 O O . CYS B 1 126 ? -0.924 -15.844 -22.031 1 95.5 126 CYS B O 1
ATOM 2668 N N . PHE B 1 127 ? 0.224 -16.594 -20.312 1 94.38 127 PHE B N 1
ATOM 2669 C CA . PHE B 1 127 ? 1.471 -15.969 -20.75 1 94.38 127 PHE B CA 1
ATOM 2670 C C . PHE B 1 127 ? 1.897 -16.516 -22.109 1 94.38 127 PHE B C 1
ATOM 2672 O O . PHE B 1 127 ? 2.418 -15.781 -22.953 1 94.38 127 PHE B O 1
ATOM 2679 N N . GLY B 1 128 ? 1.709 -17.781 -22.328 1 93.56 128 GLY B N 1
ATOM 2680 C CA . GLY B 1 128 ? 2.049 -18.422 -23.594 1 93.56 128 GLY B CA 1
ATOM 2681 C C . GLY B 1 128 ? 1.322 -17.812 -24.781 1 93.56 128 GLY B C 1
ATOM 2682 O O . GLY B 1 128 ? 1.869 -17.75 -25.875 1 93.56 128 GLY B O 1
ATOM 2683 N N . CYS B 1 129 ? 0.134 -17.391 -24.578 1 94.62 129 CYS B N 1
ATOM 2684 C CA . CYS B 1 129 ? -0.688 -16.812 -25.641 1 94.62 129 CYS B CA 1
ATOM 2685 C C . CYS B 1 129 ? -0.042 -15.555 -26.219 1 94.62 129 CYS B C 1
ATOM 2687 O O . CYS B 1 129 ? -0.306 -15.188 -27.359 1 94.62 129 CYS B O 1
ATOM 2689 N N . ARG B 1 130 ? 0.777 -14.891 -25.453 1 92.19 130 ARG B N 1
ATOM 2690 C CA . ARG B 1 130 ? 1.452 -13.672 -25.875 1 92.19 130 ARG B CA 1
ATOM 2691 C C . ARG B 1 130 ? 2.803 -13.977 -26.516 1 92.19 130 ARG B C 1
ATOM 2693 O O . ARG B 1 130 ? 3.465 -13.086 -27.047 1 92.19 130 ARG B O 1
ATOM 2700 N N . ASN B 1 131 ? 3.201 -15.203 -26.406 1 89.5 131 ASN B N 1
ATOM 2701 C CA . ASN B 1 131 ? 4.555 -15.586 -26.797 1 89.5 131 ASN B CA 1
ATOM 2702 C C . ASN B 1 131 ? 4.562 -16.844 -27.656 1 89.5 131 ASN B C 1
ATOM 2704 O O . ASN B 1 131 ? 5.426 -17.703 -27.5 1 89.5 131 ASN B O 1
ATOM 2708 N N . ILE B 1 132 ? 3.607 -17.016 -28.406 1 83.19 132 ILE B N 1
ATOM 2709 C CA . ILE B 1 132 ? 3.412 -18.219 -29.219 1 83.19 132 ILE B CA 1
ATOM 2710 C C . ILE B 1 132 ? 4.613 -18.422 -30.141 1 83.19 132 ILE B C 1
ATOM 2712 O O . ILE B 1 132 ? 5.125 -19.531 -30.266 1 83.19 132 ILE B O 1
ATOM 2716 N N . ASN B 1 133 ? 5.113 -17.297 -30.797 1 75.88 133 ASN B N 1
ATOM 2717 C CA . ASN B 1 133 ? 6.172 -17.391 -31.797 1 75.88 133 ASN B CA 1
ATOM 2718 C C . ASN B 1 133 ? 7.539 -17.062 -31.203 1 75.88 133 ASN B C 1
ATOM 2720 O O . ASN B 1 133 ? 8.531 -16.984 -31.922 1 75.88 133 ASN B O 1
ATOM 2724 N N . LYS B 1 134 ? 7.461 -16.656 -30.031 1 68.94 134 LYS B N 1
ATOM 2725 C CA . LYS B 1 134 ? 8.727 -16.219 -29.453 1 68.94 134 LYS B CA 1
ATOM 2726 C C . LYS B 1 134 ? 9.43 -17.359 -28.719 1 68.94 134 LYS B C 1
ATOM 2728 O O . LYS B 1 134 ? 8.773 -18.266 -28.203 1 68.94 134 LYS B O 1
ATOM 2733 N N . ASP B 1 135 ? 10.734 -17.5 -29.125 1 54.53 135 ASP B N 1
ATOM 2734 C CA . ASP B 1 135 ? 11.523 -18.406 -28.297 1 54.53 135 ASP B CA 1
ATOM 2735 C C . ASP B 1 135 ? 11.539 -17.969 -26.844 1 54.53 135 ASP B C 1
ATOM 2737 O O . ASP B 1 135 ? 12.109 -16.922 -26.516 1 54.53 135 ASP B O 1
ATOM 2741 N N . ILE B 1 136 ? 10.656 -18.328 -26.125 1 46.91 136 ILE B N 1
ATOM 2742 C CA . ILE B 1 136 ? 10.328 -18.016 -24.734 1 46.91 136 ILE B CA 1
ATOM 2743 C C . ILE B 1 136 ? 11.602 -17.922 -23.906 1 46.91 136 ILE B C 1
ATOM 2745 O O . ILE B 1 136 ? 11.625 -17.281 -22.844 1 46.91 136 ILE B O 1
ATOM 2749 N N . ASN B 1 137 ? 12.516 -18.672 -24.328 1 43.97 137 ASN B N 1
ATOM 2750 C CA . ASN B 1 137 ? 13.773 -18.75 -23.594 1 43.97 137 ASN B CA 1
ATOM 2751 C C . ASN B 1 137 ? 14.562 -17.453 -23.688 1 43.97 137 ASN B C 1
ATOM 2753 O O . ASN B 1 137 ? 15.523 -17.25 -22.953 1 43.97 137 ASN B O 1
ATOM 2757 N N . LYS B 1 138 ? 14.312 -16.734 -24.688 1 45.88 138 LYS B N 1
ATOM 2758 C CA . LYS B 1 138 ? 15.156 -15.562 -24.922 1 45.88 138 LYS B CA 1
ATOM 2759 C C . LYS B 1 138 ? 14.578 -14.328 -24.234 1 45.88 138 LYS B C 1
ATOM 2761 O O . LYS B 1 138 ? 15.172 -13.25 -24.312 1 45.88 138 LYS B O 1
ATOM 2766 N N . TYR B 1 139 ? 13.398 -14.242 -23.969 1 39.25 139 TYR B N 1
ATOM 2767 C CA . TYR B 1 139 ? 12.875 -13.016 -23.406 1 39.25 139 TYR B CA 1
ATOM 2768 C C . TYR B 1 139 ? 13.484 -12.742 -22.031 1 39.25 139 TYR B C 1
ATOM 2770 O O . TYR B 1 139 ? 13.297 -13.523 -21.094 1 39.25 139 TYR B O 1
ATOM 2778 N N . THR B 1 140 ? 14.742 -12.414 -22.078 1 40.78 140 THR B N 1
ATOM 2779 C CA . THR B 1 140 ? 15.398 -12.031 -20.844 1 40.78 140 THR B CA 1
ATOM 2780 C C . THR B 1 140 ? 14.906 -10.664 -20.375 1 40.78 140 THR B C 1
ATOM 2782 O O . THR B 1 140 ? 14.703 -9.758 -21.172 1 40.78 140 THR B O 1
ATOM 2785 N N . LEU B 1 141 ? 14.016 -10.594 -19.391 1 44.03 141 LEU B N 1
ATOM 2786 C CA . LEU B 1 141 ? 13.922 -9.258 -18.812 1 44.03 141 LEU B CA 1
ATOM 2787 C C . LEU B 1 141 ? 15.234 -8.508 -18.969 1 44.03 141 LEU B C 1
ATOM 2789 O O . LEU B 1 141 ? 16.312 -9.078 -18.781 1 44.03 141 LEU B O 1
ATOM 2793 N N . SER B 1 142 ? 15.352 -7.68 -19.906 1 42.53 142 SER B N 1
ATOM 2794 C CA . SER B 1 142 ? 16.562 -6.887 -20.125 1 42.53 142 SER B CA 1
ATOM 2795 C C . SER B 1 142 ? 17.406 -6.832 -18.859 1 42.53 142 SER B C 1
ATOM 2797 O O . SER B 1 142 ? 16.906 -7.043 -17.75 1 42.53 142 SER B O 1
ATOM 2799 N N . ASP B 1 143 ? 18.781 -6.953 -19.078 1 45.41 143 ASP B N 1
ATOM 2800 C CA . ASP B 1 143 ? 19.812 -6.691 -18.062 1 45.41 143 ASP B CA 1
ATOM 2801 C C . ASP B 1 143 ? 19.297 -5.727 -17 1 45.41 143 ASP B C 1
ATOM 2803 O O . ASP B 1 143 ? 19.031 -4.562 -17.281 1 45.41 143 ASP B O 1
ATOM 2807 N N . LYS B 1 144 ? 18.531 -6.219 -16.219 1 50 144 LYS B N 1
ATOM 2808 C CA . LYS B 1 144 ? 17.719 -5.57 -15.188 1 50 144 LYS B CA 1
ATOM 2809 C C . LYS B 1 144 ? 18.531 -4.531 -14.43 1 50 144 LYS B C 1
ATOM 2811 O O . LYS B 1 144 ? 19.516 -4.871 -13.758 1 50 144 LYS B O 1
ATOM 2816 N N . THR B 1 145 ? 18.953 -3.539 -15.094 1 50.72 145 THR B N 1
ATOM 2817 C CA . THR B 1 145 ? 19.406 -2.48 -14.195 1 50.72 145 THR B CA 1
ATOM 2818 C C . THR B 1 145 ? 18.641 -2.523 -12.883 1 50.72 145 THR B C 1
ATOM 2820 O O . THR B 1 145 ? 17.406 -2.596 -12.883 1 50.72 145 THR B O 1
ATOM 2823 N N . LYS B 1 146 ? 19.312 -3.088 -11.906 1 59.84 146 LYS B N 1
ATOM 2824 C CA . LYS B 1 146 ? 18.781 -3.066 -10.547 1 59.84 146 LYS B CA 1
ATOM 2825 C C . LYS B 1 146 ? 18.344 -1.656 -10.148 1 59.84 146 LYS B C 1
ATOM 2827 O O . LYS B 1 146 ? 19.172 -0.739 -10.117 1 59.84 146 LYS B O 1
ATOM 2832 N N . TRP B 1 147 ? 17.078 -1.459 -10.328 1 68 147 TRP B N 1
ATOM 2833 C CA . TRP B 1 147 ? 16.562 -0.191 -9.812 1 68 147 TRP B CA 1
ATOM 2834 C C . TRP B 1 147 ? 16.281 -0.287 -8.32 1 68 147 TRP B C 1
ATOM 2836 O O . TRP B 1 147 ? 15.797 -1.317 -7.84 1 68 147 TRP B O 1
ATOM 2846 N N . PRO B 1 148 ? 16.688 0.747 -7.684 1 78.94 148 PRO B N 1
ATOM 2847 C CA . PRO B 1 148 ? 16.359 0.753 -6.258 1 78.94 148 PRO B CA 1
ATOM 2848 C C . PRO B 1 148 ? 14.852 0.782 -6.008 1 78.94 148 PRO B C 1
ATOM 2850 O O . PRO B 1 148 ? 14.109 1.421 -6.758 1 78.94 148 PRO B O 1
ATOM 2853 N N . THR B 1 149 ? 14.391 -0.055 -5.148 1 86.25 149 THR B N 1
ATOM 2854 C CA . THR B 1 149 ? 12.992 -0.093 -4.73 1 86.25 149 THR B CA 1
ATOM 2855 C C . THR B 1 149 ? 12.773 0.768 -3.49 1 86.25 149 THR B C 1
ATOM 2857 O O . THR B 1 149 ? 13.516 0.657 -2.514 1 86.25 149 THR B O 1
ATOM 2860 N N . THR B 1 150 ? 11.805 1.639 -3.58 1 90.25 150 THR B N 1
ATOM 2861 C CA . THR B 1 150 ? 11.461 2.475 -2.434 1 90.25 150 THR B CA 1
ATOM 2862 C C . THR B 1 150 ? 10.352 1.837 -1.61 1 90.25 150 THR B C 1
ATOM 2864 O O . THR B 1 150 ? 9.617 0.977 -2.105 1 90.25 150 THR B O 1
ATOM 2867 N N . PRO B 1 151 ? 10.195 2.213 -0.395 1 90.94 151 PRO B N 1
ATOM 2868 C CA . PRO B 1 151 ? 9.273 1.53 0.516 1 90.94 151 PRO B CA 1
ATOM 2869 C C . PRO B 1 151 ? 7.82 1.611 0.054 1 90.94 151 PRO B C 1
ATOM 2871 O O . PRO B 1 151 ? 7.031 0.701 0.323 1 90.94 151 PRO B O 1
ATOM 2874 N N . GLU B 1 152 ? 7.461 2.629 -0.637 1 94.88 152 GLU B N 1
ATOM 2875 C CA . GLU B 1 152 ? 6.078 2.836 -1.057 1 94.88 152 GLU B CA 1
ATOM 2876 C C . GLU B 1 152 ? 5.68 1.854 -2.154 1 94.88 152 GLU B C 1
ATOM 2878 O O . GLU B 1 152 ? 4.516 1.463 -2.252 1 94.88 152 GLU B O 1
ATOM 2883 N N . MET B 1 153 ? 6.676 1.474 -2.9 1 95.19 153 MET B N 1
ATOM 2884 C CA . MET B 1 153 ? 6.41 0.694 -4.105 1 95.19 153 MET B CA 1
ATOM 2885 C C . MET B 1 153 ? 5.762 -0.643 -3.758 1 95.19 153 MET B C 1
ATOM 2887 O O . MET B 1 153 ? 4.664 -0.946 -4.223 1 95.19 153 MET B O 1
ATOM 2891 N N . PRO B 1 154 ? 6.367 -1.417 -2.889 1 95.44 154 PRO B N 1
ATOM 2892 C CA . PRO B 1 154 ? 5.719 -2.689 -2.561 1 95.44 154 PRO B CA 1
ATOM 2893 C C . PRO B 1 154 ? 4.391 -2.504 -1.83 1 95.44 154 PRO B C 1
ATOM 2895 O O . PRO B 1 154 ? 3.484 -3.328 -1.972 1 95.44 154 PRO B O 1
ATOM 2898 N N . ALA B 1 155 ? 4.23 -1.475 -1.058 1 96 155 ALA B N 1
ATOM 2899 C CA . ALA B 1 155 ? 2.967 -1.225 -0.369 1 96 155 ALA B CA 1
ATOM 2900 C C . ALA B 1 155 ? 1.831 -1.021 -1.367 1 96 155 ALA B C 1
ATOM 2902 O O . ALA B 1 155 ? 0.776 -1.649 -1.252 1 96 155 ALA B O 1
ATOM 2903 N N . ILE B 1 156 ? 2.082 -0.16 -2.309 1 97.25 156 ILE B N 1
ATOM 2904 C CA . ILE B 1 156 ? 1.062 0.156 -3.303 1 97.25 156 ILE B CA 1
ATOM 2905 C C . ILE B 1 156 ? 0.784 -1.073 -4.164 1 97.25 156 ILE B C 1
ATOM 2907 O O . ILE B 1 156 ? -0.366 -1.499 -4.297 1 97.25 156 ILE B O 1
ATOM 2911 N N . LEU B 1 157 ? 1.821 -1.642 -4.695 1 96.88 157 LEU B N 1
ATOM 2912 C CA . LEU B 1 157 ? 1.651 -2.779 -5.594 1 96.88 157 LEU B CA 1
ATOM 2913 C C . LEU B 1 157 ? 1.005 -3.953 -4.867 1 96.88 157 LEU B C 1
ATOM 2915 O O . LEU B 1 157 ? 0.093 -4.59 -5.398 1 96.88 157 LEU B O 1
ATOM 2919 N N . GLY B 1 158 ? 1.509 -4.246 -3.672 1 96.56 158 GLY B N 1
ATOM 2920 C CA . GLY B 1 158 ? 0.92 -5.312 -2.877 1 96.56 158 GLY B CA 1
ATOM 2921 C C . GLY B 1 158 ? -0.554 -5.102 -2.594 1 96.56 158 GLY B C 1
ATOM 2922 O O . GLY B 1 158 ? -1.337 -6.055 -2.604 1 96.56 158 GLY B O 1
ATOM 2923 N N . GLY B 1 159 ? -0.895 -3.873 -2.326 1 96.69 159 GLY B N 1
ATOM 2924 C CA . GLY B 1 159 ? -2.297 -3.553 -2.115 1 96.69 159 GLY B CA 1
ATOM 2925 C C . GLY B 1 159 ? -3.16 -3.816 -3.336 1 96.69 159 GLY B C 1
ATOM 2926 O O . GLY B 1 159 ? -4.23 -4.418 -3.227 1 96.69 159 GLY B O 1
ATOM 2927 N N . ILE B 1 160 ? -2.709 -3.363 -4.473 1 96.81 160 ILE B N 1
ATOM 2928 C CA . ILE B 1 160 ? -3.465 -3.535 -5.711 1 96.81 160 ILE B CA 1
ATOM 2929 C C . ILE B 1 160 ? -3.6 -5.023 -6.027 1 96.81 160 ILE B C 1
ATOM 2931 O O . ILE B 1 160 ? -4.695 -5.504 -6.328 1 96.81 160 ILE B O 1
ATOM 2935 N N . MET B 1 161 ? -2.51 -5.746 -5.922 1 97.31 161 MET B N 1
ATOM 2936 C CA . MET B 1 161 ? -2.521 -7.18 -6.215 1 97.31 161 MET B CA 1
ATOM 2937 C C . MET B 1 161 ? -3.486 -7.914 -5.289 1 97.31 161 MET B C 1
ATOM 2939 O O . MET B 1 161 ? -4.258 -8.766 -5.738 1 97.31 161 MET B O 1
ATOM 2943 N N . THR B 1 162 ? -3.439 -7.559 -4.031 1 96.62 162 THR B N 1
ATOM 2944 C CA . THR B 1 162 ? -4.32 -8.203 -3.066 1 96.62 162 THR B CA 1
ATOM 2945 C C . THR B 1 162 ? -5.785 -7.949 -3.418 1 96.62 162 THR B C 1
ATOM 2947 O O . THR B 1 162 ? -6.609 -8.867 -3.363 1 96.62 162 THR B O 1
ATOM 2950 N N . ASN B 1 163 ? -6.094 -6.738 -3.744 1 96.44 163 ASN B N 1
ATOM 2951 C CA . ASN B 1 163 ? -7.465 -6.426 -4.133 1 96.44 163 ASN B CA 1
ATOM 2952 C C . ASN B 1 163 ? -7.914 -7.258 -5.332 1 96.44 163 ASN B C 1
ATOM 2954 O O . ASN B 1 163 ? -9.031 -7.773 -5.352 1 96.44 163 ASN B O 1
ATOM 2958 N N . LEU B 1 164 ? -7.074 -7.398 -6.312 1 96.56 164 LEU B N 1
ATOM 2959 C CA . LEU B 1 164 ? -7.391 -8.172 -7.508 1 96.56 164 LEU B CA 1
ATOM 2960 C C . LEU B 1 164 ? -7.566 -9.648 -7.172 1 96.56 164 LEU B C 1
ATOM 2962 O O . LEU B 1 164 ? -8.469 -10.305 -7.699 1 96.56 164 LEU B O 1
ATOM 2966 N N . ILE B 1 165 ? -6.746 -10.156 -6.32 1 96.75 165 ILE B N 1
ATOM 2967 C CA . ILE B 1 165 ? -6.832 -11.547 -5.891 1 96.75 165 ILE B CA 1
ATOM 2968 C C . ILE B 1 165 ? -8.195 -11.805 -5.25 1 96.75 165 ILE B C 1
ATOM 2970 O O . ILE B 1 165 ? -8.852 -12.797 -5.559 1 96.75 165 ILE B O 1
ATOM 2974 N N . ILE B 1 166 ? -8.586 -10.938 -4.414 1 95.5 166 ILE B N 1
ATOM 2975 C CA . ILE B 1 166 ? -9.867 -11.086 -3.729 1 95.5 166 ILE B CA 1
ATOM 2976 C C . ILE B 1 166 ? -11.008 -11.055 -4.746 1 95.5 166 ILE B C 1
ATOM 2978 O O . ILE B 1 166 ? -11.945 -11.852 -4.66 1 95.5 166 ILE B O 1
ATOM 2982 N N . LYS B 1 167 ? -10.914 -10.188 -5.66 1 95.56 167 LYS B N 1
ATOM 2983 C CA . LYS B 1 167 ? -11.938 -10.117 -6.703 1 95.56 167 LYS B CA 1
ATOM 2984 C C . LYS B 1 167 ? -12.016 -11.422 -7.484 1 95.56 167 LYS B C 1
ATOM 2986 O O . LYS B 1 167 ? -13.109 -11.875 -7.836 1 95.56 167 LYS B O 1
ATOM 2991 N N . ILE B 1 168 ? -10.898 -11.961 -7.773 1 95.25 168 ILE B N 1
ATOM 2992 C CA . ILE B 1 168 ? -10.852 -13.227 -8.492 1 95.25 168 ILE B CA 1
ATOM 2993 C C . ILE B 1 168 ? -11.508 -14.32 -7.656 1 95.25 168 ILE B C 1
ATOM 2995 O O . ILE B 1 168 ? -12.336 -15.086 -8.164 1 95.25 168 ILE B O 1
ATOM 2999 N N . PHE B 1 169 ? -11.25 -14.383 -6.332 1 94.56 169 PHE B N 1
ATOM 3000 C CA . PHE B 1 169 ? -11.82 -15.383 -5.434 1 94.56 169 PHE B CA 1
ATOM 3001 C C . PHE B 1 169 ? -13.336 -15.219 -5.34 1 94.56 169 PHE B C 1
ATOM 3003 O O . PHE B 1 169 ? -14.062 -16.203 -5.223 1 94.56 169 PHE B O 1
ATOM 3010 N N . LEU B 1 170 ? -13.719 -13.977 -5.445 1 93.69 170 LEU B N 1
ATOM 3011 C CA . LEU B 1 170 ? -15.133 -13.68 -5.277 1 93.69 170 LEU B CA 1
ATOM 3012 C C . LEU B 1 170 ? -15.875 -13.797 -6.605 1 93.69 170 LEU B C 1
ATOM 3014 O O . LEU B 1 170 ? -17.109 -13.68 -6.648 1 93.69 170 LEU B O 1
ATOM 3018 N N . GLY B 1 171 ? -15.156 -13.922 -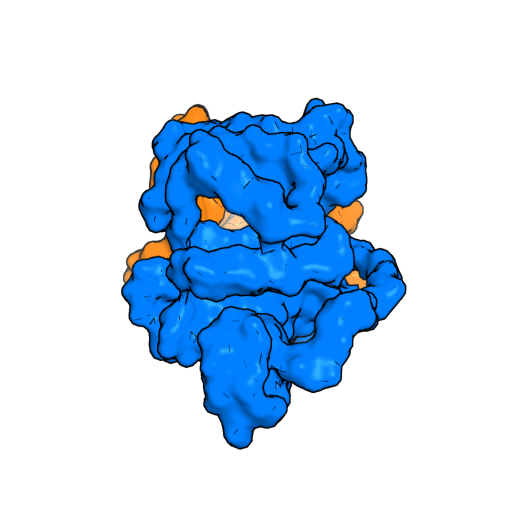7.66 1 93.12 171 GLY B N 1
ATOM 3019 C CA . GLY B 1 171 ? -15.766 -14.039 -8.977 1 93.12 171 GLY B CA 1
ATOM 3020 C C . GLY B 1 171 ? -16.203 -12.711 -9.555 1 93.12 171 GLY B C 1
ATOM 3021 O O . GLY B 1 171 ? -17.109 -12.656 -10.383 1 93.12 171 GLY B O 1
ATOM 3022 N N . CYS B 1 172 ? -15.641 -11.609 -9.07 1 93.12 172 CYS B N 1
ATOM 3023 C CA . CYS B 1 172 ? -15.961 -10.281 -9.57 1 93.12 172 CYS B CA 1
ATOM 3024 C C . CYS B 1 172 ? -15.133 -9.945 -10.805 1 93.12 172 CYS B C 1
ATOM 3026 O O . CYS B 1 172 ? -14.461 -8.914 -10.844 1 93.12 172 CYS B O 1
ATOM 3028 N N . TYR B 1 173 ? -15.312 -10.719 -11.797 1 91.5 173 TYR B N 1
ATOM 3029 C CA . TYR B 1 173 ? -14.469 -10.617 -12.984 1 91.5 173 TYR B CA 1
ATOM 3030 C C . TYR B 1 173 ? -14.789 -9.359 -13.781 1 91.5 173 TYR B C 1
ATOM 3032 O O . TYR B 1 173 ? -13.961 -8.875 -14.547 1 91.5 173 TYR B O 1
ATOM 3040 N N . ASN B 1 174 ? -15.945 -8.805 -13.586 1 90.62 174 ASN B N 1
ATOM 3041 C CA . ASN B 1 174 ? -16.328 -7.578 -14.273 1 90.62 174 ASN B CA 1
ATOM 3042 C C . ASN B 1 174 ? -15.547 -6.375 -13.773 1 90.62 174 ASN B C 1
ATOM 3044 O O . ASN B 1 174 ? -15.523 -5.324 -14.414 1 90.62 174 ASN B O 1
ATOM 3048 N N . GLU B 1 175 ? -14.898 -6.5 -12.68 1 91.56 175 GLU B N 1
ATOM 3049 C CA . GLU B 1 175 ? -14.117 -5.414 -12.102 1 91.56 175 GLU B CA 1
ATOM 3050 C C . GLU B 1 175 ? -12.633 -5.594 -12.375 1 91.56 175 GLU B C 1
ATOM 3052 O O . GLU B 1 175 ? -11.805 -4.832 -11.875 1 91.56 175 GLU B O 1
ATOM 3057 N N . ILE B 1 176 ? -12.32 -6.617 -13.094 1 92.38 176 ILE B N 1
ATOM 3058 C CA . ILE B 1 176 ? -10.945 -6.898 -13.492 1 92.38 176 ILE B CA 1
ATOM 3059 C C . ILE B 1 176 ? -10.805 -6.766 -15.008 1 92.38 176 ILE B C 1
ATOM 3061 O O . ILE B 1 176 ? -11.594 -7.34 -15.766 1 92.38 176 ILE B O 1
ATOM 3065 N N . LEU B 1 177 ? -9.8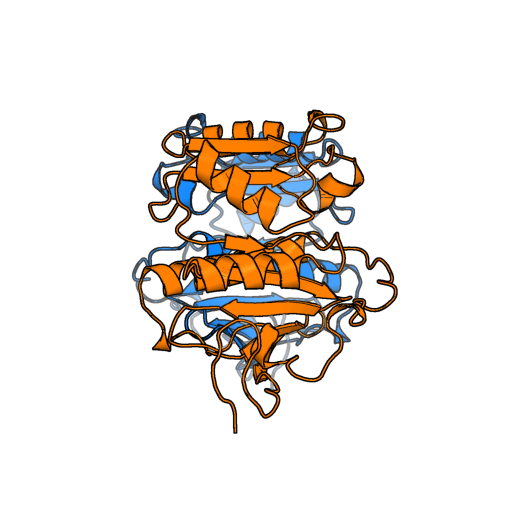91 -5.969 -15.438 1 88.94 177 LEU B N 1
ATOM 3066 C CA . LEU B 1 177 ? -9.641 -5.949 -16.875 1 88.94 177 LEU B CA 1
ATOM 3067 C C . LEU B 1 177 ? -8.828 -7.168 -17.297 1 88.94 177 LEU B C 1
ATOM 3069 O O . LEU B 1 177 ? -7.602 -7.176 -17.172 1 88.94 177 LEU B O 1
ATOM 3073 N N . ILE B 1 178 ? -9.531 -8.086 -17.828 1 89.12 178 ILE B N 1
ATOM 3074 C CA . ILE B 1 178 ? -8.938 -9.352 -18.25 1 89.12 178 ILE B CA 1
ATOM 3075 C C . ILE B 1 178 ? -8.031 -9.109 -19.453 1 89.12 178 ILE B C 1
ATOM 3077 O O . ILE B 1 178 ? -8.359 -8.32 -20.344 1 89.12 178 ILE B O 1
ATOM 3081 N N . ASP B 1 179 ? -6.902 -9.719 -19.469 1 94.25 179 ASP B N 1
ATOM 3082 C CA . ASP B 1 179 ? -5.926 -9.641 -20.547 1 94.25 179 ASP B CA 1
ATOM 3083 C C . ASP B 1 179 ? -5.34 -8.234 -20.656 1 94.25 179 ASP B C 1
ATOM 3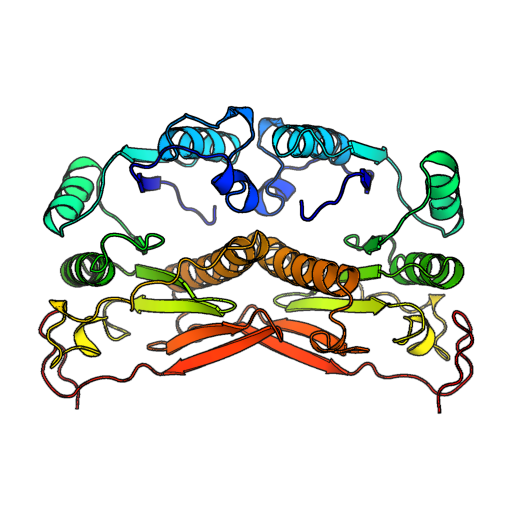085 O O . ASP B 1 179 ? -5.164 -7.707 -21.766 1 94.25 179 ASP B O 1
ATOM 3089 N N . ASN B 1 180 ? -5.223 -7.602 -19.547 1 93.75 180 ASN B N 1
ATOM 3090 C CA . ASN B 1 180 ? -4.547 -6.312 -19.438 1 93.75 180 ASN B CA 1
ATOM 3091 C C . ASN B 1 180 ? -3.457 -6.34 -18.375 1 93.75 180 ASN B C 1
ATOM 3093 O O . ASN B 1 180 ? -3.611 -6.988 -17.328 1 93.75 180 ASN B O 1
ATOM 3097 N N . ALA B 1 181 ? -2.461 -5.59 -18.672 1 94.25 181 ALA B N 1
ATOM 3098 C CA . ALA B 1 181 ? -1.48 -5.266 -17.641 1 94.25 181 ALA B CA 1
ATOM 3099 C C . ALA B 1 181 ? -1.857 -3.98 -16.906 1 94.25 181 ALA B C 1
ATOM 3101 O O . ALA B 1 181 ? -2.438 -3.068 -17.5 1 94.25 181 ALA B O 1
ATOM 3102 N N . TYR B 1 182 ? -1.605 -3.984 -15.656 1 94.31 182 TYR B N 1
ATOM 3103 C CA . TYR B 1 182 ? -1.737 -2.764 -14.867 1 94.31 182 TYR B CA 1
ATOM 3104 C C . TYR B 1 182 ? -0.384 -2.092 -14.68 1 94.31 182 TYR B C 1
ATOM 3106 O O . TYR B 1 182 ? 0.576 -2.727 -14.234 1 94.31 182 TYR B O 1
ATOM 3114 N N . VAL B 1 183 ? -0.329 -0.831 -15 1 94.44 183 VAL B N 1
ATOM 3115 C CA . VAL B 1 183 ? 0.918 -0.083 -14.891 1 94.44 183 VAL B CA 1
ATOM 3116 C C . VAL B 1 183 ? 0.688 1.184 -14.062 1 94.44 183 VAL B C 1
ATOM 3118 O O . VAL B 1 183 ? -0.077 2.062 -14.469 1 94.44 183 VAL B O 1
ATOM 3121 N N . TYR B 1 184 ? 1.337 1.239 -12.969 1 94.31 184 TYR B N 1
ATOM 3122 C CA . TYR B 1 184 ? 1.279 2.408 -12.102 1 94.31 184 TYR B CA 1
ATOM 3123 C C . TYR B 1 184 ? 2.568 3.217 -12.188 1 94.31 184 TYR B C 1
ATOM 3125 O O . TYR B 1 184 ? 3.656 2.688 -11.945 1 94.31 184 TYR B O 1
ATOM 3133 N N . ASN B 1 185 ? 2.422 4.48 -12.492 1 93.5 185 ASN B N 1
ATOM 3134 C CA . ASN B 1 185 ? 3.545 5.406 -12.578 1 93.5 185 ASN B CA 1
ATOM 3135 C C . ASN B 1 185 ? 3.727 6.191 -11.281 1 93.5 185 ASN B C 1
ATOM 3137 O O . ASN B 1 185 ? 2.9 7.039 -10.945 1 93.5 185 ASN B O 1
ATOM 3141 N N . MET B 1 186 ? 4.777 5.965 -10.609 1 93 186 MET B N 1
ATOM 3142 C CA . MET B 1 186 ? 5.039 6.578 -9.312 1 93 186 MET B CA 1
ATOM 3143 C C . MET B 1 186 ? 5.332 8.07 -9.461 1 93 186 MET B C 1
ATOM 3145 O O . MET B 1 186 ? 5.254 8.82 -8.492 1 93 186 MET B O 1
ATOM 3149 N N . ARG B 1 187 ? 5.738 8.477 -10.586 1 91.75 187 ARG B N 1
ATOM 3150 C CA . ARG B 1 187 ? 6.133 9.867 -10.781 1 91.75 187 ARG B CA 1
ATOM 3151 C C . ARG B 1 187 ? 4.914 10.781 -10.797 1 91.75 187 ARG B C 1
ATOM 3153 O O . ARG B 1 187 ? 4.867 11.781 -10.078 1 91.75 187 ARG B O 1
ATOM 3160 N N . ASN B 1 188 ? 3.959 10.406 -11.562 1 90.06 188 ASN B N 1
ATOM 3161 C CA . ASN B 1 188 ? 2.805 11.297 -11.695 1 90.06 188 ASN B CA 1
ATOM 3162 C C . ASN B 1 188 ? 1.549 10.672 -11.094 1 90.06 188 ASN B C 1
ATOM 3164 O O . ASN B 1 188 ? 0.466 11.25 -11.164 1 90.06 188 ASN B O 1
ATOM 3168 N N . HIS B 1 189 ? 1.685 9.461 -10.555 1 92.38 189 HIS B N 1
ATOM 3169 C CA . HIS B 1 189 ? 0.593 8.727 -9.922 1 92.38 189 HIS B CA 1
ATOM 3170 C C . HIS B 1 189 ? -0.547 8.484 -10.906 1 92.38 189 HIS B C 1
ATOM 3172 O O . HIS B 1 189 ? -1.704 8.789 -10.609 1 92.38 189 HIS B O 1
ATOM 3178 N N . ALA B 1 190 ? -0.178 7.973 -11.992 1 89.75 190 ALA B N 1
ATOM 3179 C CA . ALA B 1 190 ? -1.14 7.523 -12.992 1 89.75 190 ALA B CA 1
ATOM 3180 C C . ALA B 1 190 ? -1.181 6 -13.07 1 89.75 190 ALA B C 1
ATOM 3182 O O . ALA B 1 190 ? -0.141 5.34 -12.992 1 89.75 190 ALA B O 1
ATOM 3183 N N . LEU B 1 191 ? -2.33 5.496 -13.086 1 91.19 191 LEU B N 1
ATOM 3184 C CA . LEU B 1 191 ? -2.531 4.066 -13.305 1 91.19 191 LEU B CA 1
ATOM 3185 C C . LEU B 1 191 ? -3.15 3.809 -14.672 1 91.19 191 LEU B C 1
ATOM 3187 O O . LEU B 1 191 ? -4.23 4.32 -14.977 1 91.19 191 LEU B O 1
ATOM 3191 N N . SER B 1 192 ? -2.436 3.07 -15.469 1 90 192 SER B N 1
ATOM 3192 C CA . SER B 1 192 ? -2.912 2.746 -16.812 1 90 192 SER B CA 1
ATOM 3193 C C . SER B 1 192 ? -3.07 1.239 -16.984 1 90 192 SER B C 1
ATOM 3195 O O . SER B 1 192 ? -2.486 0.455 -16.234 1 90 192 SER B O 1
ATOM 3197 N N . GLN B 1 193 ? -3.904 0.952 -17.859 1 89 193 GLN B N 1
ATOM 3198 C CA . GLN B 1 193 ? -4.105 -0.433 -18.281 1 89 193 GLN B CA 1
ATOM 3199 C C . GLN B 1 193 ? -3.715 -0.636 -19.734 1 89 193 GLN B C 1
ATOM 3201 O O . GLN B 1 193 ? -4.09 0.158 -20.609 1 89 193 GLN B O 1
ATOM 3206 N N . GLU B 1 194 ? -2.906 -1.674 -19.906 1 91.38 194 GLU B N 1
ATOM 3207 C CA . GLU B 1 194 ? -2.398 -1.966 -21.25 1 91.38 194 GLU B CA 1
ATOM 3208 C C . GLU B 1 194 ? -2.834 -3.354 -21.719 1 91.38 194 GLU B C 1
ATOM 3210 O O . GLU B 1 194 ? -2.486 -4.359 -21.094 1 91.38 194 GLU B O 1
ATOM 3215 N N . LYS B 1 195 ? -3.479 -3.373 -22.859 1 93.25 195 LYS B N 1
ATOM 3216 C CA . LYS B 1 195 ? -3.959 -4.652 -23.391 1 93.25 195 LYS B CA 1
ATOM 3217 C C . LYS B 1 195 ? -2.795 -5.555 -23.781 1 93.25 195 LYS B C 1
ATOM 3219 O O . LYS B 1 195 ? -1.821 -5.086 -24.391 1 93.25 195 LYS B O 1
ATOM 3224 N N . TYR B 1 196 ? -2.945 -6.82 -23.469 1 91.75 196 TYR B N 1
ATOM 3225 C CA . TYR B 1 196 ? -1.951 -7.785 -23.938 1 91.75 196 TYR B CA 1
ATOM 3226 C C . TYR B 1 196 ? -1.904 -7.836 -25.453 1 91.75 196 TYR B C 1
ATOM 3228 O O . TYR B 1 196 ? -2.943 -7.773 -26.125 1 91.75 196 TYR B O 1
ATOM 3236 N N . VAL B 1 197 ? -0.752 -7.938 -25.953 1 90.94 197 VAL B N 1
ATOM 3237 C CA . VAL B 1 197 ? -0.606 -8.25 -27.375 1 90.94 197 VAL B CA 1
ATOM 3238 C C . VAL B 1 197 ? -0.514 -9.766 -27.562 1 90.94 197 VAL B C 1
ATOM 3240 O O . VAL B 1 197 ? 0.52 -10.367 -27.266 1 90.94 197 VAL B O 1
ATOM 3243 N N . LEU B 1 198 ? -1.587 -10.328 -28.078 1 92.56 198 LEU B N 1
ATOM 3244 C CA . LEU B 1 198 ? -1.638 -11.773 -28.297 1 92.56 198 LEU B CA 1
ATOM 3245 C C . LEU B 1 198 ? -1.1 -12.133 -29.672 1 92.56 198 LEU B C 1
ATOM 3247 O O . LEU B 1 198 ? -1.266 -11.367 -30.625 1 92.56 198 LEU B O 1
ATOM 3251 N N . GLU B 1 199 ? -0.479 -13.258 -29.703 1 92.06 199 GLU B N 1
ATOM 3252 C CA . GLU B 1 199 ? 0.081 -13.711 -30.984 1 92.06 199 GLU B CA 1
ATOM 3253 C C . GLU B 1 199 ? -0.828 -14.727 -31.656 1 92.06 199 GLU B C 1
ATOM 3255 O O . GLU B 1 199 ? -1.391 -15.602 -31 1 92.06 199 GLU B O 1
ATOM 3260 N N . ASN B 1 200 ? -0.809 -14.68 -32.938 1 93.44 200 ASN B N 1
ATOM 3261 C CA . ASN B 1 200 ? -1.644 -15.602 -33.719 1 93.44 200 ASN B CA 1
ATOM 3262 C C . ASN B 1 200 ? -1.095 -17.016 -33.656 1 93.44 200 ASN B C 1
ATOM 3264 O O . ASN B 1 200 ? 0.12 -17.219 -33.719 1 93.44 200 ASN B O 1
ATOM 3268 N N . GLY B 1 201 ? -2.109 -18.016 -33.562 1 94.19 201 GLY B N 1
ATOM 3269 C CA . GLY B 1 201 ? -1.748 -19.422 -33.562 1 94.19 201 GLY B CA 1
ATOM 3270 C C . GLY B 1 201 ? -2.312 -20.188 -32.375 1 94.19 201 GLY B C 1
ATOM 3271 O O . GLY B 1 201 ? -3.135 -19.656 -31.625 1 94.19 201 GLY B O 1
ATOM 3272 N N . GLU B 1 202 ? -1.913 -21.438 -32.281 1 95.38 202 GLU B N 1
ATOM 3273 C CA . GLU B 1 202 ? -2.295 -22.25 -31.125 1 95.38 202 GLU B CA 1
ATOM 3274 C C . GLU B 1 202 ? -1.285 -22.109 -30 1 95.38 202 GLU B C 1
ATOM 3276 O O . GLU B 1 202 ? -0.099 -22.391 -30.172 1 95.38 202 GLU B O 1
ATOM 3281 N N . CYS B 1 203 ? -1.699 -21.594 -28.906 1 95.38 203 CYS B N 1
ATOM 3282 C CA . CYS B 1 203 ? -0.815 -21.484 -27.75 1 95.38 203 CYS B CA 1
ATOM 3283 C C . CYS B 1 203 ? -0.259 -22.844 -27.359 1 95.38 203 CYS B C 1
ATOM 3285 O O . CYS B 1 203 ? -1.016 -23.797 -27.156 1 95.38 203 CYS B O 1
ATOM 3287 N N . PRO B 1 204 ? 1.004 -22.922 -27.25 1 93.12 204 PRO B N 1
ATOM 3288 C CA . PRO B 1 204 ? 1.6 -24.219 -26.906 1 93.12 204 PRO B CA 1
ATOM 3289 C C . PRO B 1 204 ? 1.341 -24.625 -25.453 1 93.12 204 PRO B C 1
ATOM 3291 O O . PRO B 1 204 ? 1.59 -25.781 -25.078 1 93.12 204 PRO B O 1
ATOM 3294 N N . ILE B 1 205 ? 0.812 -23.766 -24.641 1 94.94 205 ILE B N 1
ATOM 3295 C CA . ILE B 1 205 ? 0.653 -24.031 -23.219 1 94.94 205 ILE B CA 1
ATOM 3296 C C . ILE B 1 205 ? -0.813 -24.328 -22.922 1 94.94 205 ILE B C 1
ATOM 3298 O O . ILE B 1 205 ? -1.159 -25.453 -22.531 1 94.94 205 ILE B O 1
ATOM 3302 N N . CYS B 1 206 ? -1.707 -23.391 -23.234 1 95.19 206 CYS B N 1
ATOM 3303 C CA . CYS B 1 206 ? -3.104 -23.609 -22.875 1 95.19 206 CYS B CA 1
ATOM 3304 C C . CYS B 1 206 ? -3.893 -24.156 -24.062 1 95.19 206 CYS B C 1
ATOM 3306 O O . CYS B 1 206 ? -5.059 -24.531 -23.922 1 95.19 206 CYS B O 1
ATOM 3308 N N . LYS B 1 207 ? -3.291 -24.109 -25.281 1 93.81 207 LYS B N 1
ATOM 3309 C CA . LYS B 1 207 ? -3.826 -24.734 -26.5 1 93.81 207 LYS B CA 1
ATOM 3310 C C . LYS B 1 207 ? -4.953 -23.891 -27.094 1 93.81 207 LYS B C 1
ATOM 3312 O O . LYS B 1 207 ? -5.66 -24.344 -28 1 93.81 207 LYS B O 1
ATOM 3317 N N . LYS B 1 208 ? -5.109 -22.719 -26.594 1 93.38 208 LYS B N 1
ATOM 3318 C CA . LYS B 1 208 ? -6.055 -21.797 -27.203 1 93.38 208 LYS B CA 1
ATOM 3319 C C . LYS B 1 208 ? -5.609 -21.391 -28.594 1 93.38 208 LYS B C 1
ATOM 3321 O O . LYS B 1 208 ? -4.422 -21.172 -28.844 1 93.38 208 LYS B O 1
ATOM 3326 N N . ILE B 1 209 ? -6.566 -21.234 -29.438 1 94.19 209 ILE B N 1
ATOM 3327 C CA . ILE B 1 209 ? -6.293 -20.734 -30.797 1 94.19 209 ILE B CA 1
ATOM 3328 C C . ILE B 1 209 ? -6.582 -19.234 -30.859 1 94.19 209 ILE B C 1
ATOM 3330 O O . ILE B 1 209 ? -7.711 -18.797 -30.609 1 94.19 209 ILE B O 1
ATOM 3334 N N . ILE B 1 210 ? -5.602 -18.5 -31.109 1 90.62 210 ILE B N 1
ATOM 3335 C CA . ILE B 1 210 ? -5.699 -17.047 -31.203 1 90.62 210 ILE B CA 1
ATOM 3336 C C . ILE B 1 210 ? -5.664 -16.625 -32.656 1 90.62 210 ILE B C 1
ATOM 3338 O O . ILE B 1 210 ? -4.789 -17.047 -33.406 1 90.62 210 ILE B O 1
ATOM 3342 N N . LYS B 1 211 ? -6.59 -15.711 -32.969 1 87.12 211 LYS B N 1
ATOM 3343 C CA . LYS B 1 211 ? -6.691 -15.25 -34.344 1 87.12 211 LYS B CA 1
ATOM 3344 C C . LYS B 1 211 ? -6.504 -13.734 -34.438 1 87.12 211 LYS B C 1
ATOM 3346 O O . LYS B 1 211 ? -6.875 -13.008 -33.5 1 87.12 211 LYS B O 1
#

Radius of gyration: 23.53 Å; Cα contacts (8 Å, |Δi|>4): 740; chains: 2; bounding box: 44×70×59 Å

Solvent-accessible surface area (backbone atoms only — not comparable to full-atom values): 23811 Å² total; per-residue (Å²): 113,94,80,61,45,70,44,80,44,74,39,67,54,60,36,44,77,82,42,54,63,48,38,84,85,46,38,61,86,44,50,73,37,51,43,42,60,52,49,40,54,49,47,34,49,54,39,73,78,38,45,62,46,62,39,80,39,79,70,82,45,49,66,54,53,51,50,49,34,72,73,72,40,88,74,80,65,45,77,46,77,70,73,70,48,71,57,44,65,58,35,50,42,50,46,25,57,75,67,59,30,30,35,41,32,47,52,74,56,70,62,29,38,33,36,69,43,53,32,39,67,94,76,41,55,53,69,42,33,50,37,48,85,46,66,69,85,64,60,58,69,63,86,65,73,84,55,81,78,54,45,39,52,52,34,29,49,51,16,53,52,50,53,51,50,50,30,58,77,70,62,43,57,90,53,45,72,73,49,34,23,41,39,33,34,66,61,73,59,40,48,45,75,44,72,61,66,69,36,70,41,62,15,84,68,80,59,50,74,38,126,113,94,79,60,45,70,44,80,44,74,41,65,54,60,35,46,78,83,42,55,63,49,39,85,86,48,37,61,86,45,50,74,37,52,43,43,59,52,47,40,55,49,48,34,49,54,38,73,77,37,45,61,45,64,38,81,39,79,69,82,47,48,66,55,53,50,50,48,34,70,73,74,42,88,72,79,65,45,77,46,78,70,72,69,48,69,58,45,65,59,35,51,42,51,46,24,57,76,68,59,30,30,36,42,32,47,52,76,57,70,62,29,37,36,36,70,42,53,32,40,69,93,77,43,55,52,72,42,34,51,38,49,87,46,66,70,84,64,62,54,71,61,87,66,71,82,53,79,78,55,45,37,52,53,34,29,48,51,16,54,52,49,53,51,50,52,31,58,77,68,64,44,57,90,52,47,71,74,48,34,23,42,40,31,34,65,62,74,58,40,47,45,76,42,72,62,67,70,36,70,44,60,14,85,69,78,59,50,74,38,126

InterPro domains:
  IPR000594 THIF-type NAD/FAD binding fold [PF00899] (2-192)
  IPR035985 Ubiquitin-activating enzyme-like [SSF69572] (2-208)
  IPR045886 ThiF/MoeB/HesA family [PTHR10953] (1-143)